Protein AF-A0A1Y3B5V7-F1 (afdb_monomer)

Secondary structure (DSSP, 8-state):
-TTTTHHHHHHHHHHHTT---HHHHHHHHHHHTTS-HHHHHHHHHHHHHHHHHHHTT-HHHHHHHHHHHHHHHHHHHHTT--SSHHHHHHHHHHHHHHHHHHHHHHHHH--SHHHHHHHHHHHHHHHHHT--TTHHHHHHHHHHHHHHHHHTT---HHHHHHHHHHHHHHHTT-HHHHHHHHHHHHHHHHHSTT-HHHHHHHHHHHTTS-GGGHHHHHHHHHHIIIIIS----TTTHHHHHHHHHHHHHHHHHTT--HHHHHHHHHHHHHHHTTT-HHHIIIIIHHHHHHHHHHHH-HHHHHHHHHHHTTSSSP-HHHHHHHHHHHHHHHHH--SS-----HHHHHHHHHHHTTT-HHHHHHHHHHHHHHT--

Structure (mmCIF, N/CA/C/O backbone):
data_AF-A0A1Y3B5V7-F1
#
_entry.id   AF-A0A1Y3B5V7-F1
#
loop_
_atom_site.group_PDB
_atom_site.id
_atom_site.type_symbol
_atom_site.label_atom_id
_atom_site.label_alt_id
_atom_site.label_comp_id
_atom_site.label_asym_id
_atom_site.label_entity_id
_atom_site.label_seq_id
_atom_site.pdbx_PDB_ins_code
_atom_site.Cartn_x
_atom_site.Cartn_y
_atom_site.Cartn_z
_atom_site.occupancy
_atom_site.B_iso_or_equiv
_atom_site.auth_seq_id
_atom_site.auth_comp_id
_atom_site.auth_asym_id
_atom_site.auth_atom_id
_atom_site.pdbx_PDB_model_num
ATOM 1 N N . ASN A 1 1 ? -29.861 26.626 27.127 1.00 49.12 1 ASN A N 1
ATOM 2 C CA . ASN A 1 1 ? -29.753 25.167 27.388 1.00 49.12 1 ASN A CA 1
ATOM 3 C C . ASN A 1 1 ? -31.096 24.422 27.477 1.00 49.12 1 ASN A C 1
ATOM 5 O O . ASN A 1 1 ? -31.149 23.349 28.054 1.00 49.12 1 ASN A O 1
ATOM 9 N N . ILE A 1 2 ? -32.189 24.914 26.873 1.00 37.44 2 ILE A N 1
ATOM 10 C CA . ILE A 1 2 ? -33.575 24.569 27.276 1.00 37.44 2 ILE A CA 1
ATOM 11 C C . ILE A 1 2 ? -34.090 23.175 26.853 1.00 37.44 2 ILE A C 1
ATOM 13 O O . ILE A 1 2 ? -35.226 22.841 27.158 1.00 37.44 2 ILE A O 1
ATOM 17 N N . TRP A 1 3 ? -33.280 22.281 26.278 1.00 52.22 3 TRP A N 1
ATOM 18 C CA . TRP A 1 3 ? -33.762 20.906 26.056 1.00 52.22 3 TRP A CA 1
ATOM 19 C C . TRP A 1 3 ? -32.793 19.774 26.395 1.00 52.22 3 TRP A C 1
ATOM 21 O O . TRP A 1 3 ? -33.154 18.652 26.076 1.00 52.22 3 TRP A O 1
ATOM 31 N N . ASN A 1 4 ? -31.629 19.989 27.035 1.00 60.62 4 ASN A N 1
ATOM 32 C CA . ASN A 1 4 ? -30.699 18.907 27.451 1.00 60.62 4 ASN A CA 1
ATOM 33 C C . ASN A 1 4 ? -30.611 17.730 26.444 1.00 60.62 4 ASN A C 1
ATOM 35 O O . ASN A 1 4 ? -30.792 16.572 26.810 1.00 60.62 4 ASN A O 1
ATOM 39 N N . GLY A 1 5 ? -30.483 18.023 25.144 1.00 66.81 5 GLY A N 1
ATOM 40 C CA . GLY A 1 5 ? -30.415 16.995 24.098 1.00 66.81 5 GLY A CA 1
ATOM 41 C C . GLY A 1 5 ? -31.716 16.243 23.741 1.00 66.81 5 GLY A C 1
ATOM 42 O O . GLY A 1 5 ? -31.714 15.459 22.797 1.00 66.81 5 GLY A O 1
ATOM 43 N N . LYS A 1 6 ? -32.856 16.499 24.399 1.00 74.88 6 LYS A N 1
ATOM 44 C CA . LYS A 1 6 ? -34.153 15.839 24.124 1.00 74.88 6 LYS A CA 1
ATOM 45 C C . LYS A 1 6 ? -34.629 15.998 22.680 1.00 74.88 6 LYS A C 1
ATOM 47 O O . LYS A 1 6 ? -35.138 15.041 22.107 1.00 74.88 6 LYS A O 1
ATOM 52 N N . LEU A 1 7 ? -34.451 17.178 22.078 1.00 80.94 7 LEU A N 1
ATOM 53 C CA . LEU A 1 7 ? -34.801 17.391 20.669 1.00 80.94 7 LEU A CA 1
ATOM 54 C C . LEU A 1 7 ? -33.951 16.503 19.749 1.00 80.94 7 LEU A C 1
ATOM 56 O O . LEU A 1 7 ? -34.489 15.884 18.838 1.00 80.94 7 LEU A O 1
ATOM 60 N N . ALA A 1 8 ? -32.649 16.384 20.030 1.00 83.81 8 ALA A N 1
ATOM 61 C CA . ALA A 1 8 ? -31.756 15.510 19.274 1.00 83.81 8 ALA A CA 1
ATOM 62 C C . ALA A 1 8 ? -32.187 14.040 19.386 1.00 83.81 8 ALA A C 1
ATOM 64 O O . ALA A 1 8 ? -32.207 13.340 18.381 1.00 83.81 8 ALA A O 1
ATOM 65 N N . LEU A 1 9 ? -32.630 13.597 20.570 1.00 83.88 9 LEU A N 1
ATOM 66 C CA . LEU A 1 9 ? -33.165 12.245 20.764 1.00 83.88 9 LEU A CA 1
ATOM 67 C C . LEU A 1 9 ? -34.477 12.000 20.009 1.00 83.88 9 LEU A C 1
ATOM 69 O O . LEU A 1 9 ? -34.682 10.904 19.495 1.00 83.88 9 LEU A O 1
ATOM 73 N N . ILE A 1 10 ? -35.361 12.997 19.917 1.00 85.88 10 ILE A N 1
ATOM 74 C CA . ILE A 1 10 ? -36.591 12.892 19.115 1.00 85.88 10 ILE A CA 1
ATOM 75 C C . ILE A 1 10 ? -36.242 12.761 17.631 1.00 85.88 10 ILE A C 1
ATOM 77 O O . ILE A 1 10 ? -36.777 11.882 16.955 1.00 85.88 10 ILE A O 1
ATOM 81 N N . VAL A 1 11 ? -35.328 13.602 17.136 1.00 87.25 11 VAL A N 1
ATOM 82 C CA . VAL A 1 11 ? -34.859 13.552 15.744 1.00 87.25 11 VAL A CA 1
ATOM 83 C C . VAL A 1 11 ? -34.205 12.204 15.449 1.00 87.25 11 VAL A C 1
ATOM 85 O O . VAL A 1 11 ? -34.562 11.578 14.455 1.00 87.25 11 VAL A O 1
ATOM 88 N N . TYR A 1 12 ? -33.323 11.733 16.335 1.00 91.12 12 TYR A N 1
ATOM 89 C CA . TYR A 1 12 ? -32.687 10.421 16.246 1.00 91.12 12 TYR A CA 1
ATOM 90 C C . TYR A 1 12 ? -33.726 9.304 16.138 1.00 91.12 12 TYR A C 1
ATOM 92 O O . TYR A 1 12 ? -33.771 8.627 15.117 1.00 91.12 12 TYR A O 1
ATOM 100 N N . LYS A 1 13 ? -34.623 9.169 17.126 1.00 89.38 13 LYS A N 1
ATOM 101 C CA . LYS A 1 13 ? -35.634 8.096 17.155 1.00 89.38 13 LYS A CA 1
ATOM 102 C C . LYS A 1 13 ? -36.532 8.118 15.925 1.00 89.38 13 LYS A C 1
ATOM 104 O O . LYS A 1 13 ? -36.844 7.082 15.351 1.00 89.38 13 LYS A O 1
ATOM 109 N N . HIS A 1 14 ? -36.965 9.302 15.503 1.00 89.62 14 HIS A N 1
ATOM 110 C CA . HIS A 1 14 ? -37.819 9.421 14.329 1.00 89.62 14 HIS A CA 1
ATOM 111 C C . HIS A 1 14 ? -37.072 9.068 13.030 1.00 89.62 14 HIS A C 1
ATOM 113 O O . HIS A 1 14 ? -37.670 8.495 12.119 1.00 89.62 14 HIS A O 1
ATOM 119 N N . ALA A 1 15 ? -35.780 9.389 12.936 1.00 89.00 15 ALA A N 1
ATOM 120 C CA . ALA A 1 15 ? -34.950 9.044 11.790 1.00 89.00 15 ALA A CA 1
ATOM 121 C C . ALA A 1 15 ? -34.625 7.543 11.741 1.00 89.00 15 ALA A C 1
ATOM 123 O O . ALA A 1 15 ? -34.789 6.928 10.690 1.00 89.00 15 ALA A O 1
ATOM 124 N N . THR A 1 16 ? -34.229 6.936 12.863 1.00 88.88 16 THR A N 1
ATOM 125 C CA . THR A 1 16 ? -33.873 5.508 12.923 1.00 88.88 16 THR A CA 1
ATOM 126 C C . THR A 1 16 ? -35.081 4.589 12.786 1.00 88.88 16 THR A C 1
ATOM 128 O O . THR A 1 16 ? -34.964 3.526 12.191 1.00 88.88 16 THR A O 1
ATOM 131 N N . ASN A 1 17 ? -36.278 5.033 13.184 1.00 86.56 17 ASN A N 1
ATOM 132 C CA . ASN A 1 17 ? -37.522 4.323 12.860 1.00 86.56 17 ASN A CA 1
ATOM 133 C C . ASN A 1 17 ? -37.783 4.217 11.346 1.00 86.56 17 ASN A C 1
ATOM 135 O O . ASN A 1 17 ? -38.543 3.354 10.914 1.00 86.56 17 ASN A O 1
ATOM 139 N N . ARG A 1 18 ? -37.209 5.117 10.536 1.00 87.25 18 ARG A N 1
ATOM 140 C CA . ARG A 1 18 ? -37.320 5.087 9.068 1.00 87.25 18 ARG A CA 1
ATOM 141 C C . ARG A 1 18 ? -36.136 4.387 8.403 1.00 87.25 18 ARG A C 1
ATOM 143 O O . ARG A 1 18 ? -36.285 3.923 7.278 1.00 87.25 18 ARG A O 1
ATOM 150 N N . ASN A 1 19 ? -34.982 4.340 9.066 1.00 85.25 19 ASN A N 1
ATOM 151 C CA . ASN A 1 19 ? -33.781 3.670 8.583 1.00 85.25 19 ASN A CA 1
ATOM 152 C C . ASN A 1 19 ? -33.070 2.943 9.737 1.00 85.25 19 ASN A C 1
ATOM 154 O O . ASN A 1 19 ? -32.400 3.570 10.558 1.00 85.25 19 ASN A O 1
ATOM 158 N N . ASP A 1 20 ? -33.201 1.617 9.759 1.00 84.88 20 ASP A N 1
ATOM 159 C CA . ASP A 1 20 ? -32.707 0.733 10.824 1.00 84.88 20 ASP A CA 1
ATOM 160 C C . ASP A 1 20 ? -31.290 0.193 10.551 1.00 84.88 20 ASP A C 1
ATOM 162 O O . ASP A 1 20 ? -30.930 -0.921 10.920 1.00 84.88 20 ASP A O 1
ATOM 166 N N . GLN A 1 21 ? -30.466 0.955 9.835 1.00 90.94 21 GLN A N 1
ATOM 167 C CA . GLN A 1 21 ? -29.075 0.582 9.584 1.00 90.94 21 GLN A CA 1
ATOM 168 C C . GLN A 1 21 ? -28.161 1.121 10.688 1.00 90.94 21 GLN A C 1
ATOM 170 O O . GLN A 1 21 ? -28.253 2.292 11.066 1.00 90.94 21 GLN A O 1
ATOM 175 N N . LEU A 1 22 ? -27.234 0.279 11.159 1.00 91.06 22 LEU A N 1
ATOM 176 C CA . LEU A 1 22 ? -26.227 0.653 12.154 1.00 91.06 22 LEU A CA 1
ATOM 177 C C . LEU A 1 22 ? -25.427 1.881 11.701 1.00 91.06 22 LEU A C 1
ATOM 179 O O . LEU A 1 22 ? -25.361 2.854 12.444 1.00 91.06 22 LEU A O 1
ATOM 183 N N . ASP A 1 23 ? -24.904 1.877 10.472 1.00 90.38 23 ASP A N 1
ATOM 184 C CA . ASP A 1 23 ? -24.093 2.980 9.933 1.00 90.38 23 ASP A CA 1
ATOM 185 C C . ASP A 1 23 ? -24.859 4.306 9.913 1.00 90.38 23 ASP A C 1
ATOM 187 O O . ASP A 1 23 ? -24.324 5.367 10.239 1.00 90.38 23 ASP A O 1
ATOM 191 N N . PHE A 1 24 ? -26.152 4.255 9.577 1.00 91.00 24 PHE A N 1
ATOM 192 C CA . PHE A 1 24 ? -27.003 5.437 9.594 1.00 91.00 24 PHE A CA 1
ATOM 193 C C . PHE A 1 24 ? -27.126 6.013 11.007 1.00 91.00 24 PHE A C 1
ATOM 195 O O . PHE A 1 24 ? -26.981 7.221 11.201 1.00 91.00 24 PHE A O 1
ATOM 202 N N . ALA A 1 25 ? -27.367 5.153 11.995 1.00 88.38 25 ALA A N 1
ATOM 203 C CA . ALA A 1 25 ? -27.499 5.563 13.382 1.00 88.38 25 ALA A CA 1
ATOM 204 C C . ALA A 1 25 ? -26.152 5.984 14.008 1.00 88.38 25 ALA A C 1
ATOM 206 O O . ALA A 1 25 ? -26.119 6.931 14.796 1.00 88.38 25 ALA A O 1
ATOM 207 N N . ALA A 1 26 ? -25.040 5.365 13.601 1.00 89.62 26 ALA A N 1
ATOM 208 C CA . ALA A 1 26 ? -23.682 5.714 14.016 1.00 89.62 26 ALA A CA 1
ATOM 209 C C . ALA A 1 26 ? -23.315 7.165 13.659 1.00 89.62 26 ALA A C 1
ATOM 211 O O . ALA A 1 26 ? -22.703 7.858 14.471 1.00 89.62 26 ALA A O 1
ATOM 212 N N . ASN A 1 27 ? -23.796 7.688 12.523 1.00 91.50 27 ASN A N 1
ATOM 213 C CA . ASN A 1 27 ? -23.577 9.090 12.139 1.00 91.50 27 ASN A CA 1
ATOM 214 C C . ASN A 1 27 ? -24.082 10.099 13.191 1.00 91.50 27 ASN A C 1
ATOM 216 O O . ASN A 1 27 ? -23.556 11.209 13.292 1.00 91.50 27 ASN A O 1
ATOM 220 N N . PHE A 1 28 ? -25.090 9.748 13.998 1.00 91.69 28 PHE A N 1
ATOM 221 C CA . PHE A 1 28 ? -25.558 10.624 15.077 1.00 91.69 28 PHE A CA 1
ATOM 222 C C . PHE A 1 28 ? -24.543 10.729 16.220 1.00 91.69 28 PHE A C 1
ATOM 224 O O . PHE A 1 28 ? -24.440 11.791 16.841 1.00 91.69 28 PHE A O 1
ATOM 231 N N . ILE A 1 29 ? -23.767 9.672 16.476 1.00 92.06 29 ILE A N 1
ATOM 232 C CA . ILE A 1 29 ? -22.659 9.699 17.437 1.00 92.06 29 ILE A CA 1
ATOM 233 C C . ILE A 1 29 ? -21.560 10.634 16.927 1.00 92.06 29 ILE A C 1
ATOM 235 O O . ILE A 1 29 ? -21.095 11.491 17.679 1.00 92.06 29 ILE A O 1
ATOM 239 N N . ASP A 1 30 ? -21.218 10.558 15.640 1.00 89.94 30 ASP A N 1
ATOM 240 C CA . ASP A 1 30 ? -20.231 11.454 15.025 1.00 89.94 30 ASP A CA 1
ATOM 241 C C . ASP A 1 30 ? -20.652 12.921 15.084 1.00 89.94 30 ASP A C 1
ATOM 243 O O . ASP A 1 30 ? -19.826 13.799 15.340 1.00 89.94 30 ASP A O 1
ATOM 247 N N . ILE A 1 31 ? -21.943 13.205 14.892 1.00 89.88 31 ILE A N 1
ATOM 248 C CA . ILE A 1 31 ? -22.491 14.550 15.096 1.00 89.88 31 ILE A CA 1
ATOM 249 C C . ILE A 1 31 ? -22.302 14.974 16.556 1.00 89.88 31 ILE A C 1
ATOM 251 O O . ILE A 1 31 ? -21.820 16.079 16.800 1.00 89.88 31 ILE A O 1
ATOM 255 N N . CYS A 1 32 ? -22.625 14.109 17.524 1.00 90.19 32 CYS A N 1
ATOM 256 C CA . CYS A 1 32 ? -22.443 14.412 18.946 1.00 90.19 32 CYS A CA 1
ATOM 257 C C . CYS A 1 32 ? -20.977 14.717 19.296 1.00 90.19 32 CYS A C 1
ATOM 259 O O . CYS A 1 32 ? -20.721 15.659 20.041 1.00 90.19 32 CYS A O 1
ATOM 261 N N . ASN A 1 33 ? -20.020 13.992 18.708 1.00 88.44 33 ASN A N 1
ATOM 262 C CA . ASN A 1 33 ? -18.579 14.166 18.939 1.00 88.44 33 ASN A CA 1
ATOM 263 C C . ASN A 1 33 ? -18.031 15.549 18.530 1.00 88.44 33 ASN A C 1
ATOM 265 O O . ASN A 1 33 ? -16.925 15.920 18.945 1.00 88.44 33 ASN A O 1
ATOM 269 N N . ARG A 1 34 ? -18.787 16.316 17.727 1.00 87.50 34 ARG A N 1
ATOM 270 C CA . ARG A 1 34 ? -18.440 17.684 17.295 1.00 87.50 34 ARG A CA 1
ATOM 271 C C . ARG A 1 34 ? -18.821 18.766 18.307 1.00 87.50 34 ARG A C 1
ATOM 273 O O . ARG A 1 34 ? -18.326 19.881 18.189 1.00 87.50 34 ARG A O 1
ATOM 280 N N . PHE A 1 35 ? -19.694 18.460 19.262 1.00 87.25 35 PHE A N 1
ATOM 281 C CA . PHE A 1 35 ? -20.119 19.393 20.308 1.00 87.25 35 PHE A CA 1
ATOM 282 C C . PHE A 1 35 ? -19.383 19.117 21.622 1.00 87.25 35 PHE A C 1
ATOM 284 O O . PHE A 1 35 ? -18.641 18.141 21.735 1.00 87.25 35 PHE A O 1
ATOM 291 N N . ASP A 1 36 ? -19.605 19.951 22.636 1.00 86.12 36 ASP A N 1
ATOM 292 C CA . ASP A 1 36 ? -19.034 19.735 23.966 1.00 86.12 36 ASP A CA 1
ATOM 293 C C . ASP A 1 36 ? -19.524 18.417 24.584 1.00 86.12 36 ASP A C 1
ATOM 295 O O . ASP A 1 36 ? -20.704 18.050 24.479 1.00 86.12 36 ASP A O 1
ATOM 299 N N . TYR A 1 37 ? -18.615 17.710 25.262 1.00 87.00 37 TYR A N 1
ATOM 300 C CA . TYR A 1 37 ? -18.911 16.413 25.877 1.00 87.00 37 TYR A CA 1
ATOM 301 C C . TYR A 1 37 ? -20.051 16.513 26.896 1.00 87.00 37 TYR A C 1
ATOM 303 O O . TYR A 1 37 ? -20.998 15.733 26.835 1.00 87.00 37 TYR A O 1
ATOM 311 N N . GLU A 1 38 ? -20.023 17.511 27.784 1.00 86.06 38 GLU A N 1
ATOM 312 C CA . GLU A 1 38 ? -21.051 17.678 28.822 1.00 86.06 38 GLU A CA 1
ATOM 313 C C . GLU A 1 38 ? -22.457 17.866 28.238 1.00 86.06 38 GLU A C 1
ATOM 315 O O . GLU A 1 38 ? -23.435 17.354 28.781 1.00 86.06 38 GLU A O 1
ATOM 320 N N . THR A 1 39 ? -22.558 18.524 27.082 1.00 85.38 39 THR A N 1
ATOM 321 C CA . THR A 1 39 ? -23.830 18.759 26.389 1.00 85.38 39 THR A CA 1
ATOM 322 C C . THR A 1 39 ? -24.381 17.490 25.735 1.00 85.38 39 THR A C 1
ATOM 324 O O . THR A 1 39 ? -25.596 17.353 25.573 1.00 85.38 39 THR A O 1
ATOM 327 N N . THR A 1 40 ? -23.508 16.562 25.336 1.00 89.31 40 THR A N 1
ATOM 328 C CA . THR A 1 40 ? -23.876 15.417 24.489 1.00 89.31 40 THR A CA 1
ATOM 329 C C . THR A 1 40 ? -23.786 14.059 25.174 1.00 89.31 40 THR A C 1
ATOM 331 O O . THR A 1 40 ? -24.370 13.108 24.657 1.00 89.31 40 THR A O 1
ATOM 334 N N . LYS A 1 41 ? -23.145 13.944 26.344 1.00 89.38 41 LYS A N 1
ATOM 335 C CA . LYS A 1 41 ? -22.914 12.660 27.033 1.00 89.38 41 LYS A CA 1
ATOM 336 C C . LYS A 1 41 ? -24.187 11.834 27.253 1.00 89.38 41 LYS A C 1
ATOM 338 O O . LYS A 1 41 ? -24.208 10.650 26.933 1.00 89.38 41 LYS A O 1
ATOM 343 N N . GLU A 1 42 ? -25.277 12.459 27.704 1.00 90.12 42 GLU A N 1
ATOM 344 C CA . GLU A 1 42 ? -26.548 11.759 27.961 1.00 90.12 42 GLU A CA 1
ATOM 345 C C . GLU A 1 42 ? -27.248 11.331 26.663 1.00 90.12 42 GLU A C 1
ATOM 347 O O . GLU A 1 42 ? -27.876 10.271 26.596 1.00 90.12 42 GLU A O 1
ATOM 352 N N . VAL A 1 43 ? -27.110 12.139 25.605 1.00 90.88 43 VAL A N 1
ATOM 353 C CA . VAL A 1 43 ? -27.637 11.818 24.272 1.00 90.88 43 VAL A CA 1
ATOM 354 C C . VAL A 1 43 ? -26.878 10.633 23.691 1.00 90.88 43 VAL A C 1
ATOM 356 O O . VAL A 1 43 ? -27.504 9.667 23.266 1.00 90.88 43 VAL A O 1
ATOM 359 N N . LYS A 1 44 ? -25.541 10.670 23.732 1.00 91.94 44 LYS A N 1
ATOM 360 C CA . LYS A 1 44 ? -24.678 9.581 23.262 1.00 91.94 44 LYS A CA 1
ATOM 361 C C . LYS A 1 44 ? -24.956 8.287 24.007 1.00 91.94 44 LYS A C 1
ATOM 363 O O . LYS A 1 44 ? -25.130 7.260 23.365 1.00 91.94 44 LYS A O 1
ATOM 368 N N . LYS A 1 45 ? -25.071 8.345 25.337 1.00 92.12 45 LYS A N 1
ATOM 369 C CA . LYS A 1 45 ? -25.428 7.185 26.157 1.00 92.12 45 LYS A CA 1
ATOM 370 C C . LYS A 1 45 ? -26.763 6.581 25.721 1.00 92.12 45 LYS A C 1
ATOM 372 O O . LYS A 1 45 ? -26.828 5.391 25.452 1.00 92.12 45 LYS A O 1
ATOM 377 N N . SER A 1 46 ? -27.791 7.414 25.555 1.00 92.00 46 SER A N 1
ATOM 378 C CA . SER A 1 46 ? -29.112 6.955 25.105 1.00 92.00 46 SER A CA 1
ATOM 379 C C . SER A 1 46 ? -29.081 6.332 23.702 1.00 92.00 46 SER A C 1
ATOM 381 O O . SER A 1 46 ? -29.803 5.373 23.449 1.00 92.00 46 SER A O 1
ATOM 383 N N . ILE A 1 47 ? -28.264 6.874 22.790 1.00 93.00 47 ILE A N 1
ATOM 384 C CA . ILE A 1 47 ? -28.073 6.322 21.441 1.00 93.00 47 ILE A CA 1
ATOM 385 C C . ILE A 1 47 ? -27.331 4.981 21.512 1.00 93.00 47 ILE A C 1
ATOM 387 O O . ILE A 1 47 ? -27.782 4.018 20.908 1.00 93.00 47 ILE A O 1
ATOM 391 N N . ILE A 1 48 ? -26.233 4.892 22.267 1.00 93.56 48 ILE A N 1
ATOM 392 C CA . ILE A 1 48 ? -25.461 3.651 22.453 1.00 93.56 48 ILE A CA 1
ATOM 393 C C . ILE A 1 48 ? -26.336 2.554 23.072 1.00 93.56 48 ILE A C 1
ATOM 395 O O . ILE A 1 48 ? -26.308 1.427 22.589 1.00 93.56 48 ILE A O 1
ATOM 399 N N . ASP A 1 49 ? -27.131 2.874 24.096 1.00 94.19 49 ASP A N 1
ATOM 400 C CA . ASP A 1 49 ? -28.034 1.915 24.742 1.00 94.19 49 ASP A CA 1
ATOM 401 C C . ASP A 1 49 ? -29.084 1.380 23.750 1.00 94.19 49 ASP A C 1
ATO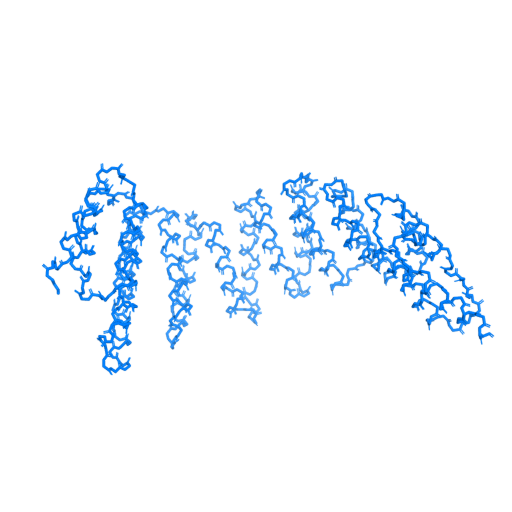M 403 O O . ASP A 1 49 ? -29.343 0.179 23.703 1.00 94.19 49 ASP A O 1
ATOM 407 N N . ASP A 1 50 ? -29.646 2.252 22.910 1.00 93.31 50 ASP A N 1
ATOM 408 C CA . ASP A 1 50 ? -30.592 1.887 21.847 1.00 93.31 50 ASP A CA 1
ATOM 409 C C . ASP A 1 50 ? -29.945 1.109 20.686 1.00 93.31 50 ASP A C 1
ATOM 411 O O . ASP A 1 50 ? -30.584 0.274 20.048 1.00 93.31 50 ASP A O 1
ATOM 415 N N . LEU A 1 51 ? -28.670 1.358 20.395 1.00 94.00 51 LEU A N 1
ATOM 416 C CA . LEU A 1 51 ? -27.918 0.568 19.423 1.00 94.00 51 LEU A CA 1
ATOM 417 C C . LEU A 1 51 ? -27.571 -0.808 19.974 1.00 94.00 51 LEU A C 1
ATOM 419 O O . LEU A 1 51 ? -27.678 -1.794 19.251 1.00 94.00 51 LEU A O 1
ATOM 423 N N . LYS A 1 52 ? -27.230 -0.893 21.260 1.00 94.62 52 LYS A N 1
ATOM 424 C CA . LYS A 1 52 ? -26.943 -2.158 21.928 1.00 94.62 52 LYS A CA 1
ATOM 425 C C . LYS A 1 52 ? -28.148 -3.090 21.888 1.00 94.62 52 LYS A C 1
ATOM 427 O O . LYS A 1 52 ? -28.008 -4.265 21.583 1.00 94.62 52 LYS A O 1
ATOM 432 N N . THR A 1 53 ? -29.356 -2.592 22.140 1.00 94.62 53 THR A N 1
ATOM 433 C CA . THR A 1 53 ? -30.554 -3.447 22.087 1.00 94.62 53 THR A CA 1
ATOM 434 C C . THR A 1 53 ? -30.841 -4.008 20.691 1.00 94.62 53 THR A C 1
ATOM 436 O O . THR A 1 53 ? -31.502 -5.039 20.594 1.00 94.62 53 THR A O 1
ATOM 439 N N . ARG A 1 54 ? -30.351 -3.358 19.626 1.00 93.12 54 ARG A N 1
ATOM 440 C CA . ARG A 1 54 ? -30.616 -3.731 18.227 1.00 93.12 54 ARG A CA 1
ATOM 441 C C . ARG A 1 54 ? -29.470 -4.467 17.530 1.00 93.12 54 ARG A C 1
ATOM 443 O O . ARG A 1 54 ? -29.743 -5.247 16.625 1.00 93.12 54 ARG A O 1
ATOM 450 N N . PHE A 1 55 ? -28.220 -4.203 17.913 1.00 95.31 55 PHE A N 1
ATOM 451 C CA . PHE A 1 55 ? -27.028 -4.617 17.160 1.00 95.31 55 PHE A CA 1
ATOM 452 C C . PHE A 1 55 ? -25.904 -5.204 18.031 1.00 95.31 55 PHE A C 1
ATOM 454 O O . PHE A 1 55 ? -24.776 -5.319 17.563 1.00 95.31 55 PHE A O 1
ATOM 461 N N . ASP A 1 56 ? -26.161 -5.576 19.290 1.00 95.44 56 ASP A N 1
ATOM 462 C CA . ASP A 1 56 ? -25.144 -6.156 20.193 1.00 95.44 56 ASP A CA 1
ATOM 463 C C . ASP A 1 56 ? -24.535 -7.480 19.689 1.00 95.44 56 ASP A C 1
ATOM 465 O O . ASP A 1 56 ? -23.467 -7.891 20.145 1.00 95.44 56 ASP A O 1
ATOM 469 N N . ASP A 1 57 ? -25.186 -8.139 18.732 1.00 95.06 57 ASP A N 1
ATOM 470 C CA . ASP A 1 57 ? -24.721 -9.327 18.018 1.00 95.06 57 ASP A CA 1
ATOM 471 C C . ASP A 1 57 ? -23.804 -9.029 16.817 1.00 95.06 57 ASP A C 1
ATOM 473 O O . ASP A 1 57 ? -23.317 -9.970 16.194 1.00 95.06 57 ASP A O 1
ATOM 477 N N . ARG A 1 58 ? -23.537 -7.756 16.499 1.00 96.31 58 ARG A N 1
ATOM 478 C CA . ARG A 1 58 ? -22.697 -7.343 15.365 1.00 96.31 58 ARG A CA 1
ATOM 479 C C . ARG A 1 58 ? -21.333 -6.826 15.806 1.00 96.31 58 ARG A C 1
ATOM 481 O O . ARG A 1 58 ? -21.244 -5.971 16.685 1.00 96.31 58 ARG A O 1
ATOM 488 N N . GLU A 1 59 ? -20.270 -7.271 15.143 1.00 97.44 59 GLU A N 1
ATOM 489 C CA . GLU A 1 59 ? -18.888 -6.838 15.411 1.00 97.44 59 GLU A CA 1
ATOM 490 C C . GLU A 1 59 ? -18.716 -5.322 15.204 1.00 97.44 59 GLU A C 1
ATOM 492 O O . GLU A 1 59 ? -18.030 -4.645 15.973 1.00 97.44 59 GLU A O 1
ATOM 497 N N . GLU A 1 60 ? -19.408 -4.755 14.214 1.00 96.69 60 GLU A N 1
ATOM 498 C CA . GLU A 1 60 ? -19.371 -3.329 13.883 1.00 96.69 60 GLU A CA 1
ATOM 499 C C . GLU A 1 60 ? -19.927 -2.450 15.009 1.00 96.69 60 GLU A C 1
ATOM 501 O O . GLU A 1 60 ? -19.435 -1.342 15.230 1.00 96.69 60 GLU A O 1
ATOM 506 N N . PHE A 1 61 ? -20.919 -2.939 15.762 1.00 96.81 61 PHE A N 1
ATOM 507 C CA . PHE A 1 61 ? -21.436 -2.221 16.927 1.00 96.81 61 PHE A CA 1
ATOM 508 C C . PHE A 1 61 ? -20.383 -2.149 18.038 1.00 96.81 61 PHE A C 1
ATOM 510 O O . PHE A 1 61 ? -20.195 -1.094 18.645 1.00 96.81 61 PHE A O 1
ATOM 517 N N . TRP A 1 62 ? -19.658 -3.242 18.282 1.00 97.88 62 TRP A N 1
ATOM 518 C CA . TRP A 1 62 ? -18.597 -3.270 19.289 1.00 97.88 62 TRP A CA 1
ATOM 519 C C . TRP A 1 62 ? -17.418 -2.378 18.902 1.00 97.88 62 TRP A C 1
ATOM 521 O O . TRP A 1 62 ? -16.902 -1.653 19.755 1.00 97.88 62 TRP A O 1
ATOM 531 N N . ASN A 1 63 ? -17.060 -2.346 17.615 1.00 97.69 63 ASN A N 1
ATOM 532 C CA . ASN A 1 63 ? -16.095 -1.383 17.089 1.00 97.69 63 ASN A CA 1
ATOM 533 C C . ASN A 1 63 ? -16.562 0.066 17.304 1.00 97.69 63 ASN A C 1
ATOM 535 O O . ASN A 1 63 ? -15.820 0.880 17.852 1.00 97.69 63 ASN A O 1
ATOM 539 N N . LEU A 1 64 ? -17.812 0.385 16.952 1.00 96.38 64 LEU A N 1
ATOM 540 C CA . LEU A 1 64 ? -18.398 1.709 17.182 1.00 96.38 64 LEU A CA 1
ATOM 541 C C . LEU A 1 64 ? -18.364 2.096 18.666 1.00 96.38 64 LEU A C 1
ATOM 543 O O . LEU A 1 64 ? -18.002 3.221 19.000 1.00 96.38 64 LEU A O 1
ATOM 547 N N . MET A 1 65 ? -18.718 1.173 19.562 1.00 95.75 65 MET A N 1
ATOM 548 C CA . MET A 1 65 ? -18.733 1.408 21.005 1.00 95.75 65 MET A CA 1
ATOM 549 C C . MET A 1 65 ? -17.329 1.701 21.549 1.00 95.75 65 MET A C 1
ATOM 551 O O . MET A 1 65 ? -17.152 2.671 22.291 1.00 95.75 65 MET A O 1
ATOM 555 N N . ALA A 1 66 ? -16.332 0.906 21.155 1.00 96.69 66 ALA A N 1
ATOM 556 C CA . ALA A 1 66 ? -14.942 1.107 21.549 1.00 96.69 66 ALA A CA 1
ATOM 557 C C . ALA A 1 66 ? -14.389 2.431 20.994 1.00 96.69 66 ALA A C 1
ATOM 559 O O . ALA A 1 66 ? -13.877 3.266 21.739 1.00 96.69 66 ALA A O 1
ATOM 560 N N . MET A 1 67 ? -14.573 2.685 19.697 1.00 95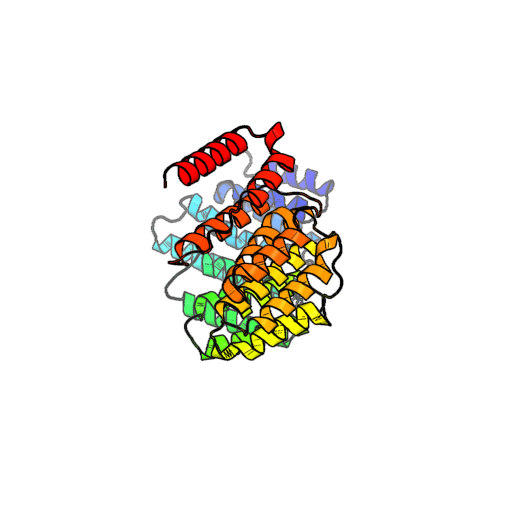.69 67 MET A N 1
ATOM 561 C CA . MET A 1 67 ? -14.093 3.907 19.052 1.00 95.69 67 MET A CA 1
ATOM 562 C C . MET A 1 67 ? -14.797 5.159 19.572 1.00 95.69 67 MET A C 1
ATOM 564 O O . MET A 1 67 ? -14.164 6.205 19.702 1.00 95.69 67 MET A O 1
ATOM 568 N N . ASN A 1 68 ? -16.074 5.064 19.944 1.00 93.50 68 ASN A N 1
ATOM 569 C CA . ASN A 1 68 ? -16.768 6.150 20.620 1.00 93.50 68 ASN A CA 1
ATOM 570 C C . ASN A 1 68 ? -16.091 6.502 21.952 1.00 93.50 68 ASN A C 1
ATOM 572 O O . ASN A 1 68 ? -15.897 7.682 22.244 1.00 93.50 68 ASN A O 1
ATOM 576 N N . LYS A 1 69 ? -15.706 5.494 22.741 1.00 92.75 69 LYS A N 1
ATOM 577 C CA . LYS A 1 69 ? -15.004 5.693 24.012 1.00 92.75 69 LYS A CA 1
ATOM 578 C C . LYS A 1 69 ? -13.638 6.358 23.811 1.00 92.75 69 LYS A C 1
ATOM 580 O O . LYS A 1 69 ? -13.277 7.267 24.558 1.00 92.75 69 LYS A O 1
ATOM 585 N N . TYR A 1 70 ? -12.926 5.980 22.753 1.00 93.12 70 TYR A N 1
ATOM 586 C CA . TYR A 1 70 ? -11.691 6.646 22.349 1.00 93.12 70 TYR A CA 1
ATOM 587 C C . TYR A 1 70 ? -11.928 8.100 21.906 1.00 93.12 70 TYR A C 1
ATOM 589 O O . TYR A 1 70 ? -11.219 9.011 22.315 1.00 93.12 70 TYR A O 1
ATOM 597 N N . GLU A 1 71 ? -12.954 8.390 21.111 1.00 91.44 71 GLU A N 1
ATOM 598 C CA . GLU A 1 71 ? -13.226 9.770 20.685 1.00 91.44 71 GLU A CA 1
ATOM 599 C C . GLU A 1 71 ? -13.745 10.662 21.832 1.00 91.44 71 GLU A C 1
ATOM 601 O O . GLU A 1 71 ? -13.534 11.879 21.817 1.00 91.44 71 GLU A O 1
ATOM 606 N N . GLU A 1 72 ? -14.345 10.083 22.879 1.00 90.56 72 GLU A N 1
ATOM 607 C CA . GLU A 1 72 ? -14.770 10.822 24.074 1.00 90.56 72 GLU A CA 1
ATOM 608 C C . GLU A 1 72 ? -13.615 11.528 24.782 1.00 90.56 72 GLU A C 1
ATOM 610 O O . GLU A 1 72 ? -13.799 12.664 25.217 1.00 90.56 72 GLU A O 1
ATOM 615 N N . TYR A 1 73 ? -12.422 10.933 24.888 1.00 88.62 73 TYR A N 1
ATOM 616 C CA . TYR A 1 73 ? -11.309 11.631 25.545 1.00 88.62 73 TYR A CA 1
ATOM 617 C C . TYR A 1 73 ? -10.871 12.844 24.728 1.00 88.62 73 TYR A C 1
ATOM 619 O O . TYR A 1 73 ? -10.667 13.919 25.287 1.00 88.62 73 TYR A O 1
ATOM 627 N N . LYS A 1 74 ? -10.813 12.722 23.396 1.00 88.56 74 LYS A N 1
ATOM 628 C CA . LYS A 1 74 ? -10.507 13.855 22.510 1.00 88.56 74 LYS A CA 1
ATOM 629 C C . LYS A 1 74 ? -11.552 14.955 22.660 1.00 88.56 74 LYS A C 1
ATOM 631 O O . LYS A 1 74 ? -11.206 16.133 22.716 1.00 88.56 74 LYS A O 1
ATOM 636 N N . GLN A 1 75 ? -12.823 14.576 22.772 1.00 89.50 75 GLN A N 1
ATOM 637 C CA . GLN A 1 75 ? -13.921 15.503 23.023 1.00 89.50 75 GLN A CA 1
ATOM 638 C C . GLN A 1 75 ? -13.783 16.207 24.385 1.00 89.50 75 GLN A C 1
ATOM 640 O O . GLN A 1 75 ? -13.927 17.427 24.449 1.00 89.50 75 GLN A O 1
ATOM 645 N N . LYS A 1 76 ? -13.447 15.475 25.458 1.00 89.12 76 LYS A N 1
ATOM 646 C CA . LYS A 1 76 ? -13.197 16.036 26.799 1.00 89.12 76 LYS A CA 1
ATOM 647 C C . LYS A 1 76 ? -12.034 17.029 26.798 1.00 89.12 76 LYS A C 1
ATOM 649 O O . LYS A 1 76 ? -12.153 18.108 27.373 1.00 89.12 76 LYS A O 1
ATOM 654 N N . LEU A 1 77 ? -10.944 16.695 26.106 1.00 87.44 77 LEU A N 1
ATOM 655 C CA . LEU A 1 77 ? -9.773 17.564 25.978 1.00 87.44 77 LEU A CA 1
ATOM 656 C C . LEU A 1 77 ? -10.081 18.844 25.186 1.00 87.44 77 LEU A C 1
ATOM 658 O O . LEU A 1 77 ? -9.643 19.916 25.590 1.00 87.44 77 LEU A O 1
ATOM 662 N N . ARG A 1 78 ? -10.876 18.763 24.106 1.00 87.25 78 ARG A N 1
ATOM 663 C CA . ARG A 1 78 ? -11.351 19.951 23.366 1.00 87.25 78 ARG A CA 1
ATOM 664 C C . ARG A 1 78 ? -12.209 20.878 24.230 1.00 87.25 78 ARG A C 1
ATOM 666 O O . ARG A 1 78 ? -12.150 22.089 24.058 1.00 87.25 78 ARG A O 1
ATOM 673 N N . GLY A 1 79 ? -12.984 20.309 25.152 1.00 81.62 79 GLY A N 1
ATOM 674 C CA . GLY A 1 79 ? -13.831 21.045 26.092 1.00 81.62 79 GLY A CA 1
ATOM 675 C C . GLY A 1 79 ? -13.100 21.614 27.313 1.00 81.62 79 GLY A C 1
ATOM 676 O O . GLY A 1 79 ? -13.774 22.008 28.259 1.00 81.62 79 GLY A O 1
ATOM 677 N N . ASN A 1 80 ? -11.759 21.629 27.329 1.00 81.06 80 ASN A N 1
ATOM 678 C CA . ASN A 1 80 ? -10.932 22.100 28.450 1.00 81.06 80 ASN A CA 1
ATOM 679 C C . ASN A 1 80 ? -11.263 21.435 29.801 1.00 81.06 80 ASN A C 1
ATOM 681 O O . ASN A 1 80 ? -11.136 22.062 30.847 1.00 81.06 80 ASN A O 1
ATOM 685 N N . MET A 1 81 ? -11.663 20.157 29.802 1.00 80.81 81 MET A N 1
ATOM 686 C CA . MET A 1 81 ? -11.950 19.406 31.039 1.00 80.81 81 MET A CA 1
ATOM 687 C C . MET A 1 81 ? -10.704 18.879 31.769 1.00 80.81 81 MET A C 1
ATOM 689 O O . MET A 1 81 ? -10.803 17.962 32.578 1.00 80.81 81 MET A O 1
ATOM 693 N N . ALA A 1 82 ? -9.537 19.433 31.461 1.00 84.50 82 ALA A N 1
ATOM 694 C CA . ALA A 1 82 ? -8.289 19.178 32.158 1.00 84.50 82 ALA A CA 1
ATOM 695 C C . ALA A 1 82 ? -7.560 20.509 32.321 1.00 84.50 82 ALA A C 1
ATOM 697 O O . ALA A 1 82 ? -7.366 21.233 31.339 1.00 84.50 82 ALA A O 1
ATOM 698 N N . GLU A 1 83 ? -7.162 20.819 33.547 1.00 86.06 83 GLU A N 1
ATOM 699 C CA . GLU A 1 83 ? -6.543 22.096 33.903 1.00 86.06 83 GLU A CA 1
ATOM 700 C C . GLU A 1 83 ? -5.031 22.086 33.648 1.00 86.06 83 GLU A C 1
ATOM 702 O O . GLU A 1 83 ? -4.429 23.121 33.362 1.00 86.06 83 GLU A O 1
ATOM 707 N N . ASN A 1 84 ? -4.416 20.904 33.698 1.00 89.94 84 ASN A N 1
ATOM 708 C CA . ASN A 1 84 ? -2.979 20.698 33.540 1.00 89.94 84 ASN A CA 1
ATOM 709 C C . ASN A 1 84 ? -2.676 19.474 32.658 1.00 89.94 84 ASN A C 1
ATOM 711 O O . ASN A 1 84 ? -3.561 18.695 32.304 1.00 89.94 84 ASN A O 1
ATOM 715 N N . ASP A 1 85 ? -1.414 19.317 32.263 1.00 88.19 85 ASP A N 1
ATOM 716 C CA . ASP A 1 85 ? -1.009 18.246 31.349 1.00 88.19 85 ASP A CA 1
ATOM 717 C C . ASP A 1 85 ? -1.046 16.847 31.990 1.00 88.19 85 ASP A C 1
ATOM 719 O O . ASP A 1 85 ? -1.274 15.867 31.276 1.00 88.19 85 ASP A O 1
ATOM 723 N N . ASP A 1 86 ? -0.923 16.748 33.316 1.00 89.12 86 ASP A N 1
ATOM 724 C CA . ASP A 1 86 ? -1.037 15.480 34.045 1.00 89.12 86 ASP A CA 1
ATOM 725 C C . ASP A 1 86 ? -2.478 14.943 34.001 1.00 89.12 86 ASP A C 1
ATOM 727 O O . ASP A 1 86 ? -2.702 13.772 33.694 1.00 89.12 86 ASP A O 1
ATOM 731 N N . GLU A 1 87 ? -3.475 15.809 34.192 1.00 89.25 87 GLU A N 1
ATOM 732 C CA . GLU A 1 87 ? -4.894 15.470 34.039 1.00 89.25 87 GLU A CA 1
ATOM 733 C C . GLU A 1 87 ? -5.237 15.075 32.602 1.00 89.25 87 GLU A C 1
ATOM 735 O O . GLU A 1 87 ? -5.970 14.108 32.377 1.00 89.25 87 GLU A O 1
ATOM 740 N N . LYS A 1 88 ? -4.676 15.777 31.605 1.00 88.75 88 LYS A N 1
ATOM 741 C CA . LYS A 1 88 ? -4.864 15.401 30.194 1.00 88.75 88 LYS A CA 1
ATOM 742 C C . LYS A 1 88 ? -4.320 14.003 29.924 1.00 88.75 88 LYS A C 1
ATOM 744 O O . LYS A 1 88 ? -4.956 13.220 29.212 1.00 88.75 88 LYS A O 1
ATOM 749 N N . LEU A 1 89 ? -3.145 13.695 30.475 1.00 88.06 89 LEU A N 1
ATOM 750 C CA . LEU A 1 89 ? -2.512 12.391 30.342 1.00 88.06 89 LEU A CA 1
ATOM 751 C C . LEU A 1 89 ? -3.339 11.296 31.025 1.00 88.06 89 LEU A C 1
ATOM 753 O O . LEU A 1 89 ? -3.488 10.215 30.456 1.00 88.06 89 LEU A O 1
ATOM 757 N N . GLU A 1 90 ? -3.910 11.574 32.194 1.00 89.88 90 GLU A N 1
ATOM 758 C CA . GLU A 1 90 ? -4.729 10.614 32.933 1.00 89.88 90 GLU A CA 1
ATOM 759 C C . GLU A 1 90 ? -6.060 10.318 32.229 1.00 89.88 90 GLU A C 1
ATOM 761 O O . GLU A 1 90 ? -6.402 9.155 32.009 1.00 89.88 90 GLU A O 1
ATOM 766 N N . ILE A 1 91 ? -6.773 11.354 31.767 1.00 89.94 91 ILE A N 1
ATOM 767 C CA . ILE A 1 91 ? -8.005 11.203 30.972 1.00 89.94 91 ILE A CA 1
ATOM 768 C C . ILE A 1 91 ? -7.747 10.333 29.739 1.00 89.94 91 ILE A C 1
ATOM 770 O O . ILE A 1 91 ? -8.546 9.452 29.401 1.00 89.94 91 ILE A O 1
ATOM 774 N N . LYS A 1 92 ? -6.617 10.576 29.073 1.00 90.12 92 LYS A N 1
ATOM 775 C CA . LYS A 1 92 ? -6.177 9.820 27.905 1.00 90.12 92 LYS A CA 1
ATOM 776 C C . LYS A 1 92 ? -5.895 8.356 28.254 1.00 90.12 92 LYS A C 1
ATOM 778 O O . LYS A 1 92 ? -6.455 7.478 27.604 1.00 90.12 92 LYS A O 1
ATOM 783 N N . LYS A 1 93 ? -5.077 8.081 29.278 1.00 89.44 93 LYS A N 1
ATOM 784 C CA . LYS A 1 93 ? -4.735 6.714 29.714 1.00 89.44 93 LYS A CA 1
ATOM 785 C C . LYS A 1 93 ? -5.973 5.904 30.091 1.00 89.44 93 LYS A C 1
ATOM 787 O O . LYS A 1 93 ? -6.141 4.801 29.578 1.00 89.44 93 LYS A O 1
ATOM 792 N N . CYS A 1 94 ? -6.849 6.468 30.923 1.00 91.31 94 CYS A N 1
ATOM 793 C CA . CYS A 1 94 ? -8.095 5.819 31.330 1.00 91.31 94 CYS A CA 1
ATOM 794 C C . CYS A 1 94 ? -8.966 5.469 30.120 1.00 91.31 94 CYS A C 1
ATOM 796 O O . CYS A 1 94 ? -9.416 4.336 29.989 1.00 91.31 94 CYS A O 1
ATOM 798 N N . SER A 1 95 ? -9.135 6.407 29.187 1.00 91.94 95 SER A N 1
ATOM 799 C CA . SER A 1 95 ? -9.993 6.178 28.022 1.00 91.94 95 SER A CA 1
ATOM 800 C C . SER A 1 95 ? -9.412 5.141 27.056 1.00 91.94 95 SER A C 1
ATOM 802 O O . SER A 1 95 ? -10.165 4.360 26.477 1.00 91.94 95 SER A O 1
ATOM 804 N N . ILE A 1 96 ? -8.084 5.094 26.894 1.00 92.50 96 ILE A N 1
ATOM 805 C CA . ILE A 1 96 ? -7.407 4.044 26.116 1.00 92.50 96 ILE A CA 1
ATOM 806 C C . ILE A 1 96 ? -7.612 2.683 26.785 1.00 92.50 96 ILE A C 1
ATOM 808 O O . ILE A 1 96 ? -8.008 1.741 26.104 1.00 92.50 96 ILE A O 1
ATOM 812 N N . ALA A 1 97 ? -7.408 2.584 28.101 1.00 92.94 97 ALA A N 1
ATOM 813 C CA . ALA A 1 97 ? -7.603 1.340 28.844 1.00 92.94 97 ALA A CA 1
ATOM 814 C C . ALA A 1 97 ? -9.049 0.825 28.735 1.00 92.94 97 ALA A C 1
ATOM 816 O O . ALA A 1 97 ? -9.263 -0.343 28.426 1.00 92.94 97 ALA A O 1
ATOM 817 N N . GLU A 1 98 ? -10.043 1.704 28.888 1.00 95.19 98 GLU A N 1
ATOM 818 C CA . GLU A 1 98 ? -11.457 1.351 28.706 1.00 95.19 98 GLU A CA 1
ATOM 819 C C . GLU A 1 98 ? -11.766 0.934 27.254 1.00 95.19 98 GLU A C 1
ATOM 821 O O . GLU A 1 98 ? -12.558 0.023 27.023 1.00 95.19 98 GLU A O 1
ATOM 826 N N . THR A 1 99 ? -11.136 1.576 26.262 1.00 96.81 99 THR A N 1
ATOM 827 C CA . THR A 1 99 ? -11.286 1.202 24.844 1.00 96.81 99 THR A CA 1
ATOM 828 C C . THR A 1 99 ? -10.723 -0.196 24.583 1.00 96.81 99 THR A C 1
ATOM 830 O O . THR A 1 99 ? -11.391 -1.016 23.952 1.00 96.81 99 THR A O 1
ATOM 833 N N . VAL A 1 100 ? -9.524 -0.488 25.103 1.00 95.69 100 VAL A N 1
ATOM 834 C CA . VAL A 1 100 ? -8.898 -1.817 25.035 1.00 95.69 100 VAL A CA 1
ATOM 835 C C . VAL A 1 100 ? -9.794 -2.862 25.693 1.00 95.69 100 VAL A C 1
ATOM 837 O O . VAL A 1 100 ? -10.077 -3.878 25.072 1.00 95.69 100 VAL A O 1
ATOM 840 N N . GLU A 1 101 ? -10.325 -2.590 26.886 1.00 97.38 101 GLU A N 1
ATOM 841 C CA . GLU A 1 101 ? -11.202 -3.525 27.598 1.00 97.38 101 GLU A CA 1
ATOM 842 C C . GLU A 1 101 ? -12.471 -3.861 26.792 1.00 97.38 101 GLU A C 1
ATOM 844 O O . GLU A 1 101 ? -12.920 -5.011 26.771 1.00 97.38 101 GLU A O 1
ATOM 849 N N . ILE A 1 102 ? -13.062 -2.875 26.105 1.00 97.81 102 ILE A N 1
ATOM 850 C CA . ILE A 1 102 ? -14.213 -3.111 25.224 1.00 97.81 102 ILE A CA 1
ATOM 851 C C . ILE A 1 102 ? -13.817 -4.022 24.058 1.00 97.81 102 ILE A C 1
ATOM 853 O O . ILE A 1 102 ? -14.545 -4.974 23.766 1.00 97.81 102 ILE A O 1
ATOM 857 N N . PHE A 1 103 ? -12.682 -3.754 23.408 1.00 98.19 103 PHE A N 1
ATOM 858 C CA . PHE A 1 103 ? -12.195 -4.585 22.310 1.00 98.19 103 PHE A CA 1
ATOM 859 C C . PHE A 1 103 ? -11.853 -6.006 22.759 1.00 98.19 103 PHE A C 1
ATOM 861 O O . PHE A 1 103 ? -12.247 -6.951 22.089 1.00 98.19 103 PHE A O 1
ATOM 868 N N . GLU A 1 104 ? -11.191 -6.188 23.899 1.00 96.81 104 GLU A N 1
ATOM 869 C CA . GLU A 1 104 ? -10.861 -7.514 24.427 1.00 96.81 104 GLU A CA 1
ATOM 870 C C . GLU A 1 104 ? -12.124 -8.329 24.722 1.00 96.81 104 GLU A C 1
ATOM 872 O O . GLU A 1 104 ? -12.223 -9.490 24.319 1.00 96.81 104 GLU A O 1
ATOM 877 N N . LYS A 1 105 ? -13.141 -7.710 25.339 1.00 97.38 105 LYS A N 1
ATOM 878 C CA . LYS A 1 105 ? -14.460 -8.341 25.522 1.00 97.38 105 LYS A CA 1
ATOM 879 C C . LYS A 1 105 ? -15.101 -8.711 24.187 1.00 97.38 105 LYS A C 1
ATOM 881 O O . LYS A 1 105 ? -15.682 -9.791 24.071 1.00 97.38 105 LYS A O 1
ATOM 886 N N . ALA A 1 106 ? -14.993 -7.835 23.192 1.00 97.75 106 ALA A N 1
ATOM 887 C CA . ALA A 1 106 ? -15.519 -8.086 21.860 1.00 97.75 106 ALA A CA 1
ATOM 888 C C . ALA A 1 106 ? -14.785 -9.245 21.172 1.00 97.75 106 ALA A C 1
ATOM 890 O O . ALA A 1 106 ? -15.452 -10.135 20.669 1.00 97.75 106 ALA A O 1
ATOM 891 N N . CYS A 1 107 ? -13.454 -9.315 21.221 1.00 97.06 107 CYS A N 1
ATOM 892 C CA . CYS A 1 107 ? -12.674 -10.409 20.633 1.00 97.06 107 CYS A CA 1
ATOM 893 C C . CYS A 1 107 ? -12.924 -11.761 21.319 1.00 97.06 107 CYS A C 1
ATOM 895 O O . CYS A 1 107 ? -12.890 -12.798 20.663 1.00 97.06 107 CYS A O 1
ATOM 897 N N . ILE A 1 108 ? -13.210 -11.773 22.627 1.00 96.56 108 ILE A N 1
ATOM 898 C CA . ILE A 1 108 ? -13.623 -12.998 23.335 1.00 96.56 108 ILE A CA 1
ATOM 899 C C . ILE A 1 108 ? -14.991 -13.477 22.833 1.00 96.56 108 ILE A C 1
ATOM 901 O O . ILE A 1 108 ? -15.213 -14.676 22.672 1.00 96.56 108 ILE A O 1
ATOM 905 N N . ARG A 1 109 ? -15.924 -12.546 22.602 1.00 96.81 109 ARG A N 1
ATOM 906 C CA . ARG A 1 109 ? -17.273 -12.855 22.107 1.00 96.81 109 ARG A CA 1
ATOM 907 C C . ARG A 1 109 ? -17.279 -13.227 20.622 1.00 96.81 109 ARG A C 1
ATOM 909 O O . ARG A 1 109 ? -17.991 -14.145 20.224 1.00 96.81 109 ARG A O 1
ATOM 916 N N . PHE A 1 110 ? -16.501 -12.506 19.830 1.00 96.62 110 PHE A N 1
ATOM 917 C CA . PHE A 1 110 ? -16.364 -12.621 18.388 1.00 96.62 110 PHE A CA 1
ATOM 918 C C . PHE A 1 110 ? -14.918 -12.977 18.070 1.00 96.62 110 PHE A C 1
ATOM 920 O O . PHE A 1 110 ? -14.102 -12.121 17.734 1.00 96.62 110 PHE A O 1
ATOM 927 N N . ASP A 1 111 ? -14.593 -14.264 18.155 1.00 95.56 111 ASP A N 1
ATOM 928 C CA . ASP A 1 111 ? -13.307 -14.746 17.662 1.00 95.56 111 ASP A CA 1
ATOM 929 C C . ASP A 1 111 ? -13.356 -14.856 16.128 1.00 95.56 111 ASP A C 1
ATOM 931 O O . ASP A 1 111 ? -13.389 -15.946 15.555 1.00 95.56 111 ASP A O 1
ATOM 935 N N . THR A 1 112 ? -13.407 -13.724 15.428 1.00 97.06 112 THR A N 1
ATOM 936 C CA . THR A 1 112 ? -13.356 -13.669 13.961 1.00 97.06 112 THR A CA 1
ATOM 937 C C . THR A 1 112 ? -12.281 -12.700 13.488 1.00 97.06 112 THR A C 1
ATOM 939 O O . THR A 1 112 ? -11.860 -11.799 14.213 1.00 97.06 112 THR A O 1
ATOM 942 N N . SER A 1 113 ? -11.820 -12.880 12.249 1.00 97.31 113 SER A N 1
ATOM 943 C CA . SER A 1 113 ? -10.810 -12.003 11.654 1.00 97.31 113 SER A CA 1
ATOM 944 C C . SER A 1 113 ? -11.269 -10.543 11.555 1.00 97.31 113 SER A C 1
ATOM 946 O O . SER A 1 113 ? -10.422 -9.657 11.564 1.00 97.31 113 SER A O 1
ATOM 948 N N . LEU A 1 114 ? -12.582 -10.282 11.477 1.00 97.69 114 LEU A N 1
ATOM 949 C CA . LEU A 1 114 ? -13.123 -8.925 11.388 1.00 97.69 114 LEU A CA 1
ATOM 950 C C . LEU A 1 114 ? -13.016 -8.186 12.730 1.00 97.69 114 LEU A C 1
ATOM 952 O O . LEU A 1 114 ? -12.475 -7.081 12.764 1.00 97.69 114 LEU A O 1
ATOM 956 N N . MET A 1 115 ? -13.442 -8.795 13.843 1.00 98.19 115 MET A N 1
ATOM 957 C CA . MET A 1 115 ? -13.274 -8.185 15.169 1.00 98.19 115 MET A CA 1
ATOM 958 C C . MET A 1 115 ? -11.798 -7.954 15.513 1.00 98.19 115 MET A C 1
ATOM 960 O O . MET A 1 115 ? -11.433 -6.882 16.004 1.00 98.19 115 MET A O 1
ATOM 964 N N . TRP A 1 116 ? -10.932 -8.927 15.208 1.00 98.25 116 TRP A N 1
ATOM 965 C CA . TRP A 1 116 ? -9.488 -8.773 15.390 1.00 98.25 116 TRP A CA 1
ATOM 966 C C . TRP A 1 116 ? -8.903 -7.671 14.501 1.00 98.25 116 TRP A C 1
ATOM 968 O O . TRP A 1 116 ? -8.021 -6.945 14.960 1.00 98.25 116 TRP A O 1
ATOM 978 N N . GLU A 1 117 ? -9.397 -7.505 13.267 1.00 98.31 117 GLU A N 1
ATOM 979 C CA . GLU A 1 117 ? -9.036 -6.365 12.420 1.00 98.31 117 GLU A CA 1
ATOM 980 C C . GLU A 1 117 ? -9.382 -5.049 13.119 1.00 98.31 117 GLU A C 1
ATOM 982 O O . GLU A 1 117 ? -8.474 -4.252 13.341 1.00 98.31 117 GLU A O 1
ATOM 987 N N . PHE A 1 118 ? -10.629 -4.847 13.556 1.00 98.31 118 PHE A N 1
ATOM 988 C CA . PHE A 1 118 ? -11.020 -3.614 14.250 1.00 98.31 118 PHE A CA 1
ATOM 989 C C . PHE A 1 118 ? -10.137 -3.308 15.464 1.00 98.31 118 PHE A C 1
ATOM 991 O O . PHE A 1 118 ? -9.674 -2.175 15.625 1.00 98.31 118 PHE A O 1
ATOM 998 N N . TYR A 1 119 ? -9.848 -4.320 16.287 1.00 98.31 119 TYR A N 1
ATOM 999 C CA . TYR A 1 119 ? -8.983 -4.137 17.447 1.00 98.31 119 TYR A CA 1
ATOM 1000 C C . TYR A 1 119 ? -7.555 -3.740 17.052 1.00 98.31 119 TYR A C 1
ATOM 1002 O O . TYR A 1 119 ? -6.997 -2.790 17.602 1.00 98.31 119 TYR A O 1
ATOM 1010 N N . LEU A 1 120 ? -6.952 -4.430 16.081 1.00 97.94 120 LEU A N 1
ATOM 1011 C CA . LEU A 1 120 ? -5.580 -4.152 15.656 1.00 97.94 120 LEU A CA 1
ATOM 1012 C C . LEU A 1 120 ? -5.451 -2.798 14.953 1.00 97.94 120 LEU A C 1
ATOM 1014 O O . LEU A 1 120 ? -4.459 -2.105 15.173 1.00 97.94 120 LEU A O 1
ATOM 1018 N N . GLU A 1 121 ? -6.446 -2.375 14.170 1.00 97.38 121 GLU A N 1
ATOM 1019 C CA . GLU A 1 121 ? -6.467 -1.027 13.587 1.00 97.38 121 GLU A CA 1
ATOM 1020 C C . GLU A 1 121 ? -6.466 0.052 14.664 1.00 97.38 121 GLU A C 1
ATOM 1022 O O . GLU A 1 121 ? -5.708 1.023 14.578 1.00 97.38 121 GLU A O 1
ATOM 1027 N N . PHE A 1 122 ? -7.268 -0.142 15.712 1.00 96.31 122 PHE A N 1
ATOM 1028 C CA . PHE A 1 122 ? -7.244 0.729 16.875 1.00 96.31 122 PHE A CA 1
ATOM 1029 C C . PHE A 1 122 ? -5.866 0.727 17.553 1.00 96.31 122 PHE A C 1
ATOM 1031 O O . PHE A 1 122 ? -5.318 1.799 17.803 1.00 96.31 122 PHE A O 1
ATOM 1038 N N . ARG A 1 123 ? -5.269 -0.445 17.807 1.00 95.38 123 ARG A N 1
ATOM 1039 C CA . ARG A 1 123 ? -3.950 -0.543 18.458 1.00 95.38 123 ARG A CA 1
ATOM 1040 C C . ARG A 1 123 ? -2.844 0.137 17.643 1.00 95.38 123 ARG A C 1
ATOM 1042 O O . ARG A 1 123 ? -2.006 0.823 18.225 1.00 95.38 123 ARG A O 1
ATOM 1049 N N . PHE A 1 124 ? -2.855 0.016 16.313 1.00 94.19 124 PHE A N 1
ATOM 1050 C CA . PHE A 1 124 ? -1.928 0.754 15.446 1.00 94.19 124 PHE A CA 1
ATOM 1051 C C . PHE A 1 124 ? -2.177 2.267 15.486 1.00 94.19 124 PHE A C 1
ATOM 1053 O O . PHE A 1 124 ? -1.218 3.037 15.562 1.00 94.19 124 PHE A O 1
ATOM 1060 N N . LYS A 1 125 ? -3.445 2.705 15.461 1.00 93.00 125 LYS A N 1
ATOM 1061 C CA . LYS A 1 125 ? -3.816 4.124 15.586 1.00 93.00 125 LYS A CA 1
ATOM 1062 C C . LYS A 1 125 ? -3.336 4.707 16.915 1.00 93.00 125 LYS A C 1
ATOM 1064 O O . LYS A 1 125 ? -2.728 5.774 16.922 1.00 93.00 125 LYS A O 1
ATOM 1069 N N . ASP A 1 126 ? -3.564 3.995 18.015 1.00 91.50 126 ASP A N 1
ATOM 1070 C CA . ASP A 1 126 ? -3.130 4.393 19.353 1.00 91.50 126 ASP A CA 1
ATOM 1071 C C . ASP A 1 126 ? -1.609 4.570 19.416 1.00 91.50 126 ASP A C 1
ATOM 1073 O O . ASP A 1 126 ? -1.127 5.626 19.822 1.00 91.50 126 ASP A O 1
ATOM 1077 N N . LEU A 1 127 ? -0.854 3.594 18.907 1.00 89.94 127 LEU A N 1
ATOM 1078 C CA . LEU A 1 127 ? 0.607 3.641 18.882 1.00 89.94 127 LEU A CA 1
ATOM 1079 C C . LEU A 1 127 ? 1.153 4.861 18.115 1.00 89.94 127 LEU A C 1
ATOM 1081 O O . LEU A 1 127 ? 2.147 5.460 18.524 1.00 89.94 127 LEU A O 1
ATOM 1085 N N . LEU A 1 128 ? 0.505 5.234 17.005 1.00 87.25 128 LEU A N 1
ATOM 1086 C CA . LEU A 1 128 ? 0.901 6.379 16.180 1.00 87.25 128 LEU A CA 1
ATOM 1087 C C . LEU A 1 128 ? 0.533 7.722 16.818 1.00 87.25 128 LEU A C 1
ATOM 1089 O O . LEU A 1 128 ? 1.342 8.648 16.807 1.00 87.25 128 LEU A O 1
ATOM 1093 N N . GLU A 1 129 ? -0.680 7.847 17.357 1.00 87.12 129 GLU A N 1
ATOM 1094 C CA . GLU A 1 129 ? -1.167 9.106 17.934 1.00 87.12 129 GLU A CA 1
ATOM 1095 C C . GLU A 1 129 ? -0.562 9.384 19.321 1.00 87.12 129 GLU A C 1
ATOM 1097 O O . GLU A 1 129 ? -0.460 10.541 19.738 1.00 87.12 129 GLU A O 1
ATOM 1102 N N . ASN A 1 130 ? -0.147 8.341 20.048 1.00 81.00 130 ASN A N 1
ATOM 1103 C CA . ASN A 1 130 ? 0.150 8.423 21.477 1.00 81.00 130 ASN A CA 1
ATOM 1104 C C . ASN A 1 130 ? 1.581 8.015 21.845 1.00 81.00 130 ASN A C 1
ATOM 1106 O O . ASN A 1 130 ? 1.815 7.515 22.948 1.00 81.00 130 ASN A O 1
ATOM 1110 N N . TYR A 1 131 ? 2.535 8.320 20.963 1.00 76.06 131 TYR A N 1
ATOM 1111 C CA . TYR A 1 131 ? 3.960 8.057 21.159 1.00 76.06 131 TYR A CA 1
ATOM 1112 C C . TYR A 1 131 ? 4.487 8.603 22.500 1.00 76.06 131 TYR A C 1
ATOM 1114 O O . TYR A 1 131 ? 4.427 9.801 22.782 1.00 76.06 131 TYR A O 1
ATOM 1122 N N . ASN A 1 132 ? 5.002 7.704 23.335 1.00 77.62 132 ASN A N 1
ATOM 1123 C CA . ASN A 1 132 ? 5.563 7.978 24.660 1.00 77.62 132 ASN A CA 1
ATOM 1124 C C . ASN A 1 132 ? 6.670 6.960 25.038 1.00 77.62 132 ASN A C 1
ATOM 1126 O O . ASN A 1 132 ? 7.069 6.126 24.226 1.00 77.62 132 ASN A O 1
ATOM 1130 N N . ASN A 1 133 ? 7.171 6.997 26.276 1.00 70.25 133 ASN A N 1
ATOM 1131 C CA . ASN A 1 133 ? 8.256 6.108 26.726 1.00 70.25 133 ASN A CA 1
ATOM 1132 C C . ASN A 1 133 ? 7.886 4.608 26.745 1.00 70.25 133 ASN A C 1
ATOM 1134 O O . ASN A 1 133 ? 8.772 3.772 26.601 1.00 70.25 133 ASN A O 1
ATOM 1138 N N . ASN A 1 134 ? 6.601 4.262 26.858 1.00 76.00 134 ASN A N 1
ATOM 1139 C CA . ASN A 1 134 ? 6.098 2.882 26.876 1.00 76.00 134 ASN A CA 1
ATOM 1140 C C . ASN A 1 134 ? 5.767 2.346 25.470 1.00 76.00 134 ASN A C 1
ATOM 1142 O O . ASN A 1 134 ? 5.333 1.203 25.337 1.00 76.00 134 ASN A O 1
ATOM 1146 N N . THR A 1 1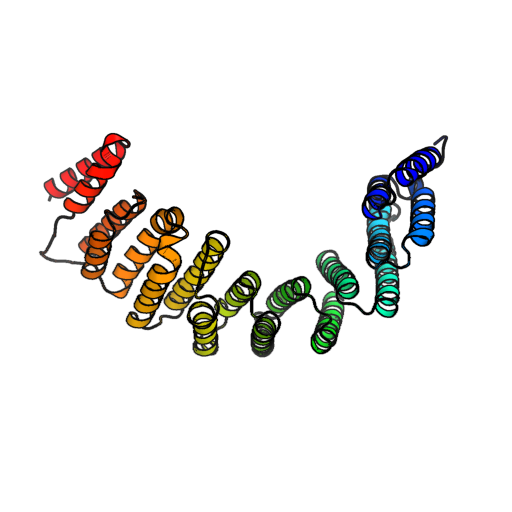35 ? 5.967 3.141 24.412 1.00 82.56 135 THR A N 1
ATOM 1147 C CA . THR A 1 135 ? 5.658 2.744 23.021 1.00 82.56 135 THR A CA 1
ATOM 1148 C C . THR A 1 135 ? 6.368 1.449 22.630 1.00 82.56 135 THR A C 1
ATOM 1150 O O . THR A 1 135 ? 5.821 0.646 21.883 1.00 82.56 135 THR A O 1
ATOM 1153 N N . THR A 1 136 ? 7.578 1.217 23.146 1.00 85.56 136 THR A N 1
ATOM 1154 C CA . THR A 1 136 ? 8.345 -0.006 22.876 1.00 85.56 136 THR A CA 1
ATOM 1155 C C . THR A 1 136 ? 7.649 -1.252 23.423 1.00 85.56 136 THR A C 1
ATOM 1157 O O . THR A 1 136 ? 7.557 -2.252 22.714 1.00 85.56 136 THR A O 1
ATOM 1160 N N . ASP A 1 137 ? 7.115 -1.183 24.643 1.00 87.81 137 ASP A N 1
ATOM 1161 C CA . ASP A 1 137 ? 6.416 -2.309 25.270 1.00 87.81 137 ASP A CA 1
ATOM 1162 C C . ASP A 1 137 ? 5.085 -2.578 24.561 1.00 87.81 137 ASP A C 1
ATOM 1164 O O . ASP A 1 137 ? 4.773 -3.721 24.230 1.00 87.81 137 ASP A O 1
ATOM 1168 N N . GLN A 1 138 ? 4.346 -1.516 24.222 1.00 87.75 138 GLN A N 1
ATOM 1169 C CA . GLN A 1 138 ? 3.113 -1.620 23.436 1.00 87.75 138 GLN A CA 1
ATOM 1170 C C . GLN A 1 138 ? 3.368 -2.204 22.040 1.00 87.75 138 GLN A C 1
ATOM 1172 O O . GLN A 1 138 ? 2.607 -3.045 21.566 1.00 87.75 138 GLN A O 1
ATOM 1177 N N . ALA A 1 139 ? 4.448 -1.787 21.376 1.00 91.25 139 ALA A N 1
ATOM 1178 C CA . ALA A 1 139 ? 4.860 -2.336 20.090 1.00 91.25 139 ALA A CA 1
ATOM 1179 C C . ALA A 1 139 ? 5.183 -3.832 20.194 1.00 91.25 139 ALA A C 1
ATOM 1181 O O . ALA A 1 139 ? 4.762 -4.607 1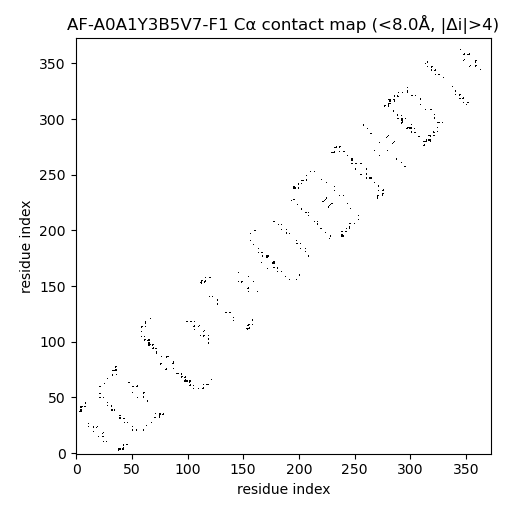9.336 1.00 91.25 139 ALA A O 1
ATOM 1182 N N . ALA A 1 140 ? 5.904 -4.247 21.239 1.00 91.81 140 ALA A N 1
ATOM 1183 C CA . ALA A 1 140 ? 6.226 -5.651 21.475 1.00 91.81 140 ALA A CA 1
ATOM 1184 C C . ALA A 1 140 ? 4.966 -6.495 21.729 1.00 91.81 140 ALA A C 1
ATOM 1186 O O . ALA A 1 140 ? 4.833 -7.578 21.159 1.00 91.81 140 ALA A O 1
ATOM 1187 N N . GLU A 1 141 ? 4.018 -5.981 22.516 1.00 93.00 141 GLU A N 1
ATOM 1188 C CA . GLU A 1 141 ? 2.725 -6.624 22.770 1.00 93.00 141 GLU A CA 1
ATOM 1189 C C . GLU A 1 141 ? 1.917 -6.805 21.473 1.00 93.00 141 GLU A C 1
ATOM 1191 O O . GLU A 1 141 ? 1.445 -7.906 21.183 1.00 93.00 141 GLU A O 1
ATOM 1196 N N . ILE A 1 142 ? 1.819 -5.753 20.649 1.00 94.69 142 ILE A N 1
ATOM 1197 C CA . ILE A 1 142 ? 1.129 -5.802 19.351 1.00 94.69 142 ILE A CA 1
ATOM 1198 C C . ILE A 1 142 ? 1.791 -6.827 18.423 1.00 94.69 142 ILE A C 1
ATOM 1200 O O . ILE A 1 142 ? 1.094 -7.609 17.781 1.00 94.69 142 ILE A O 1
ATOM 1204 N N . LEU A 1 143 ? 3.126 -6.863 18.356 1.00 95.12 143 LEU A N 1
ATOM 1205 C CA . LEU A 1 143 ? 3.853 -7.835 17.532 1.00 95.12 143 LEU A CA 1
ATOM 1206 C C . LEU A 1 143 ? 3.601 -9.275 17.983 1.00 95.12 143 LEU A C 1
ATOM 1208 O O . LEU A 1 143 ? 3.334 -10.130 17.143 1.00 95.12 143 LEU A O 1
ATOM 1212 N N . HIS A 1 144 ? 3.624 -9.536 19.290 1.00 95.56 144 HIS A N 1
ATOM 1213 C CA . HIS A 1 144 ? 3.315 -10.857 19.832 1.00 95.56 144 HIS A CA 1
ATOM 1214 C C . HIS A 1 144 ? 1.872 -11.282 19.512 1.00 95.56 144 HIS A C 1
ATOM 1216 O O . HIS A 1 144 ? 1.616 -12.427 19.124 1.00 95.56 144 HIS A O 1
ATOM 1222 N N . LEU A 1 145 ? 0.916 -10.357 19.639 1.00 96.62 145 LEU A N 1
ATOM 1223 C CA . LEU A 1 145 ? -0.478 -10.609 19.282 1.00 96.62 145 LEU A CA 1
ATOM 1224 C C . LEU A 1 145 ? -0.624 -10.921 17.784 1.00 96.62 145 LEU A C 1
ATOM 1226 O O . LEU A 1 145 ? -1.289 -11.892 17.429 1.00 96.62 145 LEU A O 1
ATOM 1230 N N . LEU A 1 146 ? 0.037 -10.156 16.911 1.00 97.69 146 LEU A N 1
ATOM 1231 C CA . LEU A 1 146 ? 0.045 -10.389 15.462 1.00 97.69 146 LEU A CA 1
ATOM 1232 C C . LEU A 1 146 ? 0.605 -11.769 15.108 1.00 97.69 146 LEU A C 1
ATOM 1234 O O . LEU A 1 146 ? -0.018 -12.484 14.327 1.00 97.69 146 LEU A O 1
ATOM 1238 N N . GLU A 1 147 ? 1.727 -12.174 15.710 1.00 96.19 147 GLU A N 1
ATOM 1239 C CA . GLU A 1 147 ? 2.306 -13.511 15.517 1.00 96.19 147 GLU A CA 1
ATOM 1240 C C . GLU A 1 147 ? 1.345 -14.616 15.981 1.00 96.19 147 GLU A C 1
ATOM 1242 O O . GLU A 1 147 ? 1.143 -15.611 15.282 1.00 96.19 147 GLU A O 1
ATOM 1247 N N . THR A 1 148 ? 0.688 -14.424 17.127 1.00 97.00 148 THR A N 1
ATOM 1248 C CA . THR A 1 148 ? -0.295 -15.381 17.658 1.00 97.00 148 THR A CA 1
ATOM 1249 C C . THR A 1 148 ? -1.475 -15.542 16.697 1.00 97.00 148 THR A C 1
ATOM 1251 O O . THR A 1 148 ? -1.810 -16.659 16.301 1.00 97.00 148 THR A O 1
ATOM 1254 N N . LEU A 1 149 ? -2.068 -14.428 16.262 1.00 97.31 149 LEU A N 1
ATOM 1255 C CA . LEU A 1 149 ? -3.217 -14.404 15.354 1.00 97.31 149 LEU A CA 1
ATOM 1256 C C . LEU A 1 149 ? -2.862 -14.869 13.935 1.00 97.31 149 LEU A C 1
ATOM 1258 O O . LEU A 1 149 ? -3.706 -15.436 13.232 1.00 97.31 149 LEU A O 1
ATOM 1262 N N . TRP A 1 150 ? -1.614 -14.664 13.504 1.00 97.44 150 TRP A N 1
ATOM 1263 C CA . TRP A 1 150 ? -1.103 -15.150 12.224 1.00 97.44 150 TRP A CA 1
ATOM 1264 C C . TRP A 1 150 ? -1.159 -16.674 12.146 1.00 97.44 150 TRP A C 1
ATOM 1266 O O . TRP A 1 150 ? -1.634 -17.216 11.140 1.00 97.44 150 TRP A O 1
ATOM 1276 N N . ASN A 1 151 ? -0.743 -17.346 13.221 1.00 95.75 151 ASN A N 1
ATOM 1277 C CA . ASN A 1 151 ? -0.695 -18.804 13.314 1.00 95.75 151 ASN A CA 1
ATOM 1278 C C . ASN A 1 151 ? -2.087 -19.454 13.339 1.00 95.75 151 ASN A C 1
ATOM 1280 O O . ASN A 1 151 ? -2.235 -20.598 12.915 1.00 95.75 151 ASN A O 1
ATOM 1284 N N . VAL A 1 152 ? -3.118 -18.721 13.772 1.00 96.25 152 VAL A N 1
ATOM 1285 C CA . VAL A 1 152 ? -4.517 -19.190 13.801 1.00 96.25 152 VAL A CA 1
ATOM 1286 C C . VAL A 1 152 ? -5.384 -18.624 12.667 1.00 96.25 152 VAL A C 1
ATOM 1288 O O . VAL A 1 152 ? -6.607 -18.723 12.719 1.00 96.25 152 VAL A O 1
ATOM 1291 N N . TYR A 1 153 ? -4.772 -18.052 11.621 1.00 95.56 153 TYR A N 1
ATOM 1292 C CA . TYR A 1 153 ? -5.458 -17.531 10.424 1.00 95.56 153 TYR A CA 1
ATOM 1293 C C . TYR A 1 153 ? -6.504 -16.430 10.701 1.00 95.56 153 TYR A C 1
ATOM 1295 O O . TYR A 1 153 ? -7.465 -16.273 9.948 1.00 95.56 153 TYR A O 1
ATOM 1303 N N . LYS A 1 154 ? -6.303 -15.622 11.751 1.00 96.81 154 LYS A N 1
ATOM 1304 C CA . LYS A 1 154 ? -7.196 -14.498 12.104 1.00 96.81 154 LYS A CA 1
ATOM 1305 C C . LYS A 1 154 ? -6.741 -13.146 11.548 1.00 96.81 154 LYS A C 1
ATOM 1307 O O . LYS A 1 154 ? -7.460 -12.161 11.650 1.00 96.81 154 LYS A O 1
ATOM 1312 N N . ILE A 1 155 ? -5.555 -13.085 10.946 1.00 97.56 155 ILE A N 1
ATOM 1313 C CA . ILE A 1 155 ? -5.024 -11.861 10.335 1.00 97.56 155 ILE A CA 1
ATOM 1314 C C . ILE A 1 155 ? -5.585 -11.685 8.925 1.00 97.56 155 ILE A C 1
ATOM 1316 O O . ILE A 1 155 ? -5.365 -12.522 8.047 1.00 97.56 155 ILE A O 1
ATOM 1320 N N . THR A 1 156 ? -6.268 -10.564 8.697 1.00 97.00 156 THR A N 1
ATOM 1321 C CA . THR A 1 156 ? -6.722 -10.149 7.367 1.00 97.00 156 THR A CA 1
ATOM 1322 C C . THR A 1 156 ? -5.565 -9.594 6.534 1.00 97.00 156 THR A C 1
ATOM 1324 O O . THR A 1 156 ? -4.518 -9.194 7.052 1.00 97.00 156 THR A O 1
ATOM 1327 N N . MET A 1 157 ? -5.759 -9.518 5.215 1.00 97.38 157 MET A N 1
ATOM 1328 C CA . MET A 1 157 ? -4.758 -8.961 4.300 1.00 97.38 157 MET A CA 1
ATOM 1329 C C . MET A 1 157 ? -4.415 -7.499 4.631 1.00 97.38 157 MET A C 1
ATOM 1331 O O . MET A 1 157 ? -3.255 -7.094 4.557 1.00 97.38 157 MET A O 1
ATOM 1335 N N . LYS A 1 158 ? -5.415 -6.710 5.035 1.00 97.19 158 LYS A N 1
ATOM 1336 C CA . LYS A 1 158 ? -5.251 -5.302 5.406 1.00 97.19 158 LYS A CA 1
ATOM 1337 C C . LYS A 1 158 ? -4.333 -5.154 6.618 1.00 97.19 158 LYS A C 1
ATOM 1339 O O . LYS A 1 158 ? -3.373 -4.383 6.573 1.00 97.19 158 LYS A O 1
ATOM 1344 N N . ILE A 1 159 ? -4.580 -5.936 7.669 1.00 98.06 159 ILE A N 1
ATOM 1345 C CA . ILE A 1 159 ? -3.738 -5.955 8.868 1.00 98.06 159 ILE A CA 1
ATOM 1346 C C . ILE A 1 159 ? -2.344 -6.485 8.557 1.00 98.06 159 ILE A C 1
ATOM 1348 O O . ILE A 1 159 ? -1.366 -5.909 9.024 1.00 98.06 159 ILE A O 1
ATOM 1352 N N . PHE A 1 160 ? -2.217 -7.519 7.722 1.00 98.38 160 PHE A N 1
ATOM 1353 C CA . PHE A 1 160 ? -0.911 -8.005 7.280 1.00 98.38 160 PHE A CA 1
ATOM 1354 C C . PHE A 1 160 ? -0.087 -6.888 6.619 1.00 98.38 160 PHE A C 1
ATOM 1356 O O . PHE A 1 160 ? 1.067 -6.670 6.980 1.00 98.38 160 PHE A O 1
ATOM 1363 N N . GLN A 1 161 ? -0.678 -6.102 5.714 1.00 97.88 161 GLN A N 1
ATOM 1364 C CA . GLN A 1 161 ? 0.020 -4.971 5.091 1.00 97.88 161 GLN A CA 1
ATOM 1365 C C . GLN A 1 161 ? 0.433 -3.892 6.108 1.00 97.88 161 GLN A C 1
ATOM 1367 O O . GLN A 1 161 ? 1.520 -3.316 5.988 1.00 97.88 161 GLN A O 1
ATOM 1372 N N . GLN A 1 162 ? -0.407 -3.610 7.109 1.00 96.75 162 GLN A N 1
ATOM 1373 C CA . GLN A 1 162 ? -0.062 -2.693 8.203 1.00 96.75 162 GLN A CA 1
ATOM 1374 C C . GLN A 1 162 ? 1.091 -3.245 9.050 1.00 96.75 162 GLN A C 1
ATOM 1376 O O . GLN A 1 162 ? 2.063 -2.530 9.293 1.00 96.75 162 GLN A O 1
ATOM 1381 N N . TRP A 1 163 ? 1.040 -4.531 9.400 1.00 97.25 163 TRP A N 1
ATOM 1382 C CA . TRP A 1 163 ? 2.086 -5.223 10.145 1.00 97.25 163 TRP A CA 1
ATOM 1383 C C . TRP A 1 163 ? 3.431 -5.168 9.421 1.00 97.25 163 TRP A C 1
ATOM 1385 O O . TRP A 1 163 ? 4.417 -4.753 10.019 1.00 97.25 163 TRP A O 1
ATOM 1395 N N . ILE A 1 164 ? 3.483 -5.486 8.125 1.00 97.81 164 ILE A N 1
ATOM 1396 C CA . ILE A 1 164 ? 4.722 -5.423 7.334 1.00 97.81 164 ILE A CA 1
ATOM 1397 C C . ILE A 1 164 ? 5.309 -4.003 7.317 1.00 97.81 164 ILE A C 1
ATOM 1399 O O . ILE A 1 164 ? 6.513 -3.827 7.522 1.00 97.81 164 ILE A O 1
ATOM 1403 N N . ARG A 1 165 ? 4.474 -2.973 7.104 1.00 95.75 165 ARG A N 1
ATOM 1404 C CA . ARG A 1 165 ? 4.912 -1.564 7.134 1.00 95.75 165 ARG A CA 1
ATOM 1405 C C . ARG A 1 165 ? 5.476 -1.188 8.500 1.00 95.75 165 ARG A C 1
ATOM 1407 O O . ARG A 1 165 ? 6.541 -0.570 8.570 1.00 95.75 165 ARG A O 1
ATOM 1414 N N . PHE A 1 166 ? 4.774 -1.571 9.560 1.00 94.00 166 PHE A N 1
ATOM 1415 C CA . PHE A 1 166 ? 5.177 -1.323 10.935 1.00 94.00 166 PHE A CA 1
ATOM 1416 C C . PHE A 1 166 ? 6.507 -2.015 11.258 1.00 94.00 166 PHE A C 1
ATOM 1418 O O . PHE A 1 166 ? 7.477 -1.354 11.625 1.00 94.00 166 PHE A O 1
ATOM 1425 N N . TYR A 1 167 ? 6.595 -3.319 10.995 1.00 94.94 167 TYR A N 1
ATOM 1426 C CA . TYR A 1 167 ? 7.778 -4.138 11.240 1.00 94.94 167 TYR A CA 1
ATOM 1427 C C . TYR A 1 167 ? 9.008 -3.587 10.510 1.00 94.94 167 TYR A C 1
ATOM 1429 O O . TYR A 1 167 ? 10.061 -3.385 11.113 1.00 94.94 167 TYR A O 1
ATOM 1437 N N . TYR A 1 168 ? 8.877 -3.269 9.219 1.00 94.00 168 TYR A N 1
ATOM 1438 C CA . TYR A 1 168 ? 9.970 -2.673 8.452 1.00 94.00 168 TYR A CA 1
ATOM 1439 C C . TYR A 1 168 ? 10.413 -1.325 9.036 1.00 94.00 168 TYR A C 1
ATOM 1441 O O . TYR A 1 168 ? 11.609 -1.054 9.136 1.00 94.00 168 TYR A O 1
ATOM 1449 N N . THR A 1 169 ? 9.467 -0.477 9.444 1.00 91.00 169 THR A N 1
ATOM 1450 C CA . THR A 1 169 ? 9.771 0.843 10.018 1.00 91.00 169 THR A CA 1
ATOM 1451 C C . THR A 1 169 ? 10.576 0.718 11.310 1.00 91.00 169 THR A C 1
ATOM 1453 O O . THR A 1 169 ? 11.571 1.424 11.475 1.00 91.00 169 THR A O 1
ATOM 1456 N N . CYS A 1 170 ? 10.202 -0.219 12.182 1.00 88.69 170 CYS A N 1
ATOM 1457 C CA . CYS A 1 170 ? 10.882 -0.450 13.455 1.00 88.69 170 CYS A CA 1
ATOM 1458 C C . CYS A 1 170 ? 12.239 -1.151 13.298 1.00 88.69 170 CYS A C 1
ATOM 1460 O O . CYS A 1 170 ? 13.171 -0.851 14.042 1.00 88.69 170 CYS A O 1
ATOM 1462 N N . PHE A 1 171 ? 12.374 -2.072 12.337 1.00 91.31 171 PHE A N 1
ATOM 1463 C CA . PHE A 1 171 ? 13.488 -3.025 12.321 1.00 91.31 171 PHE A CA 1
ATOM 1464 C C . PHE A 1 171 ? 14.365 -3.011 11.063 1.00 91.31 171 PHE A C 1
ATOM 1466 O O . PHE A 1 171 ? 15.228 -3.876 10.937 1.00 91.31 171 PHE A O 1
ATOM 1473 N N . ARG A 1 172 ? 14.231 -2.026 10.161 1.00 89.12 172 ARG A N 1
ATOM 1474 C CA . ARG A 1 172 ? 15.022 -1.954 8.907 1.00 89.12 172 ARG A CA 1
ATOM 1475 C C . ARG A 1 172 ? 16.542 -2.095 9.073 1.00 89.12 172 ARG A C 1
ATOM 1477 O O . ARG A 1 172 ? 17.211 -2.528 8.142 1.00 89.12 172 ARG A O 1
ATOM 1484 N N . SER A 1 173 ? 17.090 -1.711 10.228 1.00 89.12 173 SER A N 1
ATOM 1485 C CA . SER A 1 173 ? 18.530 -1.786 10.520 1.00 89.12 173 SER A CA 1
ATOM 1486 C C . SER A 1 173 ? 18.953 -3.099 11.193 1.00 89.12 173 SER A C 1
ATOM 1488 O O . SER A 1 173 ? 20.145 -3.346 11.353 1.00 89.12 173 SER A O 1
ATOM 1490 N N . ASN A 1 174 ? 18.004 -3.936 11.622 1.00 92.25 174 ASN A N 1
ATOM 1491 C CA . ASN A 1 174 ? 18.272 -5.187 12.324 1.00 92.25 174 ASN A CA 1
ATOM 1492 C C . ASN A 1 174 ? 18.253 -6.360 11.337 1.00 92.25 174 ASN A C 1
ATOM 1494 O O . ASN A 1 174 ? 17.201 -6.761 10.844 1.00 92.25 174 ASN A O 1
ATOM 1498 N N . HIS A 1 175 ? 19.424 -6.945 11.082 1.00 88.75 175 HIS A N 1
ATOM 1499 C CA . HIS A 1 175 ? 19.582 -8.014 10.097 1.00 88.75 175 HIS A CA 1
ATOM 1500 C C . HIS A 1 175 ? 18.720 -9.257 10.391 1.00 88.75 175 HIS A C 1
ATOM 1502 O O . HIS A 1 175 ? 18.074 -9.778 9.485 1.00 88.75 175 HIS A O 1
ATOM 1508 N N . LEU A 1 176 ? 18.655 -9.709 11.650 1.00 91.19 176 LEU A N 1
ATOM 1509 C CA . LEU A 1 176 ? 17.863 -10.886 12.033 1.00 91.19 176 LEU A CA 1
ATOM 1510 C C . LEU A 1 176 ? 16.359 -10.629 11.879 1.00 91.19 176 LEU A C 1
ATOM 1512 O O . LEU A 1 176 ? 15.613 -11.494 11.424 1.00 91.19 176 LEU A O 1
ATOM 1516 N N . ALA A 1 177 ? 15.908 -9.426 12.230 1.00 92.31 177 ALA A N 1
ATOM 1517 C CA . ALA A 1 177 ? 14.521 -9.029 12.024 1.00 92.31 177 ALA A CA 1
ATOM 1518 C C . ALA A 1 177 ? 14.180 -8.968 10.527 1.00 92.31 177 ALA A C 1
ATOM 1520 O O . ALA A 1 177 ? 13.128 -9.445 10.113 1.00 92.31 177 ALA A O 1
ATOM 1521 N N . MET A 1 178 ? 15.092 -8.470 9.688 1.00 93.12 178 MET A N 1
ATOM 1522 C CA . MET A 1 178 ? 14.895 -8.479 8.239 1.00 93.12 178 MET A CA 1
ATOM 1523 C C . MET A 1 178 ? 14.796 -9.905 7.676 1.00 93.12 178 MET A C 1
ATOM 1525 O O . MET A 1 178 ? 13.928 -10.151 6.843 1.00 93.12 178 MET A O 1
ATOM 1529 N N . GLN A 1 179 ? 15.578 -10.870 8.172 1.00 92.12 179 GLN A N 1
ATOM 1530 C CA . GLN A 1 179 ? 15.402 -12.287 7.805 1.00 92.12 179 GLN A CA 1
ATOM 1531 C C . GLN A 1 179 ? 13.996 -12.795 8.142 1.00 92.12 179 GLN A C 1
ATOM 1533 O O . GLN A 1 179 ? 13.326 -13.377 7.290 1.00 92.12 179 GLN A O 1
ATOM 1538 N N . LYS A 1 180 ? 13.512 -12.526 9.361 1.00 93.81 180 LYS A N 1
ATOM 1539 C CA . LYS A 1 180 ? 12.142 -12.885 9.760 1.00 93.81 180 LYS A CA 1
ATOM 1540 C C . LYS A 1 180 ? 11.097 -12.231 8.857 1.00 93.81 180 LYS A C 1
ATOM 1542 O O . LYS A 1 180 ? 10.167 -12.902 8.420 1.00 93.81 180 LYS A O 1
ATOM 1547 N N . LEU A 1 181 ? 11.278 -10.951 8.527 1.00 95.81 181 LEU A N 1
ATOM 1548 C CA . LEU A 1 181 ? 10.387 -10.230 7.622 1.00 95.81 181 LEU A CA 1
ATOM 1549 C C . LEU A 1 181 ? 10.348 -10.878 6.235 1.00 95.81 181 LEU A C 1
ATOM 1551 O O . LEU A 1 181 ? 9.275 -10.991 5.654 1.00 95.81 181 LEU A O 1
ATOM 1555 N N . GLN A 1 182 ? 11.488 -11.330 5.706 1.00 95.31 182 GLN A N 1
ATOM 1556 C CA . GLN A 1 182 ? 11.521 -12.043 4.430 1.00 95.31 182 GLN A CA 1
ATOM 1557 C C . GLN A 1 182 ? 10.668 -13.315 4.470 1.00 95.31 182 GLN A C 1
ATOM 1559 O O . GLN A 1 182 ? 9.873 -13.534 3.560 1.00 95.31 182 GLN A O 1
ATOM 1564 N N . HIS A 1 183 ? 10.818 -14.138 5.510 1.00 94.88 183 HIS A N 1
ATOM 1565 C CA . HIS A 1 183 ? 10.006 -15.346 5.665 1.00 94.88 183 HIS A CA 1
ATOM 1566 C C . HIS A 1 183 ? 8.516 -15.012 5.741 1.00 94.88 183 HIS A C 1
ATOM 1568 O O . HIS A 1 183 ? 7.726 -15.581 4.995 1.00 94.88 183 HIS A O 1
ATOM 1574 N N . LEU A 1 184 ? 8.154 -14.015 6.549 1.00 97.06 184 LEU A N 1
ATOM 1575 C CA . LEU A 1 184 ? 6.773 -13.564 6.695 1.00 97.06 184 LEU A CA 1
ATOM 1576 C C . LEU A 1 184 ? 6.173 -13.046 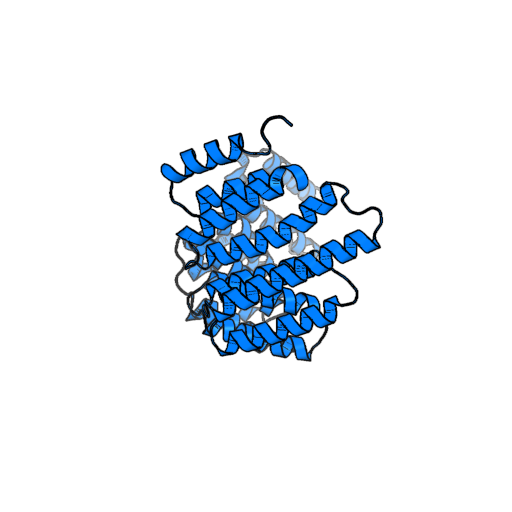5.373 1.00 97.06 184 LEU A C 1
ATOM 1578 O O . LEU A 1 184 ? 5.011 -13.307 5.070 1.00 97.06 184 LEU A O 1
ATOM 1582 N N . LEU A 1 185 ? 6.959 -12.337 4.556 1.00 98.00 185 LEU A N 1
ATOM 1583 C CA . LEU A 1 185 ? 6.540 -11.884 3.225 1.00 98.00 185 LEU A CA 1
ATOM 1584 C C . LEU A 1 185 ? 6.254 -13.058 2.279 1.00 98.00 185 LEU A C 1
ATOM 1586 O O . LEU A 1 185 ? 5.279 -13.011 1.530 1.00 98.00 185 LEU A O 1
ATOM 1590 N N . LEU A 1 186 ? 7.083 -14.105 2.312 1.00 97.00 186 LEU A N 1
ATOM 1591 C CA . LEU A 1 186 ? 6.873 -15.309 1.506 1.00 97.00 186 LEU A CA 1
ATOM 1592 C C . LEU A 1 186 ? 5.640 -16.092 1.980 1.00 97.00 186 LEU A C 1
ATOM 1594 O O . LEU A 1 186 ? 4.807 -16.449 1.154 1.00 97.00 186 LEU A O 1
ATOM 1598 N N . GLU A 1 187 ? 5.455 -16.262 3.291 1.00 97.25 187 GLU A N 1
ATOM 1599 C CA . GLU A 1 187 ? 4.242 -16.888 3.838 1.00 97.25 187 GLU A CA 1
ATOM 1600 C C . GLU A 1 187 ? 2.973 -16.095 3.486 1.00 97.25 187 GLU A C 1
ATOM 1602 O O . GLU A 1 187 ? 1.935 -16.677 3.172 1.00 97.25 187 GLU A O 1
ATOM 1607 N N . GLY A 1 188 ? 3.048 -14.760 3.484 1.00 97.25 188 GLY A N 1
ATOM 1608 C CA . GLY A 1 188 ? 1.961 -13.902 3.013 1.00 97.25 188 GLY A CA 1
ATOM 1609 C C . GLY A 1 188 ? 1.624 -14.124 1.538 1.00 97.25 188 GLY A C 1
ATOM 1610 O O . GLY A 1 188 ? 0.450 -14.211 1.181 1.00 97.25 188 GLY A O 1
ATOM 1611 N N . ALA A 1 189 ? 2.641 -14.279 0.689 1.00 97.25 189 ALA A N 1
ATOM 1612 C CA . ALA A 1 189 ? 2.462 -14.596 -0.727 1.00 97.25 189 ALA A CA 1
ATOM 1613 C C . ALA A 1 189 ? 1.822 -15.979 -0.957 1.00 97.25 189 ALA A C 1
ATOM 1615 O O . ALA A 1 189 ? 1.095 -16.166 -1.937 1.00 97.25 189 ALA A O 1
ATOM 1616 N N . ASP A 1 190 ? 2.071 -16.935 -0.061 1.00 96.38 190 ASP A N 1
ATOM 1617 C CA . ASP A 1 190 ? 1.462 -18.267 -0.105 1.00 96.38 190 ASP A CA 1
ATOM 1618 C C . ASP A 1 190 ? 0.021 -18.261 0.422 1.00 96.38 190 ASP A C 1
ATOM 1620 O O . ASP A 1 190 ? -0.838 -18.955 -0.123 1.00 96.38 190 ASP A O 1
ATOM 1624 N N . ARG A 1 191 ? -0.272 -17.450 1.449 1.00 96.38 191 ARG A N 1
ATOM 1625 C CA . ARG A 1 191 ? -1.612 -17.336 2.049 1.00 96.38 191 ARG A CA 1
ATOM 1626 C C . ARG A 1 191 ? -2.626 -16.668 1.119 1.00 96.38 191 ARG A C 1
ATOM 1628 O O . ARG A 1 191 ? -3.792 -17.058 1.114 1.00 96.38 191 ARG A O 1
ATOM 1635 N N . TRP A 1 192 ? -2.191 -15.697 0.318 1.00 96.81 192 TRP A N 1
ATOM 1636 C CA . TRP A 1 192 ? -3.041 -14.993 -0.650 1.00 96.81 192 TRP A CA 1
ATOM 1637 C C . TRP A 1 192 ? -2.457 -15.087 -2.059 1.00 96.81 192 TRP A C 1
ATOM 1639 O O . TRP A 1 192 ? -1.978 -14.095 -2.614 1.00 96.81 192 TRP A O 1
ATOM 1649 N N . PRO A 1 193 ? -2.496 -16.280 -2.677 1.00 95.25 193 PRO A N 1
ATOM 1650 C CA . PRO A 1 193 ? -1.702 -16.518 -3.861 1.00 95.25 193 PRO A CA 1
ATOM 1651 C C . PRO A 1 193 ? -2.196 -15.730 -5.080 1.00 95.25 193 PRO A C 1
ATOM 1653 O O . PRO A 1 193 ? -1.399 -15.276 -5.892 1.00 95.25 193 PRO A O 1
ATOM 1656 N N . ASN A 1 194 ? -3.499 -15.532 -5.226 1.00 93.56 194 ASN A N 1
ATOM 1657 C CA . ASN A 1 194 ? -4.052 -14.978 -6.462 1.00 93.56 194 ASN A CA 1
ATOM 1658 C C . ASN A 1 194 ? -4.210 -13.447 -6.431 1.00 93.56 194 ASN A C 1
ATOM 1660 O O . ASN A 1 194 ? -4.775 -12.881 -7.362 1.00 93.56 194 ASN A O 1
ATOM 1664 N N . ASP A 1 195 ? -3.724 -12.772 -5.384 1.00 95.19 195 ASP A N 1
ATOM 1665 C CA . ASP A 1 195 ? -3.895 -11.327 -5.215 1.00 95.19 195 ASP A CA 1
ATOM 1666 C C . ASP A 1 195 ? -2.696 -10.540 -5.772 1.00 95.19 195 ASP A C 1
ATOM 1668 O O . ASP A 1 195 ? -1.653 -10.394 -5.128 1.00 95.19 195 ASP A O 1
ATOM 1672 N N . LEU A 1 196 ? -2.841 -10.010 -6.990 1.00 94.75 196 LEU A N 1
ATOM 1673 C CA . LEU A 1 196 ? -1.790 -9.222 -7.644 1.00 94.75 196 LEU A CA 1
ATOM 1674 C C . LEU A 1 196 ? -1.392 -7.980 -6.827 1.00 94.75 196 LEU A C 1
ATOM 1676 O O . LEU A 1 196 ? -0.211 -7.632 -6.775 1.00 94.75 196 LEU A O 1
ATOM 1680 N N . SER A 1 197 ? -2.353 -7.328 -6.166 1.00 95.75 197 SER A N 1
ATOM 1681 C CA . SER A 1 197 ? -2.116 -6.104 -5.394 1.00 95.75 197 SER A CA 1
ATOM 1682 C C . SER A 1 197 ? -1.253 -6.381 -4.171 1.00 95.75 197 SER A C 1
ATOM 1684 O O . SER A 1 197 ? -0.306 -5.643 -3.884 1.00 95.75 197 SER A O 1
ATOM 1686 N N . LEU A 1 198 ? -1.531 -7.473 -3.462 1.00 97.19 198 LEU A N 1
ATOM 1687 C CA . LEU A 1 198 ? -0.705 -7.908 -2.350 1.00 97.19 198 LEU A CA 1
ATOM 1688 C C . LEU A 1 198 ? 0.683 -8.332 -2.820 1.00 97.19 198 LEU A C 1
ATOM 1690 O O . LEU A 1 198 ? 1.675 -7.968 -2.191 1.00 97.19 198 LEU A O 1
ATOM 1694 N N . HIS A 1 199 ? 0.774 -9.070 -3.922 1.00 97.81 199 HIS A N 1
ATOM 1695 C CA . HIS A 1 199 ? 2.063 -9.459 -4.473 1.00 97.81 199 HIS A CA 1
ATOM 1696 C C . HIS A 1 199 ? 2.903 -8.233 -4.860 1.00 97.81 199 HIS A C 1
ATOM 1698 O O . HIS A 1 199 ? 4.102 -8.214 -4.584 1.00 97.81 199 HIS A O 1
ATOM 1704 N N . LEU A 1 200 ? 2.301 -7.187 -5.445 1.00 97.44 200 LEU A N 1
ATOM 1705 C CA . LEU A 1 200 ? 3.002 -5.933 -5.752 1.00 97.44 200 LEU A CA 1
ATOM 1706 C C . LEU A 1 200 ? 3.482 -5.242 -4.473 1.00 97.44 200 LEU A C 1
ATOM 1708 O O . LEU A 1 200 ? 4.616 -4.761 -4.399 1.00 97.44 200 LEU A O 1
ATOM 1712 N N . PHE A 1 201 ? 2.635 -5.227 -3.443 1.00 98.19 201 PHE A N 1
ATOM 1713 C CA . PHE A 1 201 ? 3.001 -4.726 -2.124 1.00 98.19 201 PHE A CA 1
ATOM 1714 C C . PHE A 1 201 ? 4.202 -5.491 -1.546 1.00 98.19 201 PHE A C 1
ATOM 1716 O O . PHE A 1 201 ? 5.174 -4.866 -1.122 1.00 98.19 201 PHE A O 1
ATOM 1723 N N . ILE A 1 202 ? 4.187 -6.826 -1.578 1.00 98.31 202 ILE A N 1
ATOM 1724 C CA . ILE A 1 202 ? 5.293 -7.668 -1.105 1.00 98.31 202 ILE A CA 1
ATOM 1725 C C . ILE A 1 202 ? 6.559 -7.398 -1.926 1.00 98.31 202 ILE A C 1
ATOM 1727 O O . ILE A 1 202 ? 7.626 -7.184 -1.348 1.00 98.31 202 ILE A O 1
ATOM 1731 N N . ALA A 1 203 ? 6.448 -7.328 -3.255 1.00 97.88 203 ALA A N 1
ATOM 1732 C CA . ALA A 1 203 ? 7.562 -7.032 -4.151 1.00 97.88 203 ALA A CA 1
ATOM 1733 C C . ALA A 1 203 ? 8.242 -5.696 -3.805 1.00 97.88 203 ALA A C 1
ATOM 1735 O O . ALA A 1 203 ? 9.473 -5.621 -3.780 1.00 97.88 203 ALA A O 1
ATOM 1736 N N . CYS A 1 204 ? 7.467 -4.662 -3.448 1.00 97.50 204 CYS A N 1
ATOM 1737 C CA . CYS A 1 204 ? 7.997 -3.370 -2.997 1.00 97.50 204 CYS A CA 1
ATOM 1738 C C . CYS A 1 204 ? 8.892 -3.482 -1.752 1.00 97.50 204 CYS A C 1
ATOM 1740 O O . CYS A 1 204 ? 9.830 -2.696 -1.602 1.00 97.50 204 CYS A O 1
ATOM 1742 N N . PHE A 1 205 ? 8.614 -4.424 -0.844 1.00 96.81 205 PHE A N 1
ATOM 1743 C CA . PHE A 1 205 ? 9.477 -4.694 0.310 1.00 96.81 205 PHE A CA 1
ATOM 1744 C C . PHE A 1 205 ? 10.642 -5.609 -0.055 1.00 96.81 205 PHE A C 1
ATOM 1746 O O . PHE A 1 205 ? 11.773 -5.305 0.319 1.00 96.81 205 PHE A O 1
ATOM 1753 N N . MET A 1 206 ? 10.403 -6.658 -0.847 1.00 95.88 206 MET A N 1
ATOM 1754 C CA . MET A 1 206 ? 11.447 -7.563 -1.346 1.00 95.88 206 MET A CA 1
ATOM 1755 C C . MET A 1 206 ? 12.556 -6.800 -2.092 1.00 95.88 206 MET A C 1
ATOM 1757 O O . MET A 1 206 ? 13.739 -7.065 -1.894 1.00 95.88 206 MET A O 1
ATOM 1761 N N . ALA A 1 207 ? 12.201 -5.774 -2.869 1.00 95.38 207 ALA A N 1
ATOM 1762 C CA . ALA A 1 207 ? 13.155 -4.939 -3.598 1.00 95.38 207 ALA A CA 1
ATOM 1763 C C . ALA A 1 207 ? 14.078 -4.080 -2.703 1.00 95.38 207 ALA A C 1
ATOM 1765 O O . ALA A 1 207 ? 15.070 -3.542 -3.198 1.00 95.38 207 ALA A O 1
ATOM 1766 N N . LYS A 1 208 ? 13.767 -3.931 -1.406 1.00 92.94 208 LYS A N 1
ATOM 1767 C CA . LYS A 1 208 ? 14.547 -3.132 -0.440 1.00 92.94 208 LYS A CA 1
ATOM 1768 C C . LYS A 1 208 ? 15.590 -3.945 0.329 1.00 92.94 208 LYS A C 1
ATOM 1770 O O . LYS A 1 208 ? 16.367 -3.358 1.079 1.00 92.94 208 LYS A O 1
ATOM 1775 N N . PHE A 1 209 ? 15.601 -5.267 0.179 1.00 90.94 209 PHE A N 1
ATOM 1776 C CA . PHE A 1 209 ? 16.569 -6.124 0.859 1.00 90.94 209 PHE A CA 1
ATOM 1777 C C . PHE A 1 209 ? 17.996 -5.919 0.334 1.00 90.94 209 PHE A C 1
ATOM 1779 O O . PHE A 1 209 ? 18.203 -5.507 -0.809 1.00 90.94 209 PHE A O 1
ATOM 1786 N N . SER A 1 210 ? 18.984 -6.221 1.185 1.00 85.62 210 SER A N 1
ATOM 1787 C CA . SER A 1 210 ? 20.406 -6.182 0.831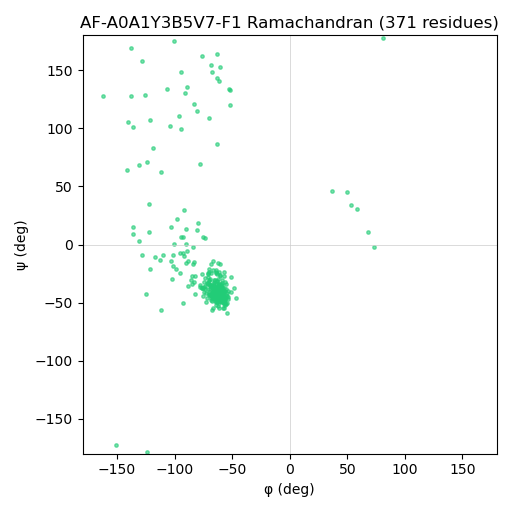 1.00 85.62 210 SER A CA 1
ATOM 1788 C C . SER A 1 210 ? 20.748 -7.198 -0.267 1.00 85.62 210 SER A C 1
ATOM 1790 O O . SER A 1 210 ? 20.007 -8.150 -0.533 1.00 85.62 210 SER A O 1
ATOM 1792 N N . SER A 1 211 ? 21.917 -7.018 -0.886 1.00 84.75 211 SER A N 1
ATOM 1793 C CA . SER A 1 211 ? 22.435 -7.883 -1.957 1.00 84.75 211 SER A CA 1
ATOM 1794 C C . SER A 1 211 ? 22.551 -9.362 -1.564 1.00 84.75 211 SER A C 1
ATOM 1796 O O . SER A 1 211 ? 22.481 -10.235 -2.425 1.00 84.75 211 SER A O 1
ATOM 1798 N N . GLU A 1 212 ? 22.661 -9.673 -0.273 1.00 86.88 212 GLU A N 1
ATOM 1799 C CA . GLU A 1 212 ? 22.703 -11.044 0.254 1.00 86.88 212 GLU A CA 1
ATOM 1800 C C . GLU A 1 212 ? 21.444 -11.848 -0.111 1.00 86.88 212 GLU A C 1
ATOM 1802 O O . GLU A 1 212 ? 21.512 -13.055 -0.345 1.00 86.88 212 GLU A O 1
ATOM 1807 N N . TYR A 1 213 ? 20.301 -11.172 -0.248 1.00 87.75 213 TYR A N 1
ATOM 1808 C CA . TYR A 1 213 ? 19.014 -11.790 -0.570 1.00 87.75 213 TYR A CA 1
ATOM 1809 C C . TYR A 1 213 ? 18.692 -11.772 -2.066 1.00 87.75 213 TYR A C 1
ATOM 1811 O O . TYR A 1 213 ? 17.600 -12.185 -2.464 1.00 87.75 213 TYR A O 1
ATOM 1819 N N . GLN A 1 214 ? 19.628 -11.337 -2.918 1.00 91.44 214 GLN A N 1
ATOM 1820 C CA . GLN A 1 214 ? 19.383 -11.104 -4.342 1.00 91.44 214 GLN A CA 1
ATOM 1821 C C . GLN A 1 214 ? 18.782 -12.322 -5.056 1.00 91.44 214 GLN A C 1
ATOM 1823 O O . GLN A 1 214 ? 17.867 -12.171 -5.859 1.00 91.44 214 GLN A O 1
ATOM 1828 N N . LYS A 1 215 ? 19.243 -13.538 -4.737 1.00 93.06 215 LYS A N 1
ATOM 1829 C CA . LYS A 1 215 ? 18.718 -14.775 -5.344 1.00 93.06 215 LYS A CA 1
ATOM 1830 C C . LYS A 1 215 ? 17.253 -15.029 -4.987 1.00 93.06 215 LYS A C 1
ATOM 1832 O O . LYS A 1 215 ? 16.482 -15.432 -5.853 1.00 93.06 215 LYS A O 1
ATOM 1837 N N . VAL A 1 216 ? 16.877 -14.803 -3.728 1.00 94.25 216 VAL A N 1
ATOM 1838 C CA . VAL A 1 216 ? 15.502 -15.010 -3.247 1.00 94.25 216 VAL A CA 1
ATOM 1839 C C . VAL A 1 216 ? 14.579 -13.953 -3.844 1.00 94.25 216 VAL A C 1
ATOM 1841 O O . VAL A 1 216 ? 13.510 -14.290 -4.342 1.00 94.25 216 VAL A O 1
ATOM 1844 N N . VAL A 1 217 ? 15.021 -12.693 -3.864 1.00 95.56 217 VAL A N 1
ATOM 1845 C CA . VAL A 1 217 ? 14.260 -11.585 -4.454 1.00 95.56 217 VAL A CA 1
ATOM 1846 C C . VAL A 1 217 ? 14.068 -11.793 -5.958 1.00 95.56 217 VAL A C 1
ATOM 1848 O O . VAL A 1 217 ? 12.940 -11.714 -6.435 1.00 95.56 217 VAL A O 1
ATOM 1851 N N . GLN A 1 218 ? 15.129 -12.146 -6.695 1.00 95.44 218 GLN A N 1
ATOM 1852 C CA . GLN A 1 218 ? 15.033 -12.472 -8.121 1.00 95.44 218 GLN A CA 1
ATOM 1853 C C . GLN A 1 218 ? 14.030 -13.599 -8.367 1.00 95.44 218 GLN A C 1
ATOM 1855 O O . GLN A 1 218 ? 13.142 -13.454 -9.203 1.00 95.44 218 GLN A O 1
ATOM 1860 N N . LYS A 1 219 ? 14.157 -14.705 -7.625 1.00 95.62 219 LYS A N 1
ATOM 1861 C CA . LYS A 1 219 ? 13.258 -15.850 -7.765 1.00 95.62 219 LYS A CA 1
ATOM 1862 C C . LYS A 1 219 ? 11.805 -15.455 -7.497 1.00 95.62 219 LYS A C 1
ATOM 1864 O O . LYS A 1 219 ? 10.931 -15.878 -8.239 1.00 95.62 219 LYS A O 1
ATOM 1869 N N . TYR A 1 220 ? 11.552 -14.620 -6.489 1.00 97.25 220 TYR A N 1
ATOM 1870 C CA . TYR A 1 220 ? 10.206 -14.139 -6.181 1.00 97.25 220 TYR A CA 1
ATOM 1871 C C . TYR A 1 220 ? 9.586 -13.359 -7.350 1.00 97.25 220 TYR A C 1
ATOM 1873 O O . TYR A 1 220 ? 8.453 -13.642 -7.738 1.00 97.25 220 TYR A O 1
ATOM 1881 N N . PHE A 1 221 ? 10.331 -12.420 -7.946 1.00 96.81 221 PHE A N 1
ATOM 1882 C CA . PHE A 1 221 ? 9.869 -11.685 -9.127 1.00 96.81 221 PHE A CA 1
ATOM 1883 C C . PHE A 1 221 ? 9.596 -12.616 -10.313 1.00 96.81 221 PHE A C 1
ATOM 1885 O O . PHE A 1 221 ? 8.543 -12.509 -10.940 1.00 96.81 221 PHE A O 1
ATOM 1892 N N . GLU A 1 222 ? 10.516 -13.541 -10.598 1.00 94.56 222 GLU A N 1
ATOM 1893 C CA . GLU A 1 222 ? 10.372 -14.510 -11.689 1.00 94.56 222 GLU A CA 1
ATOM 1894 C C . GLU A 1 222 ? 9.164 -15.432 -11.471 1.00 94.56 222 GLU A C 1
ATOM 1896 O O . GLU A 1 222 ? 8.371 -15.628 -12.387 1.00 94.56 222 GLU A O 1
ATOM 1901 N N . ASP A 1 223 ? 8.972 -15.960 -10.263 1.00 94.88 223 ASP A N 1
ATOM 1902 C CA . ASP A 1 223 ? 7.831 -16.817 -9.940 1.00 94.88 223 ASP A CA 1
ATOM 1903 C C . ASP A 1 223 ? 6.502 -16.048 -10.070 1.00 94.88 223 ASP A C 1
ATOM 1905 O O . ASP A 1 223 ? 5.535 -16.572 -10.628 1.00 94.88 223 ASP A O 1
ATOM 1909 N N . CYS A 1 224 ? 6.454 -14.783 -9.641 1.00 95.06 224 CYS A N 1
ATOM 1910 C CA . CYS A 1 224 ? 5.255 -13.957 -9.781 1.00 95.06 224 CYS A CA 1
ATOM 1911 C C . CYS A 1 224 ? 4.943 -13.636 -11.250 1.00 95.06 224 CYS A C 1
ATOM 1913 O O . CYS A 1 224 ? 3.852 -13.947 -11.716 1.00 95.06 224 CYS A O 1
ATOM 1915 N N . LEU A 1 225 ? 5.882 -13.045 -11.990 1.00 92.38 225 LEU A N 1
ATOM 1916 C CA . LEU A 1 225 ? 5.629 -12.507 -13.335 1.00 92.38 225 LEU A CA 1
ATOM 1917 C C . LEU A 1 225 ? 5.680 -13.554 -14.455 1.00 92.38 225 LEU A C 1
ATOM 1919 O O . LEU A 1 225 ? 5.056 -13.381 -15.499 1.00 92.38 225 LEU A O 1
ATOM 1923 N N . MET A 1 226 ? 6.435 -14.638 -14.269 1.00 87.94 226 MET A N 1
ATOM 1924 C CA . MET A 1 226 ? 6.645 -15.637 -15.326 1.00 87.94 226 MET A CA 1
ATOM 1925 C C . MET A 1 226 ? 5.813 -16.900 -15.133 1.00 87.94 226 MET A C 1
ATOM 1927 O O . MET A 1 226 ? 5.727 -17.705 -16.059 1.00 87.94 226 MET A O 1
ATOM 1931 N N . LYS A 1 227 ? 5.235 -17.113 -13.945 1.00 88.25 227 LYS A N 1
ATOM 1932 C CA . LYS A 1 227 ? 4.452 -18.324 -13.648 1.00 88.25 227 LYS A CA 1
ATOM 1933 C C . LYS A 1 227 ? 3.049 -18.020 -13.148 1.00 88.25 227 LYS A C 1
ATOM 1935 O O . LYS A 1 227 ? 2.119 -18.709 -13.547 1.00 88.25 227 LYS A O 1
ATOM 1940 N N . LYS A 1 228 ? 2.899 -17.030 -12.265 1.00 90.50 228 LYS A N 1
ATOM 1941 C CA . LYS A 1 228 ? 1.632 -16.781 -11.564 1.00 90.50 228 LYS A CA 1
ATOM 1942 C C . LYS A 1 228 ? 0.735 -15.776 -12.281 1.00 90.50 228 LYS A C 1
ATOM 1944 O O . LYS A 1 228 ? -0.433 -16.053 -12.525 1.00 90.50 228 LYS A O 1
ATOM 1949 N N . PHE A 1 229 ? 1.292 -14.625 -12.638 1.00 90.38 229 PHE A N 1
ATOM 1950 C CA . PHE A 1 229 ? 0.589 -13.495 -13.239 1.00 90.38 229 PHE A CA 1
ATOM 1951 C C . PHE A 1 229 ? 1.038 -13.312 -14.690 1.00 90.38 229 PHE A C 1
ATOM 1953 O O . PHE A 1 229 ? 1.635 -12.303 -15.045 1.00 90.38 229 PHE A O 1
ATOM 1960 N N . THR A 1 230 ? 0.788 -14.326 -15.520 1.00 84.50 230 THR A N 1
ATOM 1961 C CA . THR A 1 230 ? 1.206 -14.346 -16.935 1.00 84.50 230 THR A CA 1
ATOM 1962 C C . THR A 1 230 ? 0.187 -13.716 -17.883 1.00 84.50 230 THR A C 1
ATOM 1964 O O . THR A 1 230 ? 0.499 -13.465 -19.046 1.00 84.50 230 THR A O 1
ATOM 1967 N N . HIS A 1 231 ? -1.040 -13.493 -17.411 1.00 82.62 231 HIS A N 1
ATOM 1968 C CA . HIS A 1 231 ? -2.143 -12.960 -18.202 1.00 82.62 231 HIS A CA 1
ATOM 1969 C C . HIS A 1 231 ? -2.656 -11.672 -17.567 1.00 82.62 231 HIS A C 1
ATOM 1971 O O . HIS A 1 231 ? -3.316 -11.702 -16.527 1.00 82.62 231 HIS A O 1
ATOM 1977 N N . PHE A 1 232 ? -2.343 -10.550 -18.209 1.00 85.50 232 PHE A N 1
ATOM 1978 C CA . PHE A 1 232 ? -2.884 -9.248 -17.847 1.00 85.50 232 PHE A CA 1
ATOM 1979 C C . PHE A 1 232 ? -4.118 -8.933 -18.698 1.00 85.50 232 PHE A C 1
ATOM 1981 O O . PHE A 1 232 ? -4.240 -9.364 -19.842 1.00 85.50 232 PHE A O 1
ATOM 1988 N N . ASP A 1 233 ? -5.048 -8.187 -18.121 1.00 83.62 233 ASP A N 1
ATOM 1989 C CA . ASP A 1 233 ? -6.226 -7.636 -18.772 1.00 83.62 233 ASP A CA 1
ATOM 1990 C C . ASP A 1 233 ? -6.253 -6.109 -18.599 1.00 83.62 233 ASP A C 1
ATOM 1992 O O . ASP A 1 233 ? -5.349 -5.509 -18.020 1.00 83.62 233 ASP A O 1
ATOM 1996 N N . GLN A 1 234 ? -7.286 -5.446 -19.117 1.00 81.31 234 GLN A N 1
ATOM 1997 C CA . GLN A 1 234 ? -7.397 -3.988 -19.009 1.00 81.31 234 GLN A CA 1
ATOM 1998 C C . GLN A 1 234 ? -7.511 -3.488 -17.557 1.00 81.31 234 GLN A C 1
ATOM 2000 O O . GLN A 1 234 ? -7.124 -2.355 -17.282 1.00 81.31 234 GLN A O 1
ATOM 2005 N N . ASN A 1 235 ? -8.006 -4.312 -16.628 1.00 84.56 235 ASN A N 1
ATOM 2006 C CA . ASN A 1 235 ? -8.238 -3.915 -15.240 1.00 84.56 235 ASN A CA 1
ATOM 2007 C C . ASN A 1 235 ? -6.962 -4.014 -14.397 1.00 84.56 235 ASN A C 1
ATOM 2009 O O . ASN A 1 235 ? -6.774 -3.228 -13.469 1.00 84.56 235 ASN A O 1
ATOM 2013 N N . ASN A 1 236 ? -6.081 -4.968 -14.706 1.00 88.06 236 ASN A N 1
ATOM 2014 C CA . ASN A 1 236 ? -4.882 -5.238 -13.914 1.00 88.06 236 ASN A CA 1
ATOM 2015 C C . ASN A 1 236 ? -3.563 -4.850 -14.613 1.00 88.06 236 ASN A C 1
ATOM 2017 O O . ASN A 1 236 ? -2.520 -4.818 -13.958 1.00 88.06 236 ASN A O 1
ATOM 2021 N N . ALA A 1 237 ? -3.584 -4.489 -15.902 1.00 88.56 237 ALA A N 1
ATOM 2022 C CA . ALA A 1 237 ? -2.375 -4.183 -16.666 1.00 88.56 237 ALA A CA 1
ATOM 2023 C C . ALA A 1 237 ? -1.562 -3.008 -16.114 1.00 88.56 237 ALA A C 1
ATOM 2025 O O . ALA A 1 237 ? -0.334 -3.061 -16.155 1.00 88.56 237 ALA A O 1
ATOM 2026 N N . SER A 1 238 ? -2.202 -1.975 -15.552 1.00 89.12 238 SER A N 1
ATOM 2027 C CA . SER A 1 238 ? -1.460 -0.871 -14.923 1.00 89.12 238 SER A CA 1
ATOM 2028 C C . SER A 1 238 ? -0.636 -1.357 -13.730 1.00 89.12 238 SER A C 1
ATOM 2030 O O . SER A 1 238 ? 0.532 -1.002 -13.605 1.00 89.12 238 SER A O 1
ATOM 2032 N N . MET A 1 239 ? -1.224 -2.210 -12.889 1.00 91.12 239 MET A N 1
ATOM 2033 C CA . MET A 1 239 ? -0.549 -2.798 -11.731 1.00 91.12 239 MET A CA 1
ATOM 2034 C C . MET A 1 239 ? 0.533 -3.795 -12.162 1.00 91.12 239 MET A C 1
ATOM 2036 O O . MET A 1 239 ? 1.620 -3.817 -11.591 1.00 91.12 239 MET A O 1
ATOM 2040 N N . GLY A 1 240 ? 0.264 -4.571 -13.217 1.00 91.75 240 GLY A N 1
ATOM 2041 C CA . GLY A 1 240 ? 1.265 -5.400 -13.882 1.00 91.75 240 GLY A CA 1
ATOM 2042 C C . GLY A 1 240 ? 2.463 -4.581 -14.353 1.00 91.75 240 GLY A C 1
ATOM 2043 O O . GLY A 1 240 ? 3.600 -4.941 -14.061 1.00 91.75 240 GLY A O 1
ATOM 2044 N N . MET A 1 241 ? 2.226 -3.444 -15.017 1.00 91.56 241 MET A N 1
ATOM 2045 C CA . MET A 1 241 ? 3.287 -2.529 -15.446 1.00 91.56 241 MET A CA 1
ATOM 2046 C C . MET A 1 241 ? 4.145 -2.053 -14.278 1.00 91.56 241 MET A C 1
ATOM 2048 O O . MET A 1 241 ? 5.366 -2.103 -14.387 1.00 91.56 241 MET A O 1
ATOM 2052 N N . ASP A 1 242 ? 3.528 -1.643 -13.169 1.00 93.31 242 ASP A N 1
ATOM 2053 C CA . ASP A 1 242 ? 4.259 -1.190 -11.979 1.00 93.31 242 ASP A CA 1
ATOM 2054 C C . ASP A 1 242 ? 5.108 -2.328 -11.380 1.00 93.31 242 ASP A C 1
ATOM 2056 O O . ASP A 1 242 ? 6.235 -2.117 -10.929 1.00 93.31 242 ASP A O 1
ATOM 2060 N N . PHE A 1 243 ? 4.607 -3.567 -11.439 1.00 94.94 243 PHE A N 1
ATOM 2061 C CA . PHE A 1 243 ? 5.334 -4.757 -10.996 1.00 94.94 243 PHE A CA 1
ATOM 2062 C C . PHE A 1 243 ? 6.563 -5.052 -11.866 1.00 94.94 243 PHE A C 1
ATOM 2064 O O . PHE A 1 243 ? 7.653 -5.313 -11.350 1.00 94.94 243 PHE A O 1
ATOM 2071 N N . TRP A 1 244 ? 6.407 -4.998 -13.190 1.00 93.94 244 TRP A N 1
ATOM 2072 C CA . TRP A 1 244 ? 7.513 -5.176 -14.132 1.00 93.94 244 TRP A CA 1
ATOM 2073 C C . TRP A 1 244 ? 8.543 -4.069 -14.022 1.00 93.94 244 TRP A C 1
ATOM 2075 O O . TRP A 1 244 ? 9.743 -4.337 -14.058 1.00 93.94 244 TRP A O 1
ATOM 2085 N N . GLU A 1 245 ? 8.079 -2.835 -13.865 1.00 94.75 245 GLU A N 1
ATOM 2086 C CA . GLU A 1 245 ? 8.949 -1.691 -13.665 1.00 94.75 245 GLU A CA 1
ATOM 2087 C C . GLU A 1 245 ? 9.842 -1.891 -12.446 1.00 94.75 245 GLU A C 1
ATOM 2089 O O . GLU A 1 245 ? 11.065 -1.776 -12.549 1.00 94.75 245 GLU A O 1
ATOM 2094 N N . LEU A 1 246 ? 9.233 -2.264 -11.319 1.00 97.12 246 LEU A N 1
ATOM 2095 C CA . LEU A 1 246 ? 9.951 -2.551 -10.092 1.00 97.12 246 LEU A CA 1
ATOM 2096 C C . LEU A 1 246 ? 11.002 -3.649 -10.301 1.00 97.12 246 LEU A C 1
ATOM 2098 O O . LEU A 1 246 ? 12.121 -3.526 -9.801 1.00 97.12 246 LEU A O 1
ATOM 2102 N N . PHE A 1 247 ? 10.675 -4.697 -11.064 1.00 96.31 247 PHE A N 1
ATOM 2103 C CA . PHE A 1 247 ? 11.620 -5.772 -11.355 1.00 96.31 247 PHE A CA 1
ATOM 2104 C C . PHE A 1 247 ? 12.791 -5.306 -12.233 1.00 96.31 247 PHE A C 1
ATOM 2106 O O . PHE A 1 247 ? 13.942 -5.660 -11.962 1.00 96.31 247 PHE A O 1
ATOM 2113 N N . ILE A 1 248 ? 12.526 -4.490 -13.257 1.00 95.62 248 ILE A N 1
ATOM 2114 C CA . ILE A 1 248 ? 13.553 -3.911 -14.135 1.00 95.62 248 ILE A CA 1
ATOM 2115 C C . ILE A 1 248 ? 14.485 -3.001 -13.326 1.00 95.62 248 ILE A C 1
ATOM 2117 O O . ILE A 1 248 ? 15.705 -3.169 -13.375 1.00 95.62 248 ILE A O 1
ATOM 2121 N N . ASP A 1 249 ? 13.930 -2.091 -12.525 1.00 95.62 249 ASP A N 1
ATOM 2122 C CA . ASP A 1 249 ? 14.708 -1.144 -11.723 1.00 95.62 249 ASP A CA 1
ATOM 2123 C C . ASP A 1 249 ? 15.535 -1.848 -10.650 1.00 95.62 249 ASP A C 1
ATOM 2125 O O . ASP A 1 249 ? 16.705 -1.517 -10.425 1.00 95.62 249 ASP A O 1
ATOM 2129 N N . TRP A 1 250 ? 14.956 -2.864 -10.011 1.00 97.00 250 TRP A N 1
ATOM 2130 C CA . TRP A 1 250 ? 15.678 -3.712 -9.076 1.00 97.00 250 TRP A CA 1
ATOM 2131 C C . TRP A 1 250 ? 16.824 -4.466 -9.769 1.00 97.00 250 TRP A C 1
ATOM 2133 O O . TRP A 1 250 ? 17.934 -4.519 -9.233 1.00 97.00 250 TRP A O 1
ATOM 2143 N N . SER A 1 251 ? 16.594 -4.990 -10.976 1.00 95.69 251 SER A N 1
ATOM 2144 C CA . SER A 1 251 ? 17.598 -5.724 -11.758 1.00 95.69 251 SER A CA 1
ATOM 2145 C C . SER A 1 251 ? 18.780 -4.844 -12.172 1.00 95.69 251 SER A C 1
ATOM 2147 O O . SER A 1 251 ? 19.931 -5.278 -12.081 1.00 95.69 251 SER A O 1
ATOM 2149 N N . LEU A 1 252 ? 18.505 -3.600 -12.580 1.00 94.69 252 LEU A N 1
ATOM 2150 C CA . LEU A 1 252 ? 19.521 -2.596 -12.909 1.00 94.69 252 LEU A CA 1
ATOM 2151 C C . LEU A 1 252 ? 20.338 -2.210 -11.671 1.00 94.69 252 LEU A C 1
ATOM 2153 O O . LEU A 1 252 ? 21.568 -2.256 -11.698 1.00 94.69 252 LEU A O 1
ATOM 2157 N N . ARG A 1 253 ? 19.663 -1.898 -10.557 1.00 94.69 253 ARG A N 1
ATOM 2158 C CA . ARG A 1 253 ? 20.307 -1.509 -9.291 1.00 94.69 253 ARG A CA 1
ATOM 2159 C C . ARG A 1 253 ? 21.238 -2.592 -8.752 1.00 94.69 253 ARG A C 1
ATOM 2161 O O . ARG A 1 253 ? 22.316 -2.283 -8.252 1.00 94.69 253 ARG A O 1
ATOM 2168 N N . ASN A 1 254 ? 20.835 -3.853 -8.881 1.00 93.19 254 ASN A N 1
ATOM 2169 C CA . ASN A 1 254 ? 21.610 -5.009 -8.431 1.00 93.19 254 ASN A CA 1
ATOM 2170 C C . ASN A 1 254 ? 22.565 -5.557 -9.505 1.00 93.19 254 ASN A C 1
ATOM 2172 O O . ASN A 1 254 ? 23.097 -6.657 -9.341 1.00 93.19 254 ASN A O 1
ATOM 2176 N N . LYS A 1 255 ? 22.793 -4.798 -10.590 1.00 92.00 255 LYS A N 1
ATOM 2177 C CA . LYS A 1 255 ? 23.774 -5.086 -11.649 1.00 92.00 255 LYS A CA 1
ATOM 2178 C C . LYS A 1 255 ? 23.678 -6.518 -12.182 1.00 92.00 255 LYS A C 1
ATOM 2180 O O . LYS A 1 255 ? 24.689 -7.206 -12.335 1.00 92.00 255 LYS A O 1
ATOM 2185 N N . LEU A 1 256 ? 22.458 -6.987 -12.449 1.00 93.06 256 LEU A N 1
ATOM 2186 C CA . LEU A 1 256 ? 22.284 -8.278 -13.108 1.00 93.06 256 LEU A CA 1
ATOM 2187 C C . LEU A 1 256 ? 22.953 -8.279 -14.495 1.00 93.06 256 LEU A C 1
ATOM 2189 O O . LEU A 1 256 ? 23.051 -7.228 -15.131 1.00 93.06 256 LEU A O 1
ATOM 2193 N N . PRO A 1 257 ? 23.393 -9.448 -15.001 1.00 94.00 257 PRO A N 1
ATOM 2194 C CA . PRO A 1 257 ? 23.977 -9.541 -16.334 1.00 94.00 257 PRO A CA 1
ATOM 2195 C C . PRO A 1 257 ? 23.056 -8.936 -17.398 1.00 94.00 257 PRO A C 1
ATOM 2197 O O . PRO A 1 257 ? 21.868 -9.264 -17.438 1.00 94.00 257 PRO A O 1
ATOM 2200 N N . ALA A 1 258 ? 23.608 -8.115 -18.297 1.00 92.44 258 ALA A N 1
ATOM 2201 C CA . ALA A 1 258 ? 22.839 -7.383 -19.308 1.00 92.44 258 ALA A CA 1
ATOM 2202 C C . ALA A 1 258 ? 21.891 -8.285 -20.118 1.00 92.44 258 ALA A C 1
ATOM 2204 O O . ALA A 1 258 ? 20.731 -7.942 -20.326 1.00 92.44 258 ALA A O 1
ATOM 2205 N N . GLN A 1 259 ? 22.342 -9.487 -20.494 1.00 91.88 259 GLN A N 1
ATOM 2206 C CA . GLN A 1 259 ? 21.520 -10.472 -21.207 1.00 91.88 259 GLN A CA 1
ATOM 2207 C C . GLN A 1 259 ? 20.252 -10.874 -20.434 1.00 91.88 259 GLN A C 1
ATOM 2209 O O . GLN A 1 259 ? 19.197 -11.051 -21.039 1.00 91.88 259 GLN A O 1
ATOM 2214 N N . LYS A 1 260 ? 20.325 -10.987 -19.099 1.00 92.62 260 LYS A N 1
ATOM 2215 C CA . LYS A 1 260 ? 19.152 -11.282 -18.264 1.00 92.62 260 LYS A CA 1
ATOM 2216 C C . LYS A 1 260 ? 18.186 -10.102 -18.231 1.00 92.62 260 LYS A C 1
ATOM 2218 O O . LYS A 1 260 ? 16.990 -10.311 -18.379 1.00 92.62 260 LYS A O 1
ATOM 2223 N N . ILE A 1 261 ? 18.698 -8.879 -18.088 1.00 94.38 261 ILE A N 1
ATOM 2224 C CA . ILE A 1 261 ? 17.865 -7.667 -18.073 1.00 94.38 261 ILE A CA 1
ATOM 2225 C C . ILE A 1 261 ? 17.133 -7.504 -19.410 1.00 94.38 261 ILE A C 1
ATOM 2227 O O . ILE A 1 261 ? 15.933 -7.247 -19.434 1.00 94.38 261 ILE A O 1
ATOM 2231 N N . LEU A 1 262 ? 17.819 -7.740 -20.531 1.00 91.25 262 LEU A N 1
ATOM 2232 C CA . LEU A 1 262 ? 17.194 -7.704 -21.855 1.00 91.25 262 LEU A CA 1
ATOM 2233 C C . LEU A 1 262 ? 16.109 -8.770 -22.023 1.00 91.25 262 LEU A C 1
ATOM 2235 O O . LEU A 1 262 ? 15.084 -8.492 -22.640 1.00 91.25 262 LEU A O 1
ATOM 2239 N N . LYS A 1 263 ? 16.310 -9.969 -21.462 1.00 92.69 263 LYS A N 1
ATOM 2240 C CA . LYS A 1 263 ? 15.271 -11.003 -21.442 1.00 92.69 263 LYS A CA 1
ATOM 2241 C C . LYS A 1 263 ? 14.038 -10.529 -20.663 1.00 92.69 263 LYS A C 1
ATOM 2243 O O . LYS A 1 263 ? 12.943 -10.605 -21.201 1.00 92.69 263 LYS A O 1
ATOM 2248 N N . ILE A 1 264 ? 14.226 -9.970 -19.465 1.00 93.50 264 ILE A N 1
ATOM 2249 C CA . ILE A 1 264 ? 13.140 -9.415 -18.633 1.00 93.50 264 ILE A CA 1
ATOM 2250 C C . ILE A 1 264 ? 12.349 -8.353 -19.410 1.00 93.50 264 ILE A C 1
ATOM 2252 O O . ILE A 1 264 ? 11.125 -8.392 -19.429 1.00 93.50 264 ILE A O 1
ATOM 2256 N N . ILE A 1 265 ? 13.034 -7.437 -20.099 1.00 91.69 265 ILE A N 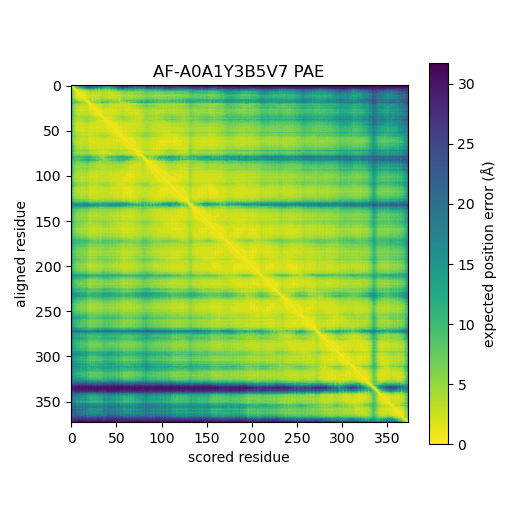1
ATOM 2257 C CA . ILE A 1 265 ? 12.388 -6.399 -20.917 1.00 91.69 265 ILE A CA 1
ATOM 2258 C C . ILE A 1 265 ? 11.609 -7.003 -22.091 1.00 91.69 265 ILE A C 1
ATOM 2260 O O . ILE A 1 265 ? 10.523 -6.535 -22.426 1.00 91.69 265 ILE A O 1
ATOM 2264 N N . ASN A 1 266 ? 12.155 -8.032 -22.739 1.00 89.75 266 ASN A N 1
ATOM 2265 C CA . ASN A 1 266 ? 11.464 -8.712 -23.828 1.00 89.75 266 ASN A CA 1
ATOM 2266 C C . ASN A 1 266 ? 10.189 -9.410 -23.333 1.00 89.75 266 ASN A C 1
ATOM 2268 O O . ASN A 1 266 ? 9.146 -9.298 -23.970 1.00 89.75 266 ASN A O 1
ATOM 2272 N N . ASP A 1 267 ? 10.260 -10.074 -22.180 1.00 90.44 267 ASP A N 1
ATOM 2273 C CA . ASP A 1 267 ? 9.112 -10.729 -21.552 1.00 90.44 267 ASP A CA 1
ATOM 2274 C C . ASP A 1 267 ? 8.048 -9.695 -21.134 1.00 90.44 267 ASP A C 1
ATOM 2276 O O . ASP A 1 267 ? 6.869 -9.879 -21.436 1.00 90.44 267 ASP A O 1
ATOM 2280 N N . PHE A 1 268 ? 8.464 -8.557 -20.563 1.00 90.38 268 PHE A N 1
ATOM 2281 C CA . PHE A 1 268 ? 7.590 -7.414 -20.273 1.00 90.38 268 PHE A CA 1
ATOM 2282 C C . PHE A 1 268 ? 6.846 -6.920 -21.521 1.00 90.38 268 PHE A C 1
ATOM 2284 O O . PHE A 1 268 ? 5.618 -6.802 -21.513 1.00 90.38 268 PHE A O 1
ATOM 2291 N N . ASN A 1 269 ? 7.574 -6.670 -22.615 1.00 85.50 269 ASN A N 1
ATOM 2292 C CA . ASN A 1 269 ? 6.973 -6.221 -23.868 1.00 85.50 269 ASN A CA 1
ATOM 2293 C C . ASN A 1 269 ? 5.964 -7.249 -24.396 1.00 85.50 269 ASN A C 1
ATOM 2295 O O . ASN A 1 269 ? 4.863 -6.875 -24.783 1.00 85.50 269 ASN A O 1
ATOM 2299 N N . ASN A 1 270 ? 6.289 -8.540 -24.364 1.00 84.06 270 ASN A N 1
ATOM 2300 C CA . ASN A 1 270 ? 5.391 -9.575 -24.877 1.00 84.06 270 ASN A CA 1
ATOM 2301 C C . ASN A 1 270 ? 4.104 -9.721 -24.052 1.00 84.06 270 ASN A C 1
ATOM 2303 O O . ASN A 1 270 ? 3.055 -10.010 -24.622 1.00 84.06 270 ASN A O 1
ATOM 2307 N N . GLN A 1 271 ? 4.171 -9.528 -22.732 1.00 82.25 271 GLN A N 1
ATOM 2308 C CA . GLN A 1 271 ? 3.018 -9.731 -21.852 1.00 82.25 271 GLN A CA 1
ATOM 2309 C C . GLN A 1 271 ? 2.101 -8.508 -21.732 1.00 82.25 271 GLN A C 1
ATOM 2311 O O . GLN A 1 271 ? 0.905 -8.671 -21.507 1.00 82.25 271 GLN A O 1
ATOM 2316 N N . ILE A 1 272 ? 2.633 -7.286 -21.848 1.00 76.94 272 ILE A N 1
ATOM 2317 C CA . ILE A 1 272 ? 1.903 -6.075 -21.435 1.00 76.94 272 ILE A CA 1
ATOM 2318 C C . ILE A 1 272 ? 1.697 -5.042 -22.550 1.00 76.94 272 ILE A C 1
ATOM 2320 O O . ILE A 1 272 ? 0.767 -4.236 -22.452 1.00 76.94 272 ILE A O 1
ATOM 2324 N N . LEU A 1 273 ? 2.497 -5.070 -23.626 1.00 71.25 273 LEU A N 1
ATOM 2325 C CA . LEU A 1 273 ? 2.467 -4.067 -24.708 1.00 71.25 273 LEU A CA 1
ATOM 2326 C C . LEU A 1 273 ? 1.051 -3.768 -25.226 1.00 71.25 273 LEU A C 1
ATOM 2328 O O . LEU A 1 273 ? 0.727 -2.611 -25.483 1.00 71.25 273 LEU A O 1
ATOM 2332 N N . ASN A 1 274 ? 0.190 -4.785 -25.310 1.00 75.25 274 ASN A N 1
ATOM 2333 C CA . ASN A 1 274 ? -1.153 -4.657 -25.877 1.00 75.25 274 ASN A CA 1
ATOM 2334 C C . ASN A 1 274 ? -2.212 -4.115 -24.903 1.00 75.25 274 ASN A C 1
ATOM 2336 O O . ASN A 1 274 ? -3.285 -3.709 -25.342 1.00 75.25 274 ASN A O 1
ATOM 2340 N N . HIS A 1 275 ? -1.944 -4.101 -23.595 1.00 81.12 275 HIS A N 1
ATOM 2341 C CA . HIS A 1 275 ? -2.961 -3.783 -22.587 1.00 81.12 275 HIS A CA 1
ATOM 2342 C C . HIS A 1 275 ? -2.911 -2.334 -22.090 1.00 81.12 275 HIS A C 1
ATOM 2344 O O . HIS A 1 275 ? -3.911 -1.828 -21.587 1.00 81.12 275 HIS A O 1
ATOM 2350 N N . CYS A 1 276 ? -1.775 -1.647 -22.240 1.00 82.38 276 CYS A N 1
ATOM 2351 C CA . CYS A 1 276 ? -1.595 -0.254 -21.810 1.00 82.38 276 CYS A CA 1
ATOM 2352 C C . CYS A 1 276 ? -0.734 0.544 -22.820 1.00 82.38 276 CYS A C 1
ATOM 2354 O O . CYS A 1 276 ? 0.363 1.004 -22.485 1.00 82.38 276 CYS A O 1
ATOM 2356 N N . PRO A 1 277 ? -1.214 0.731 -24.066 1.00 84.12 277 PRO A N 1
ATOM 2357 C CA . PRO A 1 277 ? -0.424 1.290 -25.168 1.00 84.12 277 PRO A CA 1
ATOM 2358 C C . PRO A 1 277 ? 0.122 2.705 -24.901 1.00 84.12 277 PRO A C 1
ATOM 2360 O O . PRO A 1 277 ? 1.264 3.002 -25.253 1.00 84.12 277 PRO A O 1
ATOM 2363 N N . HIS A 1 278 ? -0.652 3.568 -24.234 1.00 86.25 278 HIS A N 1
ATOM 2364 C CA . HIS A 1 278 ? -0.232 4.938 -23.911 1.00 86.25 278 HIS A CA 1
ATOM 2365 C C . HIS A 1 278 ? 0.923 4.971 -22.906 1.00 86.25 278 HIS A C 1
ATOM 2367 O O . HIS A 1 278 ? 1.989 5.496 -23.220 1.00 86.25 278 HIS A O 1
ATOM 2373 N N . LYS A 1 279 ? 0.761 4.328 -21.738 1.00 87.00 279 LYS A N 1
ATOM 2374 C CA . LYS A 1 279 ? 1.815 4.243 -20.709 1.00 87.00 279 LYS A CA 1
ATOM 2375 C C . LYS A 1 279 ? 3.070 3.553 -21.252 1.00 87.00 279 LYS A C 1
ATOM 2377 O O . LYS A 1 279 ? 4.184 3.991 -20.974 1.00 87.00 279 LYS A O 1
ATOM 2382 N N . MET A 1 280 ? 2.908 2.526 -22.089 1.00 86.44 280 MET A N 1
ATOM 2383 C CA . MET A 1 280 ? 4.036 1.890 -22.769 1.00 86.44 280 MET A CA 1
ATOM 2384 C C . MET A 1 280 ? 4.797 2.883 -23.654 1.00 86.44 280 MET A C 1
ATOM 2386 O O . MET A 1 280 ? 6.023 2.961 -23.578 1.00 86.44 280 MET A O 1
ATOM 2390 N N . SER A 1 281 ? 4.095 3.660 -24.483 1.00 87.06 281 SER A N 1
ATOM 2391 C CA . SER A 1 281 ? 4.771 4.565 -25.407 1.00 87.06 281 SER A CA 1
ATOM 2392 C C . SER A 1 281 ? 5.339 5.823 -24.758 1.00 87.06 281 SER A C 1
ATOM 2394 O O . SER A 1 281 ? 6.398 6.280 -25.183 1.00 87.06 281 SER A O 1
ATOM 2396 N N . GLU A 1 282 ? 4.648 6.409 -23.784 1.00 87.88 282 GLU A N 1
ATOM 2397 C CA . GLU A 1 282 ? 5.068 7.670 -23.165 1.00 87.88 282 GLU A CA 1
ATOM 2398 C C . GLU A 1 282 ? 6.189 7.481 -22.150 1.00 87.88 282 GLU A C 1
ATOM 2400 O O . GLU A 1 282 ? 7.068 8.334 -22.037 1.00 87.88 282 GLU A O 1
ATOM 2405 N N . TYR A 1 283 ? 6.174 6.354 -21.436 1.00 89.81 283 TYR A N 1
ATOM 2406 C CA . TYR A 1 283 ? 7.077 6.113 -20.319 1.00 89.81 283 TYR A CA 1
ATOM 2407 C C . TYR A 1 283 ? 8.098 5.008 -20.605 1.00 89.81 283 TYR A C 1
ATOM 2409 O O . TYR A 1 283 ? 9.310 5.232 -20.548 1.00 89.81 283 TYR A O 1
ATOM 2417 N N . PHE A 1 284 ? 7.630 3.807 -20.956 1.00 91.00 284 PHE A N 1
ATOM 2418 C CA . PHE A 1 284 ? 8.515 2.646 -21.049 1.00 91.00 284 PHE A CA 1
ATOM 2419 C C . PHE A 1 284 ? 9.381 2.638 -22.304 1.00 91.00 284 PHE A C 1
ATOM 2421 O O . PHE A 1 284 ? 10.543 2.262 -22.201 1.00 91.00 284 PHE A O 1
ATOM 2428 N N . LYS A 1 285 ? 8.890 3.072 -23.470 1.00 91.62 285 LYS A N 1
ATOM 2429 C CA . LYS A 1 285 ? 9.719 3.142 -24.687 1.00 91.62 285 LYS A CA 1
ATOM 2430 C C . LYS A 1 285 ? 10.968 4.024 -24.485 1.00 91.62 285 LYS A C 1
ATOM 2432 O O . LYS A 1 285 ? 12.062 3.513 -24.734 1.00 91.62 285 LYS A O 1
ATOM 2437 N N . PRO A 1 286 ? 10.874 5.279 -23.986 1.00 93.94 286 PRO A N 1
ATOM 2438 C CA . PRO A 1 286 ? 12.059 6.077 -23.652 1.00 93.94 286 PRO A CA 1
ATOM 2439 C C . PRO A 1 286 ? 12.965 5.414 -22.604 1.00 93.94 286 PRO A C 1
ATOM 2441 O O . PRO A 1 286 ? 14.186 5.397 -22.767 1.00 93.94 286 PRO A O 1
ATOM 2444 N N . LYS A 1 287 ? 12.383 4.825 -21.548 1.00 93.88 287 LYS A N 1
ATOM 2445 C CA . LYS A 1 287 ? 13.135 4.138 -20.483 1.00 93.88 287 LYS A CA 1
ATOM 2446 C C . LYS A 1 287 ? 13.913 2.933 -21.024 1.00 93.88 287 LYS A C 1
ATOM 2448 O O . LYS A 1 287 ? 15.108 2.805 -20.779 1.00 93.88 287 LYS A O 1
ATOM 2453 N N . ILE A 1 288 ? 13.264 2.073 -21.809 1.00 93.38 288 ILE A N 1
ATOM 2454 C CA . ILE A 1 288 ? 13.864 0.887 -22.433 1.00 93.38 288 ILE A CA 1
ATOM 2455 C C . ILE A 1 288 ? 14.932 1.286 -23.454 1.00 93.38 288 ILE A C 1
ATOM 2457 O O . ILE A 1 288 ? 15.967 0.623 -23.529 1.00 93.38 288 ILE A O 1
ATOM 2461 N N . LEU A 1 289 ? 14.720 2.363 -24.215 1.00 94.31 289 LEU A N 1
ATOM 2462 C CA . LEU A 1 289 ? 15.728 2.897 -25.130 1.00 94.31 289 LEU A CA 1
ATOM 2463 C C . LEU A 1 289 ? 17.009 3.281 -24.377 1.00 94.31 289 LEU A C 1
ATOM 2465 O O . LEU A 1 289 ? 18.091 2.819 -24.741 1.00 94.31 289 LEU A O 1
ATOM 2469 N N . ALA A 1 290 ? 16.876 4.032 -23.279 1.00 94.75 290 ALA A N 1
ATOM 2470 C CA . ALA A 1 290 ? 18.003 4.390 -22.421 1.00 94.75 290 ALA A CA 1
ATOM 2471 C C . ALA A 1 290 ? 18.688 3.152 -21.817 1.00 94.75 290 ALA A C 1
ATOM 2473 O O . ALA A 1 290 ? 19.913 3.057 -21.820 1.00 94.75 290 ALA A O 1
ATOM 2474 N N . ILE A 1 291 ? 17.918 2.154 -21.367 1.00 94.06 291 ILE A N 1
ATOM 2475 C CA . ILE A 1 291 ? 18.478 0.895 -20.851 1.00 94.06 291 ILE A CA 1
ATOM 2476 C C . ILE A 1 291 ? 19.282 0.155 -21.932 1.00 94.06 291 ILE A C 1
ATOM 2478 O O . ILE A 1 291 ? 20.368 -0.349 -21.647 1.00 94.06 291 ILE A O 1
ATOM 2482 N N . ASN A 1 292 ? 18.788 0.095 -23.175 1.00 92.69 292 ASN A N 1
ATOM 2483 C CA . ASN A 1 292 ? 19.521 -0.537 -24.276 1.00 92.69 292 ASN A CA 1
ATOM 2484 C C . ASN A 1 292 ? 20.847 0.180 -24.554 1.00 92.69 292 ASN A C 1
ATOM 2486 O O . ASN A 1 292 ? 21.856 -0.500 -24.739 1.00 92.69 292 ASN A O 1
ATOM 2490 N N . TYR A 1 293 ? 20.854 1.516 -24.539 1.00 93.50 293 TYR A N 1
ATOM 2491 C CA . TYR A 1 293 ? 22.077 2.306 -24.685 1.00 93.50 293 TYR A CA 1
ATOM 2492 C C . TYR A 1 293 ? 23.076 2.015 -23.557 1.00 93.50 293 TYR A C 1
ATOM 2494 O O . TYR A 1 293 ? 24.195 1.592 -23.829 1.00 93.50 293 TYR A O 1
ATOM 2502 N N . HIS A 1 294 ? 22.662 2.140 -22.293 1.00 91.50 294 HIS A N 1
ATOM 2503 C CA . HIS A 1 294 ? 23.570 1.972 -21.154 1.00 91.50 294 HIS A CA 1
ATOM 2504 C C . HIS A 1 294 ? 24.111 0.547 -20.994 1.00 91.50 294 HIS A C 1
ATOM 2506 O O . HIS A 1 294 ? 25.215 0.367 -20.487 1.00 91.50 294 HIS A O 1
ATOM 2512 N N . LEU A 1 295 ? 23.349 -0.477 -21.394 1.00 90.88 295 LEU A N 1
ATOM 2513 C CA . LEU A 1 295 ? 23.794 -1.865 -21.267 1.00 90.88 295 LEU A CA 1
ATOM 2514 C C . LEU A 1 295 ? 24.588 -2.357 -22.480 1.00 90.88 295 LEU A C 1
ATOM 2516 O O . LEU A 1 295 ? 25.485 -3.175 -22.300 1.00 90.88 295 LEU A O 1
ATOM 2520 N N . MET A 1 296 ? 24.235 -1.933 -23.699 1.00 89.31 296 MET A N 1
ATOM 2521 C CA . MET A 1 296 ? 24.711 -2.548 -24.952 1.00 89.31 296 MET A CA 1
ATOM 2522 C C . MET A 1 296 ? 25.251 -1.547 -25.986 1.00 89.31 296 MET A C 1
ATOM 2524 O O . MET A 1 296 ? 25.618 -1.955 -27.089 1.00 89.31 296 MET A O 1
ATOM 2528 N N . GLY A 1 297 ? 25.301 -0.258 -25.653 1.00 89.81 297 GLY A N 1
ATOM 2529 C CA . GLY A 1 297 ? 25.823 0.804 -26.508 1.00 89.81 297 GLY A CA 1
ATOM 2530 C C . GLY A 1 297 ? 24.849 1.311 -27.577 1.00 89.81 297 GLY A C 1
ATOM 2531 O O . GLY A 1 297 ? 23.723 0.825 -27.748 1.00 89.81 297 GLY A O 1
ATOM 2532 N N . ILE A 1 298 ? 25.316 2.313 -28.328 1.00 89.50 298 ILE A N 1
ATOM 2533 C CA . ILE A 1 298 ? 24.519 3.103 -29.281 1.00 89.50 298 ILE A CA 1
ATOM 2534 C C . ILE A 1 298 ? 23.859 2.265 -30.383 1.00 89.50 298 ILE A C 1
ATOM 2536 O O . ILE A 1 298 ? 22.680 2.441 -30.681 1.00 89.50 298 ILE A O 1
ATOM 2540 N N . ASN A 1 299 ? 24.560 1.269 -30.931 1.00 89.88 299 ASN A N 1
ATOM 2541 C CA . ASN A 1 299 ? 24.037 0.436 -32.021 1.00 89.88 299 ASN A CA 1
ATOM 2542 C C . ASN A 1 299 ? 22.770 -0.333 -31.621 1.00 89.88 299 ASN A C 1
ATOM 2544 O O . ASN A 1 299 ? 21.856 -0.529 -32.432 1.00 89.88 299 ASN A O 1
ATOM 2548 N N . ARG A 1 300 ? 22.686 -0.762 -30.354 1.00 89.56 300 ARG A N 1
ATOM 2549 C CA . ARG A 1 300 ? 21.503 -1.457 -29.846 1.00 89.56 300 ARG A CA 1
ATOM 2550 C C . ARG A 1 300 ? 20.346 -0.493 -29.609 1.00 89.56 300 ARG A C 1
ATOM 2552 O O . ARG A 1 300 ? 19.209 -0.854 -29.912 1.00 89.56 300 ARG A O 1
ATOM 2559 N N . ALA A 1 301 ? 20.634 0.714 -29.126 1.00 91.81 301 ALA A N 1
ATOM 2560 C CA . ALA A 1 301 ? 19.643 1.775 -28.987 1.00 91.81 301 ALA A CA 1
ATOM 2561 C C . ALA A 1 301 ? 19.052 2.174 -30.349 1.00 91.81 301 ALA A C 1
ATOM 2563 O O . ALA A 1 301 ? 17.835 2.109 -30.500 1.00 91.81 301 ALA A O 1
ATOM 2564 N N . ARG A 1 302 ? 19.887 2.419 -31.371 1.00 93.06 302 ARG A N 1
ATOM 2565 C CA . ARG A 1 302 ? 19.456 2.658 -32.766 1.00 93.06 302 ARG A CA 1
ATOM 2566 C C . ARG A 1 302 ? 18.560 1.537 -33.294 1.00 93.06 302 ARG A C 1
ATOM 2568 O O . ARG A 1 302 ? 17.472 1.782 -33.801 1.00 93.06 302 ARG A O 1
ATOM 2575 N N . SER A 1 303 ? 18.966 0.282 -33.088 1.00 92.31 303 SER A N 1
ATOM 2576 C CA . SER A 1 303 ? 18.164 -0.883 -33.493 1.00 92.31 303 SER A CA 1
ATOM 2577 C C . SER A 1 303 ? 16.800 -0.951 -32.793 1.00 92.31 303 SER A C 1
ATOM 2579 O O . SER A 1 303 ? 15.826 -1.422 -33.380 1.00 92.31 303 SER A O 1
ATOM 2581 N N . PHE A 1 304 ? 16.723 -0.550 -31.520 1.00 92.12 304 PHE A N 1
ATOM 2582 C CA . PHE A 1 304 ? 15.463 -0.493 -30.779 1.00 92.12 304 PHE A CA 1
ATOM 2583 C C . PHE A 1 304 ? 14.590 0.675 -31.251 1.00 92.12 304 PHE A C 1
ATOM 2585 O O . PHE A 1 304 ? 13.385 0.491 -31.420 1.00 92.12 304 PHE A O 1
ATOM 2592 N N . TYR A 1 305 ? 15.199 1.836 -31.497 1.00 93.81 305 TYR A N 1
ATOM 2593 C CA . TYR A 1 305 ? 14.549 3.026 -32.033 1.00 93.81 305 TYR A CA 1
ATOM 2594 C C . TYR A 1 305 ? 13.871 2.742 -33.377 1.00 93.81 305 TYR A C 1
ATOM 2596 O O . TYR A 1 305 ? 12.652 2.877 -33.479 1.00 93.81 305 TYR A O 1
ATOM 2604 N N . GLU A 1 306 ? 14.612 2.215 -34.353 1.00 93.56 306 GLU A N 1
ATOM 2605 C CA . GLU A 1 306 ? 14.088 1.904 -35.691 1.00 93.56 306 GLU A CA 1
ATOM 2606 C C . GLU A 1 306 ? 12.898 0.938 -35.659 1.00 93.56 306 GLU A C 1
ATOM 2608 O O . GLU A 1 306 ? 11.925 1.102 -36.391 1.00 93.56 306 GLU A O 1
ATOM 2613 N N . LYS A 1 307 ? 12.921 -0.042 -34.750 1.00 90.88 307 LYS A N 1
ATOM 2614 C CA . LYS A 1 307 ? 11.812 -0.994 -34.586 1.00 90.88 307 LYS A CA 1
ATOM 2615 C C . LYS A 1 307 ? 10.555 -0.382 -33.968 1.00 90.88 307 LYS A C 1
ATOM 2617 O O . LYS A 1 307 ? 9.480 -0.946 -34.142 1.00 90.88 307 LYS A O 1
ATOM 2622 N N . ASN A 1 308 ? 10.680 0.709 -33.210 1.00 89.81 308 ASN A N 1
ATOM 2623 C CA . ASN A 1 308 ? 9.597 1.239 -32.375 1.00 89.81 308 ASN A CA 1
ATOM 2624 C C . ASN A 1 308 ? 9.126 2.647 -32.762 1.00 89.81 308 ASN A C 1
ATOM 2626 O O . ASN A 1 308 ? 8.079 3.070 -32.265 1.00 89.81 308 ASN A O 1
ATOM 2630 N N . LYS A 1 309 ? 9.845 3.363 -33.638 1.00 90.19 309 LYS A N 1
ATOM 2631 C CA . LYS A 1 309 ? 9.539 4.757 -34.007 1.00 90.19 309 LYS A CA 1
ATOM 2632 C C . LYS A 1 309 ? 8.180 4.943 -34.685 1.00 90.19 309 LYS A C 1
ATOM 2634 O O . LYS A 1 309 ? 7.545 5.973 -34.503 1.00 90.19 309 LYS A O 1
ATOM 2639 N N . SER A 1 310 ? 7.701 3.929 -35.403 1.00 90.19 310 SER A N 1
ATOM 2640 C CA . SER A 1 310 ? 6.402 3.933 -36.092 1.00 90.19 310 SER A CA 1
ATOM 2641 C C . SER A 1 310 ? 5.295 3.177 -35.342 1.00 90.19 310 SER A C 1
ATOM 2643 O O . SER A 1 310 ? 4.162 3.108 -35.818 1.00 90.19 310 SER A O 1
ATOM 2645 N N . VAL A 1 311 ? 5.588 2.600 -34.170 1.00 86.44 311 VAL A N 1
ATOM 2646 C CA . VAL A 1 311 ? 4.606 1.824 -33.396 1.00 86.44 311 VAL A CA 1
ATOM 2647 C C . VAL A 1 311 ? 3.703 2.778 -32.621 1.00 86.44 311 VAL A C 1
ATOM 2649 O O . VAL A 1 311 ? 4.167 3.455 -31.707 1.00 86.44 311 VAL A O 1
ATOM 2652 N N . SER A 1 312 ? 2.412 2.799 -32.946 1.00 83.12 312 SER A N 1
ATOM 2653 C CA . SER A 1 312 ? 1.407 3.613 -32.248 1.00 83.12 312 SER A CA 1
ATOM 2654 C C . SER A 1 312 ? 1.161 3.127 -30.804 1.00 83.12 312 SER A C 1
ATOM 2656 O O . SER A 1 312 ? 1.246 1.920 -30.562 1.00 83.12 312 SER A O 1
ATOM 2658 N N . PRO A 1 313 ? 0.823 4.008 -29.838 1.00 90.12 313 PRO A N 1
ATOM 2659 C CA . PRO A 1 313 ? 0.799 5.471 -29.915 1.00 90.12 313 PRO A CA 1
ATOM 2660 C C . PRO A 1 313 ? 2.194 6.036 -30.168 1.00 90.12 313 PRO A C 1
ATOM 2662 O O . PRO A 1 313 ? 3.177 5.487 -29.684 1.00 90.12 313 PRO A O 1
ATOM 2665 N N . ILE A 1 314 ? 2.291 7.107 -30.952 1.00 89.81 314 ILE A N 1
ATOM 2666 C CA . ILE A 1 314 ? 3.567 7.767 -31.248 1.00 89.81 314 ILE A CA 1
ATOM 2667 C C . ILE A 1 314 ? 3.782 8.852 -30.194 1.00 89.81 314 ILE A C 1
ATOM 2669 O O . ILE A 1 314 ? 2.879 9.639 -29.926 1.00 89.81 314 ILE A O 1
ATOM 2673 N N . CYS A 1 315 ? 4.964 8.891 -29.575 1.00 91.06 315 CYS A N 1
ATOM 2674 C CA . CYS A 1 315 ? 5.252 9.812 -28.477 1.00 91.06 315 CYS A CA 1
ATOM 2675 C C . CYS A 1 315 ? 6.506 10.643 -28.751 1.00 91.06 315 CYS A C 1
ATOM 2677 O O . CYS A 1 315 ? 7.578 10.087 -28.986 1.00 91.06 315 CYS A O 1
ATOM 2679 N N . LYS A 1 316 ? 6.386 11.969 -28.616 1.00 92.06 316 LYS A N 1
ATOM 2680 C CA . LYS A 1 316 ? 7.479 12.936 -28.786 1.00 92.06 316 LYS A CA 1
ATOM 2681 C C . LYS A 1 316 ? 8.695 12.618 -27.905 1.00 92.06 316 LYS A C 1
ATOM 2683 O O . LYS A 1 316 ? 9.827 12.662 -28.382 1.00 92.06 316 LYS A O 1
ATOM 2688 N N . ASN A 1 317 ? 8.470 12.233 -26.645 1.00 92.50 317 ASN A N 1
ATOM 2689 C CA . ASN A 1 317 ? 9.543 11.947 -25.683 1.00 92.50 317 ASN A CA 1
ATOM 2690 C C . ASN A 1 317 ? 10.460 10.801 -26.129 1.00 92.50 317 ASN A C 1
ATOM 2692 O O . ASN A 1 317 ? 11.630 10.782 -25.759 1.00 92.50 317 ASN A O 1
ATOM 2696 N N . PHE A 1 318 ? 9.958 9.862 -26.935 1.00 94.19 318 PHE A N 1
ATOM 2697 C CA . PHE A 1 318 ? 10.766 8.765 -27.461 1.00 94.19 318 PHE A CA 1
ATOM 2698 C C . PHE A 1 318 ? 11.852 9.259 -28.423 1.00 94.19 318 PHE A C 1
ATOM 2700 O O . PHE A 1 318 ? 13.016 8.888 -28.280 1.00 94.19 318 PHE A O 1
ATOM 2707 N N . PHE A 1 319 ? 11.485 10.152 -29.344 1.00 94.31 319 PHE A N 1
ATOM 2708 C CA . PHE A 1 319 ? 12.408 10.774 -30.295 1.00 94.31 319 PHE A CA 1
ATOM 2709 C C . PHE A 1 319 ? 13.394 11.701 -29.587 1.00 94.31 319 PHE A C 1
ATOM 2711 O O . PHE A 1 319 ? 14.597 11.606 -29.810 1.00 94.31 319 PHE A O 1
ATOM 2718 N N . LEU A 1 320 ? 12.907 12.539 -28.663 1.00 93.50 320 LEU A N 1
ATOM 2719 C CA . LEU A 1 320 ? 13.773 13.414 -27.866 1.00 93.50 320 LEU A CA 1
ATOM 2720 C C . LEU A 1 320 ? 14.814 12.616 -27.072 1.00 93.50 320 LEU A C 1
ATOM 2722 O O . LEU A 1 320 ? 15.975 13.014 -27.014 1.00 93.50 320 LEU A O 1
ATOM 2726 N N . LYS A 1 321 ? 14.424 11.464 -26.509 1.00 95.38 321 LYS A N 1
ATOM 2727 C CA . LYS A 1 321 ? 15.354 10.590 -25.789 1.00 95.38 321 LYS A CA 1
ATOM 2728 C C . LYS A 1 321 ? 16.407 9.974 -26.707 1.00 95.38 321 LYS A C 1
ATOM 2730 O O . LYS A 1 321 ? 17.551 9.828 -26.290 1.00 95.38 321 LYS A O 1
ATOM 2735 N N . MET A 1 322 ? 16.048 9.641 -27.946 1.00 94.75 322 MET A N 1
ATOM 2736 C CA . MET A 1 322 ? 17.011 9.168 -28.941 1.00 94.75 322 MET A CA 1
ATOM 2737 C C . MET A 1 322 ? 18.016 10.266 -29.320 1.00 94.75 322 MET A C 1
ATOM 2739 O O . MET A 1 322 ? 19.213 10.006 -29.326 1.00 94.75 322 MET A O 1
ATOM 2743 N N . ILE A 1 323 ? 17.551 11.502 -29.537 1.00 92.31 323 ILE A N 1
ATOM 2744 C CA . ILE A 1 323 ? 18.422 12.662 -29.802 1.00 92.31 323 ILE A CA 1
ATOM 2745 C C . ILE A 1 323 ? 19.396 12.897 -28.638 1.00 92.31 323 ILE A C 1
ATOM 2747 O O . ILE A 1 323 ? 20.577 13.143 -28.862 1.00 92.31 323 ILE A O 1
ATOM 2751 N N . GLU A 1 324 ? 18.919 12.814 -27.392 1.00 92.62 324 GLU A N 1
ATOM 2752 C CA . GLU A 1 324 ? 19.763 12.929 -26.192 1.00 92.62 324 GLU A CA 1
ATOM 2753 C C . GLU A 1 324 ? 20.874 11.865 -26.176 1.00 92.62 324 GLU A C 1
ATOM 2755 O O . GLU A 1 324 ? 22.033 12.186 -25.917 1.00 92.62 324 GLU A O 1
ATOM 2760 N N . ILE A 1 325 ? 20.530 10.613 -26.492 1.00 92.19 325 ILE A N 1
ATOM 2761 C CA . ILE A 1 325 ? 21.474 9.490 -26.543 1.00 92.19 325 ILE A CA 1
ATOM 2762 C C . ILE A 1 325 ? 22.507 9.671 -27.663 1.00 92.19 325 ILE A C 1
ATOM 2764 O O . ILE A 1 325 ? 23.693 9.451 -27.428 1.00 92.19 325 ILE A O 1
ATOM 2768 N N . GLU A 1 326 ? 22.086 10.086 -28.860 1.00 90.25 326 GLU A N 1
ATOM 2769 C CA . GLU A 1 326 ? 22.993 10.348 -29.987 1.00 90.25 326 GLU A CA 1
ATOM 2770 C C . GLU A 1 326 ? 23.990 11.463 -29.652 1.00 90.25 326 GLU A C 1
ATOM 2772 O O . GLU A 1 326 ? 25.197 11.286 -29.815 1.00 90.25 326 GLU A O 1
ATOM 2777 N N . LYS A 1 327 ? 23.510 12.571 -29.071 1.00 86.88 327 LYS A N 1
ATOM 2778 C CA . LYS A 1 327 ? 24.368 13.666 -28.590 1.00 86.88 327 LYS A CA 1
ATOM 2779 C C . LYS A 1 327 ? 25.389 13.189 -27.562 1.00 86.88 327 LYS A C 1
ATOM 2781 O O . LYS A 1 327 ? 26.558 13.549 -27.644 1.00 86.88 327 LYS A O 1
ATOM 2786 N N . HIS A 1 328 ? 24.959 12.377 -26.597 1.00 85.88 328 HIS A N 1
ATOM 2787 C CA . HIS A 1 328 ? 25.860 11.833 -25.584 1.00 85.88 328 HIS A CA 1
ATOM 2788 C C . HIS A 1 328 ? 26.916 10.909 -26.200 1.00 85.88 328 HIS A C 1
ATOM 2790 O O . HIS A 1 328 ? 28.092 11.020 -25.871 1.00 85.88 328 HIS A O 1
ATOM 2796 N N . SER A 1 329 ? 26.517 10.044 -27.138 1.00 83.12 329 SER A N 1
ATOM 2797 C CA . SER A 1 329 ? 27.436 9.129 -27.819 1.00 83.12 329 SER A CA 1
ATOM 2798 C C . SER A 1 329 ? 28.497 9.858 -28.646 1.00 83.12 329 SER A C 1
ATOM 2800 O O . SER A 1 329 ? 29.596 9.330 -28.782 1.00 83.12 329 SER A O 1
ATOM 2802 N N . LEU A 1 330 ? 28.188 11.031 -29.204 1.00 76.62 330 LEU A N 1
ATOM 2803 C CA . LEU A 1 330 ? 29.158 11.850 -29.939 1.00 76.62 330 LEU A CA 1
ATOM 2804 C C . LEU A 1 330 ? 30.191 12.491 -29.009 1.00 76.62 330 LEU A C 1
ATOM 2806 O O . LEU A 1 330 ? 31.366 12.526 -29.347 1.00 76.62 330 LEU A O 1
ATOM 2810 N N . ASN A 1 331 ? 29.775 12.928 -27.819 1.00 70.12 331 ASN A N 1
ATOM 2811 C CA . ASN A 1 331 ? 30.683 13.519 -26.831 1.00 70.12 331 ASN A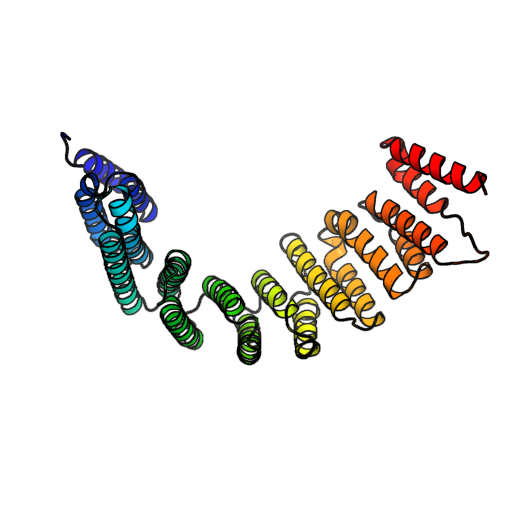 CA 1
ATOM 2812 C C . ASN A 1 331 ? 31.654 12.498 -26.204 1.00 70.12 331 ASN A C 1
ATOM 2814 O O . ASN A 1 331 ? 32.662 12.896 -25.631 1.00 70.12 331 ASN A O 1
ATOM 2818 N N . GLU A 1 332 ? 31.341 11.198 -26.256 1.00 66.62 332 GLU A N 1
ATOM 2819 C CA . GLU A 1 332 ? 32.185 10.123 -25.708 1.00 66.62 332 GLU A CA 1
ATOM 2820 C C . GLU A 1 332 ? 33.201 9.552 -26.718 1.00 66.62 332 GLU A C 1
ATOM 2822 O O . GLU A 1 332 ? 34.125 8.843 -26.312 1.00 66.62 332 GLU A O 1
ATOM 2827 N N . ILE A 1 333 ? 33.038 9.814 -28.021 1.00 62.78 333 ILE A N 1
ATOM 2828 C CA . ILE A 1 333 ? 33.905 9.282 -29.084 1.00 62.78 333 ILE A CA 1
ATOM 2829 C C . ILE A 1 333 ? 34.837 10.401 -29.564 1.00 62.78 333 ILE A C 1
ATOM 2831 O O . ILE A 1 333 ? 34.440 11.249 -30.352 1.00 62.78 333 ILE A O 1
ATOM 2835 N N . ASP A 1 334 ? 36.092 10.363 -29.113 1.00 49.91 334 ASP A N 1
ATOM 2836 C CA . ASP A 1 334 ? 37.110 11.402 -29.354 1.00 49.91 334 ASP A CA 1
ATOM 2837 C C . ASP A 1 334 ? 37.692 11.440 -30.787 1.00 49.91 334 ASP A C 1
ATOM 2839 O O . ASP A 1 334 ? 38.613 12.206 -31.029 1.00 49.91 334 ASP A O 1
ATOM 2843 N N . ASP A 1 335 ? 37.208 10.651 -31.761 1.00 42.91 335 ASP A N 1
ATOM 2844 C CA . ASP A 1 335 ? 37.711 10.743 -33.145 1.00 42.91 335 ASP A CA 1
ATOM 2845 C C . ASP A 1 335 ? 36.795 10.109 -34.228 1.00 42.91 335 ASP A C 1
ATOM 2847 O O . ASP A 1 335 ? 36.430 8.933 -34.191 1.00 42.91 335 ASP A O 1
ATOM 2851 N N . GLN A 1 336 ? 36.507 10.916 -35.261 1.00 44.22 336 GLN A N 1
ATOM 2852 C CA . GLN A 1 336 ? 36.343 10.582 -36.695 1.00 44.22 336 GLN A CA 1
ATOM 2853 C C . GLN A 1 336 ? 35.171 9.727 -37.225 1.00 44.22 336 GLN A C 1
ATOM 2855 O O . GLN A 1 336 ? 35.157 9.409 -38.416 1.00 44.22 336 GLN A O 1
ATOM 2860 N N . GLN A 1 337 ? 34.128 9.428 -36.448 1.00 49.38 337 GLN A N 1
ATOM 2861 C CA . GLN A 1 337 ? 32.849 8.962 -37.021 1.00 49.38 337 GLN A CA 1
ATOM 2862 C C . GLN A 1 337 ? 31.659 9.731 -36.443 1.00 49.38 337 GLN A C 1
ATOM 2864 O O . GLN A 1 337 ? 30.818 9.170 -35.742 1.00 49.38 337 GLN A O 1
ATOM 2869 N N . GLN A 1 338 ? 31.562 11.022 -36.775 1.00 52.28 338 GLN A N 1
ATOM 2870 C CA . GLN A 1 338 ? 30.306 11.767 -36.666 1.00 52.28 338 GLN A CA 1
ATOM 2871 C C . GLN A 1 338 ? 29.280 11.140 -37.625 1.00 52.28 338 GLN A C 1
ATOM 2873 O O . GLN A 1 338 ? 29.137 11.533 -38.780 1.00 52.28 338 GLN A O 1
ATOM 2878 N N . THR A 1 339 ? 28.564 10.110 -37.178 1.00 57.59 339 THR A N 1
ATOM 2879 C CA . THR A 1 339 ? 27.297 9.758 -37.820 1.00 57.59 339 THR A CA 1
ATOM 2880 C C . THR A 1 339 ? 26.304 10.851 -37.470 1.00 57.59 339 THR A C 1
ATOM 2882 O O . THR A 1 339 ? 25.886 10.930 -36.314 1.00 57.59 339 THR A O 1
ATOM 2885 N N . SER A 1 340 ? 25.949 11.679 -38.454 1.00 65.44 340 SER A N 1
ATOM 2886 C CA . SER A 1 340 ? 24.858 12.640 -38.314 1.00 65.44 340 SER A CA 1
ATOM 2887 C C . SER A 1 340 ? 23.593 11.926 -37.814 1.00 65.44 340 SER A C 1
ATOM 2889 O O . SER A 1 340 ? 23.199 10.863 -38.313 1.00 65.44 340 SER A O 1
ATOM 2891 N N . TYR A 1 341 ? 22.957 12.519 -36.808 1.00 75.38 341 TYR A N 1
ATOM 2892 C CA . TYR A 1 341 ? 21.681 12.071 -36.254 1.00 75.38 341 TYR A CA 1
ATOM 2893 C C . TYR A 1 341 ? 20.504 12.877 -36.829 1.00 75.38 341 TYR A C 1
ATOM 2895 O O . TYR A 1 341 ? 19.416 12.878 -36.247 1.00 75.38 341 TYR A O 1
ATOM 2903 N N . ASP A 1 342 ? 20.702 13.489 -38.008 1.00 82.25 342 ASP A N 1
ATOM 2904 C CA . ASP A 1 342 ? 19.679 14.178 -38.810 1.00 82.25 342 ASP A CA 1
ATOM 2905 C C . ASP A 1 342 ? 18.403 13.349 -38.938 1.00 82.25 342 ASP A C 1
ATOM 2907 O O . ASP A 1 342 ? 17.313 13.848 -38.676 1.00 82.25 342 ASP A O 1
ATOM 2911 N N . HIS A 1 343 ? 18.538 12.055 -39.237 1.00 86.81 343 HIS A N 1
ATOM 2912 C CA . HIS A 1 343 ? 17.405 11.147 -39.424 1.00 86.81 343 HIS A CA 1
ATOM 2913 C C . HIS A 1 343 ? 16.449 11.101 -38.214 1.00 86.81 343 HIS A C 1
ATOM 2915 O O . HIS A 1 343 ? 15.242 10.950 -38.386 1.00 86.81 343 HIS A O 1
ATOM 2921 N N . VAL A 1 344 ? 16.954 11.274 -36.983 1.00 88.94 344 VAL A N 1
ATOM 2922 C CA . VAL A 1 344 ? 16.114 11.290 -35.771 1.00 88.94 344 VAL A CA 1
ATOM 2923 C C . VAL A 1 344 ? 15.331 12.602 -35.667 1.00 88.94 344 VAL A C 1
ATOM 2925 O O . VAL A 1 344 ? 14.173 12.605 -35.240 1.00 88.94 344 VAL A O 1
ATOM 2928 N N . TYR A 1 345 ? 15.935 13.722 -36.076 1.00 89.38 345 TYR A N 1
ATOM 2929 C CA . TYR A 1 345 ? 15.243 15.006 -36.182 1.00 89.38 345 TYR A CA 1
ATOM 2930 C C . TYR A 1 345 ? 14.229 15.013 -37.327 1.00 89.38 345 TYR A C 1
ATOM 2932 O O . TYR A 1 345 ? 13.120 15.503 -37.132 1.00 89.38 345 TYR A O 1
ATOM 2940 N N . GLU A 1 346 ? 14.567 14.439 -38.481 1.00 91.06 346 GLU A N 1
ATOM 2941 C CA . GLU A 1 346 ? 13.648 14.267 -39.609 1.00 91.06 346 GLU A CA 1
ATOM 2942 C C . GLU A 1 346 ? 12.418 13.454 -39.197 1.00 91.06 346 GLU A C 1
ATOM 2944 O O . GLU A 1 346 ? 11.289 13.876 -39.447 1.00 91.06 346 GLU A O 1
ATOM 2949 N N . ASP A 1 347 ? 12.620 12.340 -38.486 1.00 92.62 347 ASP A N 1
ATOM 2950 C CA . ASP A 1 347 ? 11.534 11.537 -37.928 1.00 92.62 347 ASP A CA 1
ATOM 2951 C C . ASP A 1 347 ? 10.677 12.355 -36.934 1.00 92.62 347 ASP A C 1
ATOM 2953 O O . ASP A 1 347 ? 9.444 12.340 -36.998 1.00 92.62 347 ASP A O 1
ATOM 2957 N N . LEU A 1 348 ? 11.304 13.110 -36.022 1.00 92.94 348 LEU A N 1
ATOM 2958 C CA . LEU A 1 348 ? 10.601 13.953 -35.045 1.00 92.94 348 LEU A CA 1
ATOM 2959 C C . LEU A 1 348 ? 9.768 15.054 -35.730 1.00 92.94 348 LEU A C 1
ATOM 2961 O O . LEU A 1 348 ? 8.618 15.293 -35.350 1.00 92.94 348 LEU A O 1
ATOM 2965 N N . ILE A 1 349 ? 10.332 15.708 -36.746 1.00 93.31 349 ILE A N 1
ATOM 2966 C CA . ILE A 1 349 ? 9.666 16.726 -37.565 1.00 93.31 349 ILE A CA 1
ATOM 2967 C C . ILE A 1 349 ? 8.509 16.107 -38.348 1.00 93.31 349 ILE A C 1
ATOM 2969 O O . ILE A 1 349 ? 7.426 16.693 -38.397 1.00 93.31 349 ILE A O 1
ATOM 2973 N N . TYR A 1 350 ? 8.706 14.920 -38.923 1.00 93.62 350 TYR A N 1
ATOM 2974 C CA . TYR A 1 350 ? 7.677 14.215 -39.679 1.00 93.62 350 TYR A CA 1
ATOM 2975 C C . TYR A 1 350 ? 6.418 13.976 -38.838 1.00 93.62 350 TYR A C 1
ATOM 2977 O O . TYR A 1 350 ? 5.307 14.234 -39.308 1.00 93.62 350 TYR A O 1
ATOM 2985 N N . TYR A 1 351 ? 6.584 13.535 -37.586 1.00 91.69 351 TYR A N 1
ATOM 2986 C CA . TYR A 1 351 ? 5.452 13.226 -36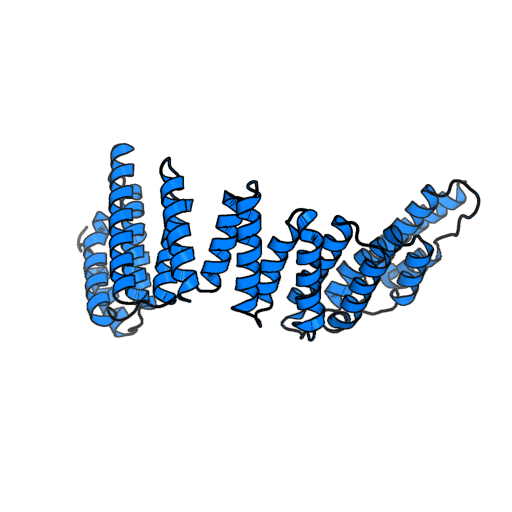.712 1.00 91.69 351 TYR A CA 1
ATOM 2987 C C . TYR A 1 351 ? 4.873 14.434 -35.967 1.00 91.69 351 TYR A C 1
ATOM 2989 O O . TYR A 1 351 ? 3.665 14.463 -35.752 1.00 91.69 351 TYR A O 1
ATOM 2997 N N . PHE A 1 352 ? 5.689 15.415 -35.566 1.00 93.75 352 PHE A N 1
ATOM 2998 C CA . PHE A 1 352 ? 5.258 16.477 -34.639 1.00 93.75 352 PHE A CA 1
ATOM 2999 C C . PHE A 1 352 ? 5.545 17.905 -35.124 1.00 93.75 352 PHE A C 1
ATOM 3001 O O . PHE A 1 352 ? 5.068 18.867 -34.526 1.00 93.75 352 PHE A O 1
ATOM 3008 N N . GLY A 1 353 ? 6.294 18.079 -36.213 1.00 89.69 353 GLY A N 1
ATOM 3009 C CA . GLY A 1 353 ? 6.734 19.396 -36.684 1.00 89.69 353 GLY A CA 1
ATOM 3010 C C . GLY A 1 353 ? 5.612 20.294 -37.211 1.00 89.69 353 GLY A C 1
ATOM 3011 O O . GLY A 1 353 ? 5.811 21.500 -37.331 1.00 89.69 353 GLY A O 1
ATOM 3012 N N . LYS A 1 354 ? 4.431 19.746 -37.526 1.00 90.19 354 LYS A N 1
ATOM 3013 C CA . LYS A 1 354 ? 3.252 20.551 -37.895 1.00 90.19 354 LYS A CA 1
ATOM 3014 C C . LYS A 1 354 ? 2.612 21.240 -36.691 1.00 90.19 354 LYS A C 1
ATOM 3016 O O . LYS A 1 354 ? 2.083 22.336 -36.842 1.00 90.19 354 LYS A O 1
ATOM 3021 N N . ASP A 1 355 ? 2.681 20.596 -35.530 1.00 90.94 355 ASP A N 1
ATOM 3022 C CA . ASP A 1 355 ? 1.959 21.010 -34.326 1.00 90.94 355 ASP A CA 1
ATOM 3023 C C . ASP A 1 355 ? 2.860 21.755 -33.332 1.00 90.94 355 ASP A C 1
ATOM 3025 O O . ASP A 1 355 ? 2.365 22.468 -32.461 1.00 90.94 355 ASP A O 1
ATOM 3029 N N . ASP A 1 356 ? 4.184 21.620 -33.462 1.00 90.81 356 ASP A N 1
ATOM 3030 C CA . ASP A 1 356 ? 5.150 22.214 -32.545 1.00 90.81 356 ASP A CA 1
ATOM 3031 C C . ASP A 1 356 ? 6.333 22.867 -33.280 1.00 90.81 356 ASP A C 1
ATOM 3033 O O . ASP A 1 356 ? 7.299 22.216 -33.693 1.00 90.81 356 ASP A O 1
ATOM 3037 N N . ALA A 1 357 ? 6.276 24.196 -33.397 1.00 90.31 357 ALA A N 1
ATOM 3038 C CA . ALA A 1 357 ? 7.320 25.004 -34.021 1.00 90.31 357 ALA A CA 1
ATOM 3039 C C . ALA A 1 357 ? 8.667 24.949 -33.273 1.00 90.31 357 ALA A C 1
ATOM 3041 O O . ALA A 1 357 ? 9.708 25.205 -33.882 1.00 90.31 357 ALA A O 1
ATOM 3042 N N . GLN A 1 358 ? 8.682 24.589 -31.981 1.00 91.06 358 GLN A N 1
ATOM 3043 C CA . GLN A 1 358 ? 9.922 24.490 -31.208 1.00 91.06 358 GLN A CA 1
ATOM 3044 C C . GLN A 1 358 ? 10.846 23.404 -31.770 1.00 91.06 358 GLN A C 1
ATOM 3046 O O . GLN A 1 358 ? 12.062 23.571 -31.755 1.00 91.06 358 GLN A O 1
ATOM 3051 N N . ILE A 1 359 ? 10.277 22.336 -32.340 1.00 90.62 359 ILE A N 1
ATOM 3052 C CA . ILE A 1 359 ? 11.036 21.244 -32.964 1.00 90.62 359 ILE A CA 1
ATOM 3053 C C . ILE A 1 359 ? 11.883 21.766 -34.129 1.00 90.62 359 ILE A C 1
ATOM 3055 O O . ILE A 1 359 ? 13.059 21.424 -34.243 1.00 90.62 359 ILE A O 1
ATOM 3059 N N . TRP A 1 360 ? 11.309 22.635 -34.965 1.00 88.62 360 TRP A N 1
ATOM 3060 C CA . TRP A 1 360 ? 12.028 23.261 -36.076 1.00 88.62 360 TRP A CA 1
ATOM 3061 C C . TRP A 1 360 ? 13.139 24.187 -35.588 1.00 88.62 360 TRP A C 1
ATOM 3063 O O . TRP A 1 360 ? 14.236 24.167 -36.139 1.00 88.62 360 TRP A O 1
ATOM 3073 N N . ILE A 1 361 ? 12.881 24.970 -34.536 1.00 88.62 361 ILE A N 1
ATOM 3074 C CA . ILE A 1 361 ? 13.896 25.839 -33.927 1.00 88.62 361 ILE A CA 1
ATOM 3075 C C . ILE A 1 361 ? 15.065 25.002 -33.391 1.00 88.62 361 ILE A C 1
ATOM 3077 O O . ILE A 1 361 ? 16.222 25.371 -33.584 1.00 88.62 361 ILE A O 1
ATOM 3081 N N . ASP A 1 362 ? 14.779 23.876 -32.737 1.00 88.06 362 ASP A N 1
ATOM 3082 C CA . ASP A 1 362 ? 15.805 22.992 -32.183 1.00 88.06 362 ASP A CA 1
ATOM 3083 C C . ASP A 1 362 ? 16.623 22.297 -33.280 1.00 88.06 362 ASP A C 1
ATOM 3085 O O . ASP A 1 362 ? 17.837 22.155 -33.125 1.00 88.06 362 ASP A O 1
ATOM 3089 N N . TYR A 1 363 ? 15.992 21.925 -34.400 1.00 87.38 363 TYR A N 1
ATOM 3090 C CA . TYR A 1 363 ? 16.691 21.389 -35.571 1.00 87.38 363 TYR A CA 1
ATOM 3091 C C . TYR A 1 363 ? 17.582 22.438 -36.248 1.00 87.38 363 TYR A C 1
ATOM 3093 O O . TYR A 1 363 ? 18.744 22.159 -36.522 1.00 87.38 363 TYR A O 1
ATOM 3101 N N . ILE A 1 364 ? 17.090 23.669 -36.447 1.00 87.06 364 ILE A N 1
ATOM 3102 C CA . ILE A 1 364 ? 17.892 24.767 -37.016 1.00 87.06 364 ILE A CA 1
ATOM 3103 C C . ILE A 1 364 ? 19.113 25.046 -36.141 1.00 87.06 364 ILE A C 1
ATOM 3105 O O . ILE A 1 364 ? 20.214 25.189 -36.662 1.00 87.06 364 ILE A O 1
ATOM 3109 N N . LYS A 1 365 ? 18.941 25.095 -34.812 1.00 85.81 365 LYS A N 1
ATOM 3110 C CA . LYS A 1 365 ? 20.071 25.255 -33.888 1.00 85.81 365 LYS A CA 1
ATOM 3111 C C . LYS A 1 365 ? 21.093 24.141 -34.081 1.00 85.81 365 LYS A C 1
ATOM 3113 O O . LYS A 1 365 ? 22.268 24.447 -34.215 1.00 85.81 365 LYS A O 1
ATOM 3118 N N . TYR A 1 366 ? 20.653 22.883 -34.117 1.00 82.75 366 TYR A N 1
ATOM 3119 C CA . TYR A 1 366 ? 21.536 21.744 -34.366 1.00 82.75 366 TYR A CA 1
ATOM 3120 C C . TYR A 1 366 ? 22.299 21.885 -35.695 1.00 82.75 366 TYR A C 1
ATOM 3122 O O . TYR A 1 366 ? 23.526 21.871 -35.680 1.00 82.75 366 TYR A O 1
ATOM 3130 N N . ALA A 1 367 ? 21.598 22.135 -36.804 1.00 81.44 367 ALA A N 1
ATOM 3131 C CA . ALA A 1 367 ? 22.212 22.296 -38.122 1.00 81.44 367 ALA A CA 1
ATOM 3132 C C . ALA A 1 367 ? 23.195 23.480 -38.187 1.00 81.44 367 ALA A C 1
ATOM 3134 O O . ALA A 1 367 ? 24.201 23.415 -38.884 1.00 81.44 367 ALA A O 1
ATOM 3135 N N . MET A 1 368 ? 22.933 24.568 -37.454 1.00 79.75 368 MET A N 1
ATOM 3136 C CA . MET A 1 368 ? 23.856 25.704 -37.357 1.00 79.75 368 MET A CA 1
ATOM 3137 C C . MET A 1 368 ? 25.117 25.388 -36.546 1.00 79.75 368 MET A C 1
ATOM 3139 O O . MET A 1 368 ? 26.164 25.950 -36.853 1.00 79.75 368 MET A O 1
ATOM 3143 N N . TYR A 1 369 ? 25.023 24.533 -35.522 1.00 69.44 369 TYR A N 1
ATOM 3144 C CA . TYR A 1 369 ? 26.191 24.071 -34.766 1.00 69.44 369 TYR A CA 1
ATOM 3145 C C . TYR A 1 369 ? 27.071 23.137 -35.612 1.00 69.44 369 TYR A C 1
ATOM 3147 O O . TYR A 1 369 ? 28.276 23.343 -35.632 1.00 69.44 369 TYR A O 1
ATOM 3155 N N . ASP A 1 370 ? 26.485 22.207 -36.378 1.00 60.44 370 ASP A N 1
ATOM 3156 C CA . ASP A 1 370 ? 27.232 21.312 -37.292 1.00 60.44 370 ASP A CA 1
ATOM 3157 C C . ASP A 1 370 ? 27.894 22.055 -38.477 1.00 60.44 370 ASP A C 1
ATOM 3159 O O . ASP A 1 370 ? 28.837 21.547 -39.071 1.00 60.44 370 ASP A O 1
ATOM 3163 N N . LEU A 1 371 ? 27.414 23.253 -38.843 1.00 55.53 371 LEU A N 1
ATOM 3164 C CA . LEU A 1 371 ? 27.997 24.102 -39.901 1.00 55.53 371 LEU A CA 1
ATOM 3165 C C . LEU A 1 371 ? 29.092 25.065 -39.393 1.00 55.53 371 LEU A C 1
ATOM 3167 O O . LEU A 1 371 ? 29.649 25.822 -40.193 1.00 55.53 371 LEU A O 1
ATOM 3171 N N . GLY A 1 372 ? 29.317 25.120 -38.075 1.00 47.81 372 GLY A N 1
ATOM 3172 C CA . GLY A 1 372 ? 30.233 26.056 -37.413 1.00 47.81 372 GLY A CA 1
ATOM 3173 C C . GLY A 1 372 ? 31.594 25.476 -37.013 1.00 47.81 372 GLY A C 1
ATOM 3174 O O . GLY A 1 372 ? 32.462 26.263 -36.628 1.00 47.81 372 GLY A O 1
ATOM 3175 N N . ASP A 1 373 ? 31.761 24.156 -37.120 1.00 41.28 373 ASP A N 1
ATOM 3176 C CA . ASP A 1 373 ? 33.032 23.413 -37.056 1.00 41.28 373 ASP A CA 1
ATOM 3177 C C . ASP A 1 373 ? 33.495 23.036 -38.478 1.00 41.28 373 ASP A C 1
ATOM 3179 O O . ASP A 1 373 ? 34.726 22.894 -38.687 1.00 41.28 373 ASP A O 1
#

Foldseek 3Di:
DPQLCVVVLVVLVVVCVVPVDPVVLLVSLVVLLVDACNSCVVVNVVSLVVCCVRDVVPLVNLLSVLVSLQSSLVNCVVNVVDPDPVSNVVSNVVSNVVSLVSLVVSCVVDVALVSVVSNLVVLLVCLVVPDDPCSVVSLVVSLVVCVVCVVVVSHDLVNLLVVLVSLCVVPVPPPVSVVVSLVSLVVSCVVVVQDLVSLLSSLVSLLSDDLVCVVVSLVSLCCCDVPRCQADALVCLVSVVSSLVSNLVSCVVSVPQLVVSVVSVVSNCVRRCPRCVPCCQAPVLLVVLVSLCVRPNLVSSVVSCVVPCPPPPHYLSNLVSNVVRLVVNVVVDPDDDPPDPVVSLVSSCVVPVVPDVVSVVVVVVVVVVVVVD

Sequence (373 aa):
NIWNGKLALIVYKHATNRNDQLDFAANFIDICNRFDYETTKEVKKSIIDDLKTRFDDREEFWNLMAMNKYEEYKQKLRGNMAENDDEKLEIKKCSIAETVEIFEKACIRFDTSLMWEFYLEFRFKDLLENYNNNTTDQAAEILHLLETLWNVYKITMKIFQQWIRFYYTCFRSNHLAMQKLQHLLLEGADRWPNDLSLHLFIACFMAKFSSEYQKVVQKYFEDCLMKKFTHFDQNNASMGMDFWELFIDWSLRNKLPAQKILKIINDFNNQILNHCPHKMSEYFKPKILAINYHLMGINRARSFYEKNKSVSPICKNFFLKMIEIEKHSLNEIDDQQQTSYDHVYEDLIYYFGKDDAQIWIDYIKYAMYDLGD

Mean predicted aligned error: 7.63 Å

Radius of gyration: 30.23 Å; Cα contacts (8 Å, |Δi|>4): 274; chains: 1; bounding box: 76×45×74 Å

Solvent-accessible surface area (backbone atoms only — not comparable to full-atom values): 20970 Å² total; per-residue (Å²): 126,96,53,82,43,50,65,58,52,52,53,48,54,61,49,39,75,77,44,85,46,68,71,66,54,49,51,57,50,60,57,42,62,75,46,52,41,87,67,27,50,68,48,46,50,54,50,51,55,57,42,45,78,74,35,69,93,38,63,67,47,51,47,51,54,23,50,48,43,46,50,45,38,57,23,36,57,74,60,60,75,41,94,49,71,67,50,46,52,47,51,44,50,53,27,50,52,54,23,49,52,46,39,53,57,43,36,72,76,40,82,43,37,65,42,46,41,53,45,50,53,49,52,54,49,47,56,69,77,60,72,55,95,60,44,63,59,54,51,52,52,52,51,53,49,50,56,56,35,50,77,71,70,32,61,43,72,70,53,49,55,51,49,54,54,49,49,47,70,77,31,73,88,38,66,70,55,47,53,52,49,53,54,52,48,52,52,49,47,65,75,48,66,87,42,65,69,60,48,44,53,45,46,64,54,50,66,69,58,62,77,91,46,44,68,60,42,51,49,50,53,48,49,42,54,71,67,68,57,63,78,65,44,79,89,47,28,68,61,49,49,54,45,51,48,52,51,53,54,44,39,60,76,66,63,54,58,59,72,58,54,53,48,53,52,51,52,48,49,75,56,43,51,88,53,43,41,61,62,40,28,64,50,44,48,34,52,52,41,52,49,35,29,78,66,65,35,64,72,46,22,52,56,51,44,72,73,46,68,83,46,77,51,74,42,71,60,36,46,54,47,49,52,54,50,52,55,51,55,55,76,73,53,95,70,95,71,87,74,80,63,57,67,55,53,53,52,43,40,73,76,41,37,90,83,34,68,63,58,53,54,54,50,52,52,49,56,54,55,71,72,72,116

InterPro domains:
  IPR003107 HAT (Half-A-TPR) repeat [SM00386] (94-125)
  IPR003107 HAT (Half-A-TPR) repeat [SM00386] (212-253)
  IPR003107 HAT (Half-A-TPR) repeat [SM00386] (296-328)
  IPR003107 HAT (Half-A-TPR) repeat [SM00386] (336-369)
  IPR013949 U3 small nucleolar RNA-associated protein 6 [PTHR23271] (4-367)
  IPR056907 U3 small nucleolar RNA-associated protein 6 homolog, C-terminal [PF24892] (100-368)

Organism: Euroglyphus maynei (NCBI:txid6958)

Nearest PDB structures (foldseek):
  7qds-assembly1_B  TM=3.637E-01  e=1.656E-02  Homo sapiens
  4g2v-assembly1_A  TM=4.037E-01  e=6.836E-02  Mus musculus
  7ep7-assembly1_A  TM=3.693E-01  e=2.107E-01  Mus musculus
  5a7d-assembly2_E  TM=2.688E-01  e=3.624E-01  Drosophila melanogaster
  3e4b-assembly3_C  TM=2.711E-01  e=4.654E-01  Pseudomonas fluorescens

pLDDT: mean 89.43, std 9.83, range [37.44, 98.38]